Protein AF-A0A9D9E430-F1 (afdb_monomer)

Foldseek 3Di:
DVVVVVVVVVVVVVVLLVQLVVQEPPVRVVVLVVVVVVQVVCVVVPDPRDPDFDKFKKKWFFDAPDDPCVLCVLVWAFDDDDRGITITIGGSVSSSVSSSDPRTRHMYTDDDFDADQLQLCVVQPLVCQQDPPPDPDRQQLALEEEEEEEFKAQLQFQQQAEPVRQGLAQKEWEQADADDHPPPDDGTHIDHDRVSSNVVGINDLQDWLSQFLCQQQAGACPVDSRGHRRPNHRYYYYHFDPDPPCPLVSVLVSLVVRVVVCVVSVGQYEYEALDFFADDQLAQQDPSLVSQQVQFFFSRAYAYEQFQLLQALFKDKDWAPAQPDKAKWFKDFPDADVQWFKKKKKKWWDAPFKKKKKKFKAQFPVLDTPDIDDIDIQPPADKDWDFPDDDPPSQWGKIKIKGHDQDPRRRIRMIIIIIITNGGHPRMTMMMMMGGGGGMMMMGMRVPGIHIDDGPPPPPHDTGHQESVGGPRQKRRPLRQYEFAAACDDDDPQVADHQAGRSRTHFDDGPNRHAPNQAYGHFFFNKGWGRPSNCPPPVQVVQFDDPQWDQDPNDTTGIGTGGGSSSGRSNVSSLVSSLCVLPSGDGSVVVSVLLLVAADDDPRCHPDAHRRGNSHHNNSVSSSCVSVVVPDPPPPDDDPDPQWDWDDDPLKIKIQGQAKFAFKWKWKAAPVRHTPDIGTDGIDGHGDIGTDDQDDFHKMKIWIDGPPDIDIDIDGRD

InterPro domains:
  IPR000209 Peptidase S8/S53 domain [PF00082] (141-365)
  IPR000209 Peptidase S8/S53 domain [PF00082] (461-616)
  IPR015500 Peptidase S8, subtilisin-related [PR00723] (141-160)
  IPR015500 Peptidase S8, subtilisin-related [PR00723] (205-218)
  IPR015500 Peptidase S8, subtilisin-related [PR00723] (563-579)
  IPR023828 Peptidase S8, subtilisin, Ser-active site [PS00138] (564-574)
  IPR026444 Secretion system, C-terminal sorting domain [TIGR04183] (660-709)
  IPR036852 Peptidase S8/S53 domain superfamily [G3DSA:3.40.50.200] (134-393)
  IPR036852 Peptidase S8/S53 domain superfamily [G3DSA:3.40.50.200] (410-628)
  IPR036852 Peptidase S8/S53 domain superfamily [SSF52743] (84-629)
  IPR050131 Subtilisin-like serine protease [PTHR43806] (113-609)

Organism: NCBI:txid2840718

Mean predicted aligned error: 15.74 Å

pLDDT: mean 79.69, std 18.28, range [23.95, 98.88]

Structure (mmCIF, N/CA/C/O backbone):
data_AF-A0A9D9E430-F1
#
_entry.id   AF-A0A9D9E430-F1
#
loop_
_atom_site.group_PDB
_atom_site.id
_atom_site.type_symbol
_atom_site.label_atom_id
_atom_site.label_alt_id
_atom_site.label_comp_id
_atom_site.label_asym_id
_atom_site.label_entity_id
_atom_site.label_seq_id
_atom_site.pdbx_PDB_ins_code
_atom_site.Cartn_x
_atom_site.Cartn_y
_atom_site.Cartn_z
_atom_site.occupancy
_atom_site.B_iso_or_equiv
_atom_site.auth_seq_id
_atom_site.auth_comp_id
_atom_site.auth_asym_id
_atom_site.auth_atom_id
_atom_site.pdbx_PDB_model_num
ATOM 1 N N . MET A 1 1 ? 54.983 -38.021 39.405 1.00 46.47 1 MET A N 1
ATOM 2 C CA . MET A 1 1 ? 54.519 -36.748 40.011 1.00 46.47 1 MET A CA 1
ATOM 3 C C . MET A 1 1 ? 54.629 -35.499 39.122 1.00 46.47 1 MET A C 1
ATOM 5 O O . MET A 1 1 ? 54.035 -34.502 39.495 1.00 46.47 1 MET A O 1
ATOM 9 N N . LYS A 1 2 ? 55.301 -35.510 37.953 1.00 38.34 2 LYS A N 1
ATOM 10 C CA . LYS A 1 2 ? 55.339 -34.336 37.045 1.00 38.34 2 LYS A CA 1
ATOM 11 C C . LYS A 1 2 ? 54.205 -34.276 36.004 1.00 38.34 2 LYS A C 1
ATOM 13 O O . LYS A 1 2 ? 53.838 -33.186 35.595 1.00 38.34 2 LYS A O 1
ATOM 18 N N . GLY A 1 3 ? 53.593 -35.410 35.645 1.00 32.19 3 GLY A N 1
ATOM 19 C CA . GLY A 1 3 ? 52.434 -35.433 34.734 1.00 32.19 3 GLY A CA 1
ATOM 20 C C . GLY A 1 3 ? 51.130 -34.923 35.363 1.00 32.19 3 GLY A C 1
ATOM 21 O O . GLY A 1 3 ? 50.315 -34.323 34.680 1.00 32.19 3 GLY A O 1
ATOM 22 N N . PHE A 1 4 ? 50.962 -35.082 36.681 1.00 36.28 4 PHE A N 1
ATOM 23 C CA . PHE A 1 4 ? 49.719 -34.710 37.373 1.00 36.28 4 PHE A CA 1
ATOM 24 C C . PHE A 1 4 ? 49.602 -33.194 37.629 1.00 36.28 4 PHE A C 1
ATOM 26 O O . PHE A 1 4 ? 48.504 -32.659 37.651 1.00 36.28 4 PHE A O 1
ATOM 33 N N . VAL A 1 5 ? 50.727 -32.477 37.758 1.00 40.47 5 VAL A N 1
ATOM 34 C CA . VAL A 1 5 ? 50.740 -31.016 37.987 1.00 40.47 5 VAL A CA 1
ATOM 35 C C . VAL A 1 5 ? 50.525 -30.233 36.682 1.00 40.47 5 VAL A C 1
ATOM 37 O O . VAL A 1 5 ? 49.884 -29.188 36.697 1.00 40.47 5 VAL A O 1
ATOM 40 N N . ILE A 1 6 ? 50.978 -30.760 35.538 1.00 36.34 6 ILE A N 1
ATOM 41 C CA . ILE A 1 6 ? 50.780 -30.124 34.222 1.00 36.34 6 ILE A CA 1
ATOM 42 C C . ILE A 1 6 ? 49.328 -30.273 33.750 1.00 36.34 6 ILE A C 1
ATOM 44 O O . ILE A 1 6 ? 48.757 -29.305 33.257 1.00 36.34 6 ILE A O 1
ATOM 48 N N . SER A 1 7 ? 48.689 -31.426 33.976 1.00 35.44 7 SER A N 1
ATOM 49 C CA . SER A 1 7 ? 47.269 -31.607 33.640 1.00 35.44 7 SER A CA 1
ATOM 50 C C . SER A 1 7 ? 46.332 -30.759 34.501 1.00 35.44 7 SER A C 1
ATOM 52 O O . SER A 1 7 ? 45.317 -30.307 33.990 1.00 35.44 7 SER A O 1
ATOM 54 N N . VAL A 1 8 ? 46.671 -30.478 35.765 1.00 38.78 8 VAL A N 1
ATOM 55 C CA . VAL A 1 8 ? 45.852 -29.603 36.625 1.00 38.78 8 VAL A CA 1
ATOM 56 C C . VAL A 1 8 ? 45.991 -28.128 36.220 1.00 38.78 8 VAL A C 1
ATOM 58 O O . VAL A 1 8 ? 44.993 -27.419 36.216 1.00 38.78 8 VAL A O 1
ATOM 61 N N . ILE A 1 9 ? 47.173 -27.672 35.785 1.00 35.75 9 ILE A N 1
ATOM 62 C CA . ILE A 1 9 ? 47.384 -26.292 35.299 1.00 35.75 9 ILE A CA 1
ATOM 63 C C . ILE A 1 9 ? 46.773 -26.073 33.902 1.00 35.75 9 ILE A C 1
ATOM 65 O O . ILE A 1 9 ? 46.177 -25.026 33.661 1.00 35.75 9 ILE A O 1
ATOM 69 N N . LEU A 1 10 ? 46.847 -27.060 32.999 1.00 33.09 10 LEU A N 1
ATOM 70 C CA . LEU A 1 10 ? 46.164 -27.013 31.696 1.00 33.09 10 LEU A CA 1
ATOM 71 C C . LEU A 1 10 ? 44.644 -27.135 31.829 1.00 33.09 10 LEU A C 1
ATOM 73 O O . LEU A 1 10 ? 43.940 -26.468 31.080 1.00 33.09 10 LEU A O 1
ATOM 77 N N . ALA A 1 11 ? 44.147 -27.915 32.795 1.00 32.62 11 ALA A N 1
ATOM 78 C CA . ALA A 1 11 ? 42.725 -27.959 33.118 1.00 32.62 11 ALA A CA 1
ATOM 79 C C . ALA A 1 11 ? 42.246 -26.626 33.707 1.00 32.62 11 ALA A C 1
ATOM 81 O O . ALA A 1 11 ? 41.214 -26.147 33.268 1.00 32.62 11 ALA A O 1
ATOM 82 N N . LEU A 1 12 ? 43.016 -25.984 34.599 1.00 33.00 12 LEU A N 1
ATOM 83 C CA . LEU A 1 12 ? 42.703 -24.653 35.144 1.00 33.00 12 LEU A CA 1
ATOM 84 C C . LEU A 1 12 ? 42.700 -23.557 34.060 1.00 33.00 12 LEU A C 1
ATOM 86 O O . LEU A 1 12 ? 41.770 -22.756 34.017 1.00 33.00 12 LEU A O 1
ATOM 90 N N . LEU A 1 13 ? 43.677 -23.552 33.143 1.00 32.91 13 LEU A N 1
ATOM 91 C CA . LEU A 1 13 ? 43.727 -22.617 32.006 1.00 32.91 13 LEU A CA 1
ATOM 92 C C . LEU A 1 13 ? 42.639 -22.894 30.952 1.00 32.91 13 LEU A C 1
ATOM 94 O O . LEU A 1 13 ? 42.079 -21.943 30.413 1.00 32.91 13 LEU A O 1
ATOM 98 N N . HIS A 1 14 ? 42.284 -24.161 30.698 1.00 36.97 14 HIS A N 1
ATOM 99 C CA . HIS A 1 14 ? 41.134 -24.506 29.849 1.00 36.97 14 HIS A CA 1
ATOM 100 C C . HIS A 1 14 ? 39.805 -24.130 30.513 1.00 36.97 14 HIS A C 1
ATOM 102 O O . HIS A 1 14 ? 38.939 -23.594 29.838 1.00 36.97 14 HIS A O 1
ATOM 108 N N . THR A 1 15 ? 39.633 -24.329 31.824 1.00 40.03 15 THR A N 1
ATOM 109 C CA . THR A 1 15 ? 38.391 -23.941 32.514 1.00 40.03 15 THR A CA 1
ATOM 110 C C . THR A 1 15 ? 38.191 -22.425 32.563 1.00 40.03 15 THR A C 1
ATOM 112 O O . THR A 1 15 ? 37.055 -21.975 32.469 1.00 40.03 15 THR A O 1
ATOM 115 N N . ILE A 1 16 ? 39.270 -21.630 32.645 1.00 42.22 16 ILE A N 1
ATOM 116 C CA . ILE A 1 16 ? 39.187 -20.158 32.593 1.00 42.22 16 ILE A CA 1
ATOM 117 C C . ILE A 1 16 ? 38.807 -19.689 31.177 1.00 42.22 16 ILE A C 1
ATOM 119 O O . ILE A 1 16 ? 37.903 -18.866 31.046 1.00 42.22 16 ILE A O 1
ATOM 123 N N . ALA A 1 17 ? 39.412 -20.261 30.127 1.00 45.81 17 ALA A N 1
ATOM 124 C CA . ALA A 1 17 ? 39.079 -19.943 28.734 1.00 45.81 17 ALA A CA 1
ATOM 125 C C . ALA A 1 17 ? 37.638 -20.346 28.359 1.00 45.81 17 ALA A C 1
ATOM 127 O O . ALA A 1 17 ? 36.928 -19.548 27.757 1.00 45.81 17 ALA A O 1
ATOM 128 N N . ILE A 1 18 ? 37.171 -21.518 28.808 1.00 46.69 18 ILE A N 1
ATOM 129 C CA . ILE A 1 18 ? 35.790 -21.986 28.589 1.00 46.69 18 ILE A CA 1
ATOM 130 C C . ILE A 1 18 ? 34.781 -21.072 29.312 1.00 46.69 18 ILE A C 1
ATOM 132 O O . ILE A 1 18 ? 33.773 -20.692 28.726 1.00 46.69 18 ILE A O 1
ATOM 136 N N . SER A 1 19 ? 35.074 -20.634 30.546 1.00 50.53 19 SER A N 1
ATOM 137 C CA . SER A 1 19 ? 34.181 -19.734 31.305 1.00 50.53 19 SER A CA 1
ATOM 138 C C . SER A 1 19 ? 34.055 -18.326 30.702 1.00 50.53 19 SER A C 1
ATOM 140 O O . SER A 1 19 ? 33.024 -17.669 30.851 1.00 50.53 19 SER A O 1
ATOM 142 N N . ALA A 1 20 ? 35.105 -17.856 30.017 1.00 53.47 20 ALA A N 1
ATOM 143 C CA . ALA A 1 20 ? 35.121 -16.578 29.312 1.00 53.47 20 ALA A CA 1
ATOM 144 C C . ALA A 1 20 ? 34.434 -16.684 27.941 1.00 53.47 20 ALA A C 1
ATOM 146 O O . ALA A 1 20 ? 33.701 -15.775 27.551 1.00 53.47 20 ALA A O 1
ATOM 147 N N . GLU A 1 21 ? 34.619 -17.806 27.237 1.00 51.19 21 GLU A N 1
ATOM 148 C CA . GLU A 1 21 ? 33.909 -18.125 25.995 1.00 51.19 21 GLU A CA 1
ATOM 149 C C . GLU A 1 21 ? 32.396 -18.222 26.225 1.00 51.19 21 GLU A C 1
ATOM 151 O O . GLU A 1 21 ? 31.644 -17.599 25.484 1.00 51.19 21 GLU A O 1
ATOM 156 N N . GLU A 1 22 ? 31.923 -18.873 27.292 1.00 48.12 22 GLU A N 1
ATOM 157 C CA . GLU A 1 22 ? 30.484 -18.983 27.612 1.00 48.12 22 GLU A CA 1
ATOM 158 C C . GLU A 1 22 ? 29.765 -17.630 27.778 1.00 48.12 22 GLU A C 1
ATOM 160 O O . GLU A 1 22 ? 28.554 -17.533 27.568 1.00 48.12 22 GLU A O 1
ATOM 165 N N . LYS A 1 23 ? 30.501 -16.567 28.130 1.00 58.41 23 LYS A N 1
ATOM 166 C CA . LYS A 1 23 ? 29.970 -15.201 28.260 1.00 58.41 23 LYS A CA 1
ATOM 167 C C . LYS A 1 23 ? 30.003 -14.418 26.942 1.00 58.41 23 LYS A C 1
ATOM 169 O O . LYS A 1 23 ? 29.406 -13.345 26.863 1.00 58.41 23 LYS A O 1
ATOM 174 N N . LEU A 1 24 ? 30.674 -14.919 25.909 1.00 44.94 24 LEU A N 1
ATOM 175 C CA . LEU A 1 24 ? 30.660 -14.360 24.557 1.00 44.94 24 LEU A CA 1
ATOM 176 C C . LEU A 1 24 ? 29.557 -15.046 23.748 1.00 44.94 24 LEU A C 1
ATOM 178 O O . LEU A 1 24 ? 29.479 -16.273 23.715 1.00 44.94 24 LEU A O 1
ATOM 182 N N . SER A 1 25 ? 28.713 -14.286 23.046 1.00 41.41 25 SER A N 1
ATOM 183 C CA . SER A 1 25 ? 27.769 -14.910 22.106 1.00 41.41 25 SER A CA 1
ATOM 184 C C . SER A 1 25 ? 28.499 -15.683 21.005 1.00 41.41 25 SER A C 1
ATOM 186 O O . SER A 1 25 ? 29.584 -15.295 20.568 1.00 41.41 25 SER A O 1
ATOM 188 N N . ALA A 1 26 ? 27.874 -16.749 20.496 1.00 38.12 26 ALA A N 1
ATOM 189 C CA . ALA A 1 26 ? 28.441 -17.583 19.431 1.00 38.12 26 ALA A CA 1
ATOM 190 C C . ALA A 1 26 ? 28.850 -16.764 18.188 1.00 38.12 26 ALA A C 1
ATOM 192 O O . ALA A 1 26 ? 29.898 -16.998 17.588 1.00 38.12 26 ALA A O 1
ATOM 193 N N . SER A 1 27 ? 28.065 -15.741 17.842 1.00 34.97 27 SER A N 1
ATOM 194 C CA . SER A 1 27 ? 28.367 -14.791 16.767 1.00 34.97 27 SER A CA 1
ATOM 195 C C . SER A 1 27 ? 29.610 -13.932 17.055 1.00 34.97 27 SER A C 1
ATOM 197 O O . SER A 1 27 ? 30.411 -13.683 16.151 1.00 34.97 27 SER A O 1
ATOM 199 N N . THR A 1 28 ? 29.816 -13.532 18.313 1.00 38.81 28 THR A N 1
ATOM 200 C CA . THR A 1 28 ? 30.986 -12.767 18.776 1.00 38.81 28 THR A CA 1
ATOM 201 C C . THR A 1 28 ? 32.253 -13.622 18.768 1.00 38.81 28 THR A C 1
ATOM 203 O O . THR A 1 28 ? 33.282 -13.179 18.261 1.00 38.81 28 THR A O 1
ATOM 206 N N . GLN A 1 29 ? 32.179 -14.872 19.236 1.00 43.00 29 GLN A N 1
ATOM 207 C CA . GLN A 1 29 ? 33.303 -15.817 19.189 1.00 43.00 29 GLN A CA 1
ATOM 208 C C . GLN A 1 29 ? 33.765 -16.078 17.745 1.00 43.00 29 GLN A C 1
ATOM 210 O O . GLN A 1 29 ? 34.958 -16.003 17.445 1.00 43.00 29 GLN A O 1
ATOM 215 N N . HIS A 1 30 ? 32.822 -16.307 16.823 1.00 41.59 30 HIS A N 1
ATOM 216 C CA . HIS A 1 30 ? 33.126 -16.494 15.401 1.00 41.59 30 HIS A CA 1
ATOM 217 C C . HIS A 1 30 ? 33.753 -15.251 14.753 1.00 41.59 30 HIS A C 1
ATOM 219 O O . HIS A 1 30 ? 34.682 -15.379 13.955 1.00 41.59 30 HIS A O 1
ATOM 225 N N . ALA A 1 31 ? 33.281 -14.051 15.099 1.00 39.00 31 ALA A N 1
ATOM 226 C CA . ALA A 1 31 ? 33.823 -12.803 14.568 1.00 39.00 31 ALA A CA 1
ATOM 227 C C . ALA A 1 31 ? 35.256 -12.527 15.061 1.00 39.00 31 ALA A C 1
ATOM 229 O O . ALA A 1 31 ? 36.112 -12.170 14.254 1.00 39.00 31 ALA A O 1
ATOM 230 N N . LEU A 1 32 ? 35.540 -12.752 16.349 1.00 51.09 32 LEU A N 1
ATOM 231 C CA . LEU A 1 32 ? 36.886 -12.603 16.920 1.00 51.09 32 LEU A CA 1
ATOM 232 C C . LEU A 1 32 ? 37.869 -13.622 16.336 1.00 51.09 32 LEU A C 1
ATOM 234 O O . LEU A 1 32 ? 39.014 -13.280 16.043 1.00 51.09 32 LEU A O 1
ATOM 238 N N . LYS A 1 33 ? 37.409 -14.856 16.104 1.00 48.59 33 LYS A N 1
ATOM 239 C CA . LYS A 1 33 ? 38.207 -15.903 15.459 1.00 48.59 33 LYS A CA 1
ATOM 240 C C . LYS A 1 33 ? 38.580 -15.534 14.020 1.00 48.59 33 LYS A C 1
ATOM 242 O O . LYS A 1 33 ? 39.739 -15.675 13.645 1.00 48.59 33 LYS A O 1
ATOM 247 N N . ARG A 1 34 ? 37.639 -14.974 13.253 1.00 43.97 34 ARG A N 1
ATOM 248 C CA . ARG A 1 34 ? 37.891 -14.480 11.890 1.00 43.97 34 ARG A CA 1
ATOM 249 C C . ARG A 1 34 ? 38.900 -13.323 11.861 1.00 43.97 34 ARG A C 1
ATOM 251 O O . ARG A 1 34 ? 39.801 -13.337 11.033 1.00 43.97 34 ARG A O 1
ATOM 258 N N . ILE A 1 35 ? 38.796 -12.364 12.788 1.00 50.97 35 ILE A N 1
ATOM 259 C CA . ILE A 1 35 ? 39.743 -11.235 12.908 1.00 50.97 35 ILE A CA 1
ATOM 260 C C . ILE A 1 35 ? 41.157 -11.736 13.260 1.00 50.97 35 ILE A C 1
ATOM 262 O O . ILE A 1 35 ? 42.148 -11.281 12.688 1.00 50.97 35 ILE A O 1
ATOM 266 N N . ALA A 1 36 ? 41.264 -12.718 14.160 1.00 48.06 36 ALA A N 1
ATOM 267 C CA . ALA A 1 36 ? 42.540 -13.345 14.506 1.00 48.06 36 ALA A CA 1
ATOM 268 C C . ALA A 1 36 ? 43.160 -14.111 13.319 1.00 48.06 36 ALA A C 1
ATOM 270 O O . ALA A 1 36 ? 44.368 -14.035 13.097 1.00 48.06 36 ALA A O 1
ATOM 271 N N . GLU A 1 37 ? 42.345 -14.817 12.532 1.00 44.69 37 GLU A N 1
ATOM 272 C CA . GLU A 1 37 ? 42.774 -15.517 11.314 1.00 44.69 37 GLU A CA 1
ATOM 273 C C . GLU A 1 37 ? 43.242 -14.536 10.218 1.00 44.69 37 GLU A C 1
ATOM 275 O O . GLU A 1 37 ? 44.287 -14.760 9.602 1.00 44.69 37 GLU A O 1
ATOM 280 N N . GLU A 1 38 ? 42.548 -13.410 10.029 1.00 43.59 38 GLU A N 1
ATOM 281 C CA . GLU A 1 38 ? 42.923 -12.342 9.087 1.00 43.59 38 GLU A CA 1
ATOM 282 C C . GLU A 1 38 ? 44.261 -11.671 9.458 1.00 43.59 38 GLU A C 1
ATOM 284 O O . GLU A 1 38 ? 45.103 -11.456 8.581 1.00 43.59 38 GLU A O 1
ATOM 289 N N . ASN A 1 39 ? 44.519 -11.435 10.752 1.00 47.09 39 ASN A N 1
ATOM 290 C CA . ASN A 1 39 ? 45.794 -10.893 11.247 1.00 47.09 39 ASN A CA 1
ATOM 291 C C . ASN A 1 39 ? 46.979 -11.876 11.064 1.00 47.09 39 ASN A C 1
ATOM 293 O O . ASN A 1 39 ? 48.122 -11.469 10.834 1.00 47.09 39 ASN A O 1
ATOM 297 N N . ILE A 1 40 ? 46.732 -13.191 11.108 1.00 44.94 40 ILE A N 1
ATOM 298 C CA . ILE A 1 40 ? 47.754 -14.220 10.827 1.00 44.94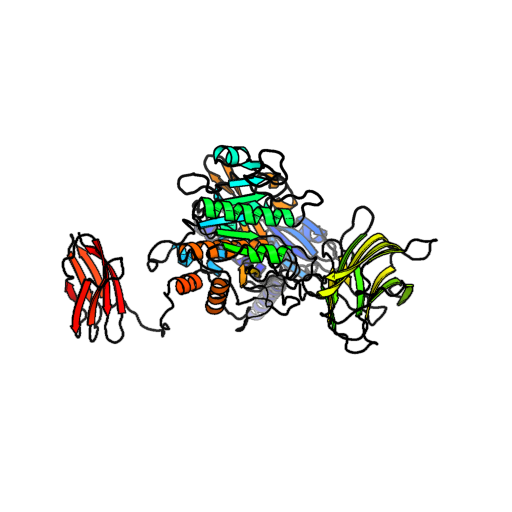 40 ILE A CA 1
ATOM 299 C C . ILE A 1 40 ? 48.107 -14.256 9.327 1.00 44.94 40 ILE A C 1
ATOM 301 O O . ILE A 1 40 ? 49.269 -14.474 8.964 1.00 44.94 40 ILE A O 1
ATOM 305 N N . ILE A 1 41 ? 47.127 -14.016 8.449 1.00 39.81 41 ILE A N 1
ATOM 306 C CA . ILE A 1 41 ? 47.307 -13.993 6.989 1.00 39.81 41 ILE A CA 1
ATOM 307 C C . ILE A 1 41 ? 48.117 -12.761 6.546 1.00 39.81 41 ILE A C 1
ATOM 309 O O . ILE A 1 41 ? 49.045 -12.905 5.747 1.00 39.81 41 ILE A O 1
ATOM 313 N N . THR A 1 42 ? 47.853 -11.573 7.100 1.00 42.09 42 THR A N 1
ATOM 314 C CA . THR A 1 42 ? 48.617 -10.342 6.798 1.00 42.09 42 THR A CA 1
ATOM 315 C C . THR A 1 42 ? 50.077 -10.421 7.250 1.00 42.09 42 THR A C 1
ATOM 317 O O . THR A 1 42 ? 50.967 -9.992 6.512 1.00 42.09 42 THR A O 1
ATOM 320 N N . THR A 1 43 ? 50.349 -11.067 8.389 1.00 44.94 43 THR A N 1
ATOM 321 C CA . THR A 1 43 ? 51.714 -11.258 8.915 1.00 44.94 43 THR A CA 1
ATOM 322 C C . THR A 1 43 ? 52.540 -12.253 8.076 1.00 44.94 43 THR A C 1
ATOM 324 O O . THR A 1 43 ? 53.749 -12.084 7.921 1.00 44.94 43 THR A O 1
ATOM 327 N N . ARG A 1 44 ? 51.909 -13.271 7.462 1.00 42.00 44 ARG A N 1
ATOM 328 C CA . ARG A 1 44 ? 52.577 -14.207 6.526 1.00 42.00 44 ARG A CA 1
ATOM 329 C C . ARG A 1 44 ? 52.842 -13.610 5.140 1.00 42.00 44 ARG A C 1
ATOM 331 O O . ARG A 1 44 ? 53.726 -14.093 4.439 1.00 42.00 44 ARG A O 1
ATOM 338 N N . ALA A 1 45 ? 52.112 -12.562 4.761 1.00 38.12 45 ALA A N 1
ATOM 339 C CA . ALA A 1 45 ? 52.242 -11.870 3.478 1.00 38.12 45 ALA A CA 1
ATOM 340 C C . ALA A 1 45 ? 53.300 -10.743 3.472 1.00 38.12 45 ALA A C 1
ATOM 342 O O . ALA A 1 45 ? 53.389 -9.992 2.502 1.00 38.12 45 ALA A O 1
ATOM 343 N N . GLY A 1 46 ? 54.106 -10.605 4.533 1.00 43.47 46 GLY A N 1
ATOM 344 C CA . GLY A 1 46 ? 55.249 -9.683 4.571 1.00 43.47 46 GLY A CA 1
ATOM 345 C C . GLY A 1 46 ? 54.897 -8.193 4.661 1.00 43.47 46 GLY A C 1
ATOM 346 O O . GLY A 1 46 ? 55.785 -7.357 4.500 1.00 43.47 46 GLY A O 1
ATOM 347 N N . LYS A 1 47 ? 53.636 -7.835 4.932 1.00 42.72 47 LYS A N 1
ATOM 348 C CA . LYS A 1 47 ? 53.268 -6.462 5.300 1.00 42.72 47 LYS A CA 1
ATOM 349 C C . LYS A 1 47 ? 53.484 -6.283 6.802 1.00 42.72 47 LYS A C 1
ATOM 351 O O . LYS A 1 47 ? 53.118 -7.155 7.586 1.00 42.72 47 LYS A O 1
ATOM 356 N N . THR A 1 48 ? 54.104 -5.174 7.198 1.00 42.12 48 THR A N 1
ATOM 357 C CA . THR A 1 48 ? 54.218 -4.777 8.607 1.00 42.12 48 THR A CA 1
ATOM 358 C C . THR A 1 48 ? 52.827 -4.760 9.228 1.00 42.12 48 THR A C 1
ATOM 360 O O . THR A 1 48 ? 51.943 -4.097 8.689 1.00 42.12 48 THR A O 1
ATOM 363 N N . ALA A 1 49 ? 52.631 -5.512 10.315 1.00 44.22 49 ALA A N 1
ATOM 364 C CA . ALA A 1 49 ? 51.407 -5.437 11.102 1.00 44.22 49 ALA A CA 1
ATOM 365 C C . ALA A 1 49 ? 51.174 -3.974 11.496 1.00 44.22 49 ALA A C 1
ATOM 367 O O . ALA A 1 49 ? 52.114 -3.319 11.958 1.00 44.22 49 ALA A O 1
ATOM 368 N N . ASP A 1 50 ? 49.959 -3.466 11.284 1.00 41.78 50 ASP A N 1
ATOM 369 C CA . ASP A 1 50 ? 49.557 -2.177 11.838 1.00 41.78 50 ASP A CA 1
ATOM 370 C C . ASP A 1 50 ? 49.837 -2.213 13.343 1.00 41.78 50 ASP A C 1
ATOM 372 O O . ASP A 1 50 ? 49.298 -3.041 14.075 1.00 41.78 50 ASP A O 1
ATOM 376 N N . THR A 1 51 ? 50.737 -1.348 13.806 1.00 44.94 51 THR A N 1
ATOM 377 C CA . THR A 1 51 ? 51.089 -1.216 15.227 1.00 44.94 51 THR A CA 1
ATOM 378 C C . THR A 1 51 ? 50.038 -0.437 16.020 1.00 44.94 51 THR A C 1
ATOM 380 O O . THR A 1 51 ? 50.231 -0.177 17.205 1.00 44.94 51 THR A O 1
ATOM 383 N N . GLU A 1 52 ? 48.939 -0.048 15.374 1.00 46.16 52 GLU A N 1
ATOM 384 C CA . GLU A 1 52 ? 47.807 0.625 15.999 1.00 46.16 52 GLU A CA 1
ATOM 385 C C . GLU A 1 52 ? 46.835 -0.423 16.575 1.00 46.16 52 GLU A C 1
ATOM 387 O O . GLU A 1 52 ? 46.395 -1.319 15.846 1.00 46.16 52 GLU A O 1
ATOM 392 N N . PRO A 1 53 ? 46.488 -0.353 17.874 1.00 51.19 53 PRO A N 1
ATOM 393 C CA . PRO A 1 53 ? 45.581 -1.314 18.490 1.00 51.19 53 PRO A CA 1
ATOM 394 C C . PRO A 1 53 ? 44.218 -1.303 17.786 1.00 51.19 53 PRO A C 1
ATOM 396 O O . PRO A 1 53 ? 43.598 -0.255 17.616 1.00 51.19 53 PRO A O 1
ATOM 399 N N . GLN A 1 54 ? 43.725 -2.475 17.375 1.00 56.28 54 GLN A N 1
ATOM 400 C CA . GLN A 1 54 ? 42.387 -2.598 16.794 1.00 56.28 54 GLN A CA 1
ATOM 401 C C . GLN A 1 54 ? 41.332 -2.509 17.902 1.00 56.28 54 GLN A C 1
ATOM 403 O O . GLN A 1 54 ? 41.438 -3.176 18.933 1.00 56.28 54 GLN A O 1
ATOM 408 N N . TYR A 1 55 ? 40.293 -1.703 17.681 1.00 62.34 55 TYR A N 1
ATOM 409 C CA . TYR A 1 55 ? 39.212 -1.481 18.644 1.00 62.34 55 TYR A CA 1
ATOM 410 C C . TYR A 1 55 ? 37.879 -2.021 18.124 1.00 62.34 55 TYR A C 1
ATOM 412 O O . TYR A 1 55 ? 37.554 -1.856 16.950 1.00 62.34 55 TYR A O 1
ATOM 420 N N . ALA A 1 56 ? 37.060 -2.563 19.023 1.00 53.53 56 ALA A N 1
ATOM 421 C CA . ALA A 1 56 ? 35.702 -3.023 18.751 1.00 53.53 56 ALA A CA 1
ATOM 422 C C . ALA A 1 56 ? 34.669 -2.253 19.582 1.00 53.53 56 ALA A C 1
ATOM 424 O O . ALA A 1 56 ? 34.920 -1.923 20.741 1.00 53.53 56 ALA A O 1
ATOM 425 N N . GLY A 1 57 ? 33.499 -1.990 18.993 1.00 57.16 57 GLY A N 1
ATOM 426 C CA . GLY A 1 57 ? 32.303 -1.577 19.730 1.00 57.16 57 G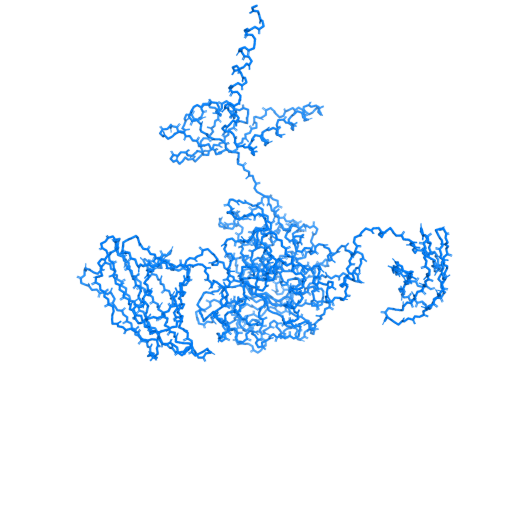LY A CA 1
ATOM 427 C C . GLY A 1 57 ? 31.563 -2.807 20.257 1.00 57.16 57 GLY A C 1
ATOM 428 O O . GLY A 1 57 ? 31.327 -3.740 19.494 1.00 57.16 57 GLY A O 1
ATOM 429 N N . LEU A 1 58 ? 31.214 -2.826 21.542 1.00 60.28 58 LEU A N 1
ATOM 430 C CA . LEU A 1 58 ? 30.617 -3.970 22.236 1.00 60.28 58 LEU A CA 1
ATOM 431 C C . LEU A 1 58 ? 29.409 -3.537 23.067 1.00 60.28 58 LEU A C 1
ATOM 433 O O . LEU A 1 58 ? 29.385 -2.426 23.596 1.00 60.28 58 LEU A O 1
ATOM 437 N N . TYR A 1 59 ? 28.467 -4.453 23.269 1.00 56.25 59 TYR A N 1
ATOM 438 C CA . TYR A 1 59 ? 27.474 -4.397 24.338 1.00 56.25 59 TYR A CA 1
ATOM 439 C C . TYR A 1 59 ? 27.841 -5.411 25.421 1.00 56.25 59 TYR A C 1
ATOM 441 O O . TYR A 1 59 ? 28.057 -6.587 25.138 1.00 56.25 59 TYR A O 1
ATOM 449 N N . ILE A 1 60 ? 27.904 -4.961 26.670 1.00 71.94 60 ILE A N 1
ATOM 450 C CA . ILE A 1 60 ? 28.281 -5.761 27.832 1.00 71.94 60 ILE A CA 1
ATOM 451 C C . ILE A 1 60 ? 27.111 -5.777 28.803 1.00 71.94 60 ILE A C 1
ATOM 453 O O . ILE A 1 60 ? 26.690 -4.732 29.291 1.00 71.94 60 ILE A O 1
ATOM 457 N N . VAL A 1 61 ? 26.611 -6.960 29.136 1.00 73.31 61 VAL A N 1
ATOM 458 C CA . VAL A 1 61 ? 25.696 -7.126 30.264 1.00 73.31 61 VAL A CA 1
ATOM 459 C C . VAL A 1 61 ? 26.536 -7.237 31.530 1.00 73.31 61 VAL A C 1
ATOM 461 O O . VAL A 1 61 ? 27.313 -8.185 31.669 1.00 73.31 61 VAL A O 1
ATOM 464 N N . ILE A 1 62 ? 26.375 -6.296 32.457 1.00 78.38 62 ILE A N 1
ATOM 465 C CA . ILE A 1 62 ? 27.061 -6.296 33.750 1.00 78.38 62 ILE A CA 1
ATOM 466 C C . ILE A 1 62 ? 26.140 -6.768 34.879 1.00 78.38 62 ILE A C 1
ATOM 468 O O . ILE A 1 62 ? 24.910 -6.758 34.781 1.00 78.38 62 ILE A O 1
ATOM 472 N N . ARG A 1 63 ? 26.729 -7.228 35.982 1.00 84.56 63 ARG A N 1
ATOM 473 C CA . ARG A 1 63 ? 25.995 -7.624 37.185 1.00 84.56 63 ARG A CA 1
ATOM 474 C C . ARG A 1 63 ? 25.248 -6.417 37.766 1.00 84.56 63 ARG A C 1
ATOM 476 O O . ARG A 1 63 ? 25.801 -5.333 37.885 1.00 84.56 63 ARG A O 1
ATOM 483 N N . GLN A 1 64 ? 23.996 -6.627 38.167 1.00 75.69 64 GLN A N 1
ATOM 484 C CA . GLN A 1 64 ? 23.155 -5.586 38.759 1.00 75.69 64 GLN A CA 1
ATOM 485 C C . GLN A 1 64 ? 23.841 -4.950 39.982 1.00 75.69 64 GLN A C 1
ATOM 487 O O . GLN A 1 64 ? 24.284 -5.668 40.881 1.00 75.69 64 GLN A O 1
ATOM 492 N N . GLY A 1 65 ? 23.930 -3.616 39.994 1.00 73.12 65 GLY A N 1
ATOM 493 C CA . GLY A 1 65 ? 24.613 -2.837 41.034 1.00 73.12 65 GLY A CA 1
ATOM 494 C C . GLY A 1 65 ? 26.138 -2.731 40.884 1.00 73.12 65 GLY A C 1
ATOM 495 O O . GLY A 1 65 ? 26.771 -2.117 41.738 1.00 73.12 65 GLY A O 1
ATOM 496 N N . ALA A 1 66 ? 26.736 -3.317 39.839 1.00 80.69 66 ALA A N 1
ATOM 497 C CA . ALA A 1 66 ? 28.144 -3.100 39.510 1.00 80.69 66 ALA A CA 1
ATOM 498 C C . ALA A 1 66 ? 28.349 -1.714 38.884 1.00 80.69 66 ALA A C 1
ATOM 500 O O . ALA A 1 66 ? 27.494 -1.239 38.140 1.00 80.69 66 ALA A O 1
ATOM 501 N N . ASP A 1 67 ? 29.495 -1.094 39.167 1.00 85.38 67 ASP A N 1
ATOM 502 C CA . ASP A 1 67 ? 29.882 0.181 38.566 1.00 85.38 67 ASP A CA 1
ATOM 503 C C . ASP A 1 67 ? 30.349 -0.036 37.109 1.00 85.38 67 ASP A C 1
ATOM 505 O O . ASP A 1 67 ? 31.367 -0.703 36.897 1.00 85.38 67 ASP A O 1
ATOM 509 N N . PRO A 1 68 ? 29.649 0.513 36.098 1.00 76.62 68 PRO A N 1
ATOM 510 C CA . PRO A 1 68 ? 30.050 0.434 34.692 1.00 76.62 68 PRO A CA 1
ATOM 511 C C . PRO A 1 68 ? 31.458 0.973 34.424 1.00 76.62 68 PRO A C 1
ATOM 513 O O . PRO A 1 68 ? 32.134 0.482 33.522 1.00 76.62 68 PRO A O 1
ATOM 516 N N . GLN A 1 69 ? 31.921 1.951 35.210 1.00 84.50 69 GLN A N 1
ATOM 517 C CA . GLN A 1 69 ? 33.257 2.541 35.072 1.00 84.50 69 GLN A CA 1
ATOM 518 C C . GLN A 1 69 ? 34.374 1.545 35.424 1.00 84.50 69 GLN A C 1
ATOM 520 O O . GLN A 1 69 ? 35.502 1.682 34.957 1.00 84.50 69 GLN A O 1
ATOM 525 N N . ALA A 1 70 ? 34.071 0.464 36.154 1.00 84.62 70 ALA A N 1
ATOM 526 C CA . ALA A 1 70 ? 35.040 -0.594 36.441 1.00 84.62 70 ALA A CA 1
ATOM 527 C C . ALA A 1 70 ? 35.550 -1.317 35.176 1.00 84.62 70 ALA A C 1
ATOM 529 O O . ALA A 1 70 ? 36.579 -1.993 35.236 1.00 84.62 70 ALA A O 1
ATOM 530 N N . LEU A 1 71 ? 34.858 -1.174 34.038 1.00 81.69 71 LEU A N 1
ATOM 531 C CA . LEU A 1 71 ? 35.254 -1.735 32.744 1.00 81.69 71 LEU A CA 1
ATOM 532 C C . LEU A 1 71 ? 36.443 -0.977 32.117 1.00 81.69 71 LEU A C 1
ATOM 534 O O . LEU A 1 71 ? 37.186 -1.560 31.325 1.00 81.69 71 LEU A O 1
ATOM 538 N N . GLU A 1 72 ? 36.688 0.281 32.509 1.00 84.00 72 GLU A N 1
ATOM 539 C CA . GLU A 1 72 ? 37.765 1.123 31.961 1.00 84.00 72 GLU A CA 1
ATOM 540 C C . GLU A 1 72 ? 39.165 0.549 32.226 1.00 84.00 72 GLU A C 1
ATOM 542 O O . GLU A 1 72 ? 40.076 0.736 31.417 1.00 84.00 72 GLU A O 1
ATOM 547 N N . LYS A 1 73 ? 39.332 -0.252 33.291 1.00 86.06 73 LYS A N 1
ATOM 548 C CA . LYS A 1 73 ? 40.597 -0.947 33.607 1.00 86.06 73 LYS A CA 1
ATOM 549 C C . LYS A 1 73 ? 41.046 -1.930 32.514 1.00 86.06 73 LYS A C 1
ATOM 551 O O . LYS A 1 73 ? 42.212 -2.312 32.486 1.00 86.06 73 LYS A O 1
ATOM 556 N N . TYR A 1 74 ? 40.138 -2.325 31.617 1.00 83.50 74 TYR A N 1
ATOM 557 C CA . TYR A 1 74 ? 40.416 -3.164 30.446 1.00 83.50 74 TYR A CA 1
ATOM 558 C C . TYR A 1 74 ? 40.671 -2.355 29.164 1.00 83.50 74 TYR A C 1
ATOM 560 O O . TYR A 1 74 ? 40.778 -2.927 28.078 1.00 83.50 74 TYR A O 1
ATOM 568 N N . GLY A 1 75 ? 40.755 -1.026 29.271 1.00 76.81 75 GLY A N 1
ATOM 569 C CA . GLY A 1 75 ? 40.854 -0.112 28.133 1.00 76.81 75 GLY A CA 1
ATOM 570 C C . GLY A 1 75 ? 39.515 0.135 27.435 1.00 76.81 75 GLY A C 1
ATOM 571 O O . GLY A 1 75 ? 39.501 0.583 26.290 1.00 76.81 75 GLY A O 1
ATOM 572 N N . ALA A 1 76 ? 38.393 -0.186 28.086 1.00 78.88 76 ALA A N 1
ATOM 573 C CA . ALA A 1 76 ? 37.061 0.022 27.540 1.00 78.88 76 ALA A CA 1
ATOM 574 C C . ALA A 1 76 ? 36.573 1.454 27.785 1.00 78.88 76 ALA A C 1
ATOM 576 O O . ALA A 1 76 ? 36.380 1.854 28.925 1.00 78.88 76 ALA A O 1
ATOM 577 N N . ALA A 1 77 ? 36.327 2.212 26.719 1.00 74.88 77 ALA A N 1
ATOM 578 C CA . ALA A 1 77 ? 35.642 3.495 26.791 1.00 74.88 77 ALA A CA 1
ATOM 579 C C . ALA A 1 77 ? 34.134 3.253 26.928 1.00 74.88 77 ALA A C 1
ATOM 581 O O . ALA A 1 77 ? 33.494 2.769 25.989 1.00 74.88 77 ALA A O 1
ATOM 582 N N . VAL A 1 78 ? 33.579 3.546 28.104 1.00 69.44 78 VAL A N 1
ATOM 583 C CA . VAL A 1 78 ? 32.154 3.374 28.413 1.00 69.44 78 VAL A CA 1
ATOM 584 C C . VAL A 1 78 ? 31.343 4.500 27.771 1.00 69.44 78 VAL A C 1
ATOM 586 O O . VAL A 1 78 ? 31.525 5.664 28.108 1.00 69.44 78 VAL A O 1
ATOM 589 N N . ASN A 1 79 ? 30.442 4.158 26.845 1.00 58.47 79 ASN A N 1
ATOM 590 C CA . ASN A 1 79 ? 29.709 5.141 26.035 1.00 58.47 79 ASN A CA 1
ATOM 591 C C . ASN A 1 79 ? 28.242 5.302 26.458 1.00 58.47 79 ASN A C 1
ATOM 593 O O . ASN A 1 79 ? 27.731 6.414 26.532 1.00 58.47 79 ASN A O 1
ATOM 597 N N . MET A 1 80 ? 27.549 4.195 26.724 1.00 51.47 80 MET A N 1
ATOM 598 C CA . MET A 1 80 ? 26.142 4.182 27.131 1.00 51.47 80 MET A CA 1
ATOM 599 C C . MET A 1 80 ? 25.990 3.208 28.288 1.00 51.47 80 MET A C 1
ATOM 601 O O . MET A 1 80 ? 26.573 2.127 28.258 1.00 51.47 80 MET A O 1
ATOM 605 N N . VAL A 1 81 ? 25.218 3.602 29.297 1.00 59.84 81 VAL A N 1
ATOM 606 C CA . VAL A 1 81 ? 24.942 2.816 30.498 1.00 59.84 81 VAL A CA 1
ATOM 607 C C . VAL A 1 81 ? 23.432 2.759 30.707 1.00 59.84 81 VAL A C 1
ATOM 609 O O . VAL A 1 81 ? 22.765 3.790 30.738 1.00 59.84 81 VAL A O 1
ATOM 612 N N . THR A 1 82 ? 22.914 1.553 30.903 1.00 60.12 82 THR A N 1
ATOM 613 C CA . THR A 1 82 ? 21.585 1.273 31.470 1.00 60.12 82 THR A CA 1
ATOM 614 C C . THR A 1 82 ? 21.743 0.492 32.780 1.00 60.12 82 THR A C 1
ATOM 616 O O . THR A 1 82 ? 22.865 0.176 33.174 1.00 60.12 82 THR A O 1
ATOM 619 N N . ASP A 1 83 ? 20.638 0.108 33.425 1.00 55.44 83 ASP A N 1
ATOM 620 C CA . ASP A 1 83 ? 20.635 -0.614 34.709 1.00 55.44 83 ASP A CA 1
ATOM 621 C C . ASP A 1 83 ? 21.476 -1.910 34.731 1.00 55.44 83 ASP A C 1
ATOM 623 O O . ASP A 1 83 ? 21.938 -2.331 35.794 1.00 55.44 83 ASP A O 1
ATOM 627 N N . SER A 1 84 ? 21.684 -2.564 33.582 1.00 54.75 84 SER A N 1
ATOM 628 C CA . SER A 1 84 ? 22.512 -3.778 33.494 1.00 54.75 84 SER A CA 1
ATOM 629 C C . SER A 1 84 ? 23.262 -3.963 32.174 1.00 54.75 84 SER A C 1
ATOM 631 O O . SER A 1 84 ? 23.903 -4.996 32.000 1.00 54.75 84 SER A O 1
ATOM 633 N N . ILE A 1 85 ? 23.176 -3.025 31.225 1.00 55.91 85 ILE A N 1
ATOM 634 C CA . ILE A 1 85 ? 23.832 -3.123 29.910 1.00 55.91 85 ILE A CA 1
ATOM 635 C C . ILE A 1 85 ? 24.654 -1.867 29.654 1.00 55.91 85 ILE A C 1
ATOM 637 O O . ILE A 1 85 ? 24.152 -0.753 29.800 1.00 55.91 85 ILE A O 1
ATOM 641 N N . VAL A 1 86 ? 25.898 -2.064 29.234 1.00 63.97 86 VAL A N 1
ATOM 642 C CA . VAL A 1 86 ? 26.867 -1.016 28.943 1.00 63.97 86 VAL A CA 1
ATOM 643 C C . VAL A 1 86 ? 27.349 -1.172 27.509 1.00 63.97 86 VAL A C 1
ATOM 645 O O . VAL A 1 86 ? 27.805 -2.249 27.138 1.00 63.97 86 VAL A O 1
ATOM 648 N N . SER A 1 87 ? 27.285 -0.124 26.690 1.00 60.84 87 SER A N 1
ATOM 649 C CA . SER A 1 87 ? 28.011 -0.129 25.417 1.00 60.84 87 SER A CA 1
ATOM 650 C C . SER A 1 87 ? 29.415 0.420 25.627 1.00 60.84 87 SER A C 1
ATOM 652 O O . SER A 1 87 ? 29.557 1.512 26.190 1.00 60.84 87 SER A O 1
ATOM 654 N N . VAL A 1 88 ? 30.433 -0.269 25.126 1.00 64.88 88 VAL A N 1
ATOM 655 C CA . VAL A 1 88 ? 31.826 0.172 25.224 1.00 64.88 88 VAL A CA 1
ATOM 656 C C . VAL A 1 88 ? 32.527 0.144 23.874 1.00 64.88 88 VAL A C 1
ATOM 658 O O . VAL A 1 88 ? 32.118 -0.580 22.970 1.00 64.88 88 VAL A O 1
ATOM 661 N N . ARG A 1 89 ? 33.618 0.897 23.744 1.00 67.00 89 ARG A N 1
ATOM 662 C CA . ARG A 1 89 ? 34.610 0.703 22.680 1.00 67.00 89 ARG A CA 1
ATOM 663 C C . ARG A 1 89 ? 35.943 0.321 23.313 1.00 67.00 89 ARG A C 1
ATOM 665 O O . ARG A 1 89 ? 36.411 1.055 24.174 1.00 67.00 89 ARG A O 1
ATOM 672 N N . MET A 1 90 ? 36.551 -0.799 22.928 1.00 75.56 90 MET A N 1
ATOM 673 C CA . MET A 1 90 ? 37.760 -1.301 23.601 1.00 75.56 90 MET A CA 1
ATOM 674 C C . MET A 1 90 ? 38.723 -2.039 22.662 1.00 75.56 90 MET A C 1
ATOM 676 O O . MET A 1 90 ? 38.280 -2.481 21.600 1.00 75.56 90 MET A O 1
ATOM 680 N N . PRO A 1 91 ? 40.009 -2.197 23.035 1.00 75.44 91 PRO A N 1
ATOM 681 C CA . PRO A 1 91 ? 40.959 -3.010 22.283 1.00 75.44 91 PRO A CA 1
ATOM 682 C C . PRO A 1 91 ? 40.486 -4.461 22.165 1.00 75.44 91 PRO A C 1
ATOM 684 O O . PRO A 1 91 ? 40.069 -5.060 23.159 1.00 75.44 91 PRO A O 1
ATOM 687 N N . ILE A 1 92 ? 40.578 -5.031 20.963 1.00 66.00 92 ILE A N 1
ATOM 688 C CA . ILE A 1 92 ? 40.096 -6.389 20.663 1.00 66.00 92 ILE A CA 1
ATOM 689 C C . ILE A 1 92 ? 40.801 -7.446 21.531 1.00 66.00 92 ILE A C 1
ATOM 691 O O . ILE A 1 92 ? 40.145 -8.344 22.059 1.00 66.00 92 ILE A O 1
ATOM 695 N N . ASP A 1 93 ? 42.104 -7.290 21.774 1.00 75.06 93 ASP A N 1
ATOM 696 C CA . ASP A 1 93 ? 42.908 -8.237 22.566 1.00 75.06 93 ASP A CA 1
ATOM 697 C C . ASP A 1 93 ? 42.522 -8.277 24.055 1.00 75.06 93 ASP A C 1
ATOM 699 O O . ASP A 1 93 ? 42.804 -9.245 24.764 1.00 75.06 93 ASP A O 1
ATOM 703 N N . SER A 1 94 ? 41.826 -7.247 24.542 1.00 80.56 94 SER A N 1
ATOM 704 C CA . SER A 1 94 ? 41.374 -7.157 25.932 1.00 80.56 94 SER A CA 1
ATOM 705 C C . SER A 1 94 ? 40.004 -7.813 26.168 1.00 80.56 94 SER A C 1
ATOM 707 O O . SER A 1 94 ? 39.575 -7.915 27.318 1.00 80.56 94 SER A O 1
ATOM 709 N N . ILE A 1 95 ? 39.304 -8.271 25.119 1.00 71.00 95 ILE A N 1
ATOM 710 C CA . ILE A 1 95 ? 37.905 -8.738 25.202 1.00 71.00 95 ILE A CA 1
ATOM 711 C C . ILE A 1 95 ? 37.761 -10.022 26.027 1.00 71.00 95 ILE A C 1
ATOM 713 O O . ILE A 1 95 ? 36.857 -10.114 26.856 1.00 71.00 95 ILE A O 1
ATOM 717 N N . TYR A 1 96 ? 38.660 -10.997 25.869 1.00 74.69 96 TYR A N 1
ATOM 718 C CA . TYR A 1 96 ? 38.621 -12.238 26.662 1.00 74.69 96 TYR A CA 1
ATOM 719 C C . TYR A 1 96 ? 38.990 -12.002 28.135 1.00 74.69 96 TYR A C 1
ATOM 721 O O . TYR A 1 96 ? 38.404 -12.607 29.037 1.00 74.69 96 TYR A O 1
ATOM 729 N N . SER A 1 97 ? 39.917 -11.075 28.393 1.00 80.12 97 SER A N 1
ATOM 730 C CA . SER A 1 97 ? 40.280 -10.648 29.751 1.00 80.12 97 SER A CA 1
ATOM 731 C C . SER A 1 97 ? 39.110 -9.965 30.459 1.00 80.12 97 SER A C 1
ATOM 733 O O . SER A 1 97 ? 38.883 -10.205 31.642 1.00 80.12 97 SER A O 1
ATOM 735 N N . LEU A 1 98 ? 38.340 -9.161 29.724 1.00 81.88 98 LEU A N 1
ATOM 736 C CA . LEU A 1 98 ? 37.101 -8.563 30.205 1.00 81.88 98 LEU A CA 1
ATOM 737 C C . LEU A 1 98 ? 36.005 -9.621 30.432 1.00 81.88 98 LEU A C 1
ATOM 739 O O . LEU A 1 98 ? 35.339 -9.592 31.462 1.00 81.88 98 LEU A O 1
ATOM 743 N N . ALA A 1 99 ? 35.824 -10.570 29.506 1.00 74.69 99 ALA A N 1
ATOM 744 C CA . ALA A 1 99 ? 34.841 -11.652 29.635 1.00 74.69 99 ALA A CA 1
ATOM 745 C C . ALA A 1 99 ? 35.085 -12.516 30.885 1.00 74.69 99 ALA A C 1
ATOM 747 O O . ALA A 1 99 ? 34.146 -13.012 31.505 1.00 74.69 99 ALA A O 1
ATOM 748 N N . SER A 1 100 ? 36.345 -12.647 31.296 1.00 79.94 100 SER A N 1
ATOM 749 C CA . SER A 1 100 ? 36.738 -13.391 32.494 1.00 79.94 100 SER A CA 1
ATOM 750 C C . SER A 1 100 ? 36.381 -12.680 33.810 1.00 79.94 100 SER A C 1
ATOM 752 O O . SER A 1 100 ? 36.465 -13.304 34.863 1.00 79.94 100 SER A O 1
ATOM 754 N N . ASP A 1 101 ? 35.978 -11.403 33.786 1.00 85.56 101 ASP A N 1
ATOM 755 C CA . ASP A 1 101 ? 35.599 -10.663 34.996 1.00 85.56 101 ASP A CA 1
ATOM 756 C C . ASP A 1 101 ? 34.190 -11.067 35.485 1.00 85.56 101 ASP A C 1
ATOM 758 O O . ASP A 1 101 ? 33.243 -11.221 34.708 1.00 85.56 101 ASP A O 1
ATOM 762 N N . ASP A 1 102 ? 34.035 -11.230 36.799 1.00 82.50 102 ASP A N 1
ATOM 763 C CA . ASP A 1 102 ? 32.780 -11.598 37.463 1.00 82.50 102 ASP A CA 1
ATOM 764 C C . ASP A 1 102 ? 31.695 -10.517 37.363 1.00 82.50 102 ASP A C 1
ATOM 766 O O . ASP A 1 102 ? 30.504 -10.810 37.529 1.00 82.50 102 ASP A O 1
ATOM 770 N N . ILE A 1 103 ? 32.077 -9.263 37.087 1.00 86.19 103 ILE A N 1
ATOM 771 C CA . ILE A 1 103 ? 31.110 -8.197 36.805 1.00 86.19 103 ILE A CA 1
ATOM 772 C C . ILE A 1 103 ? 30.435 -8.400 35.451 1.00 86.19 103 ILE A C 1
ATOM 774 O O . ILE A 1 103 ? 29.332 -7.894 35.262 1.00 86.19 103 ILE A O 1
ATOM 778 N N . VAL A 1 104 ? 31.053 -9.143 34.527 1.00 78.69 104 VAL A N 1
ATOM 779 C CA . VAL A 1 104 ? 30.550 -9.370 33.171 1.00 78.69 104 VAL A CA 1
ATOM 780 C C . VAL A 1 104 ? 29.726 -10.651 33.121 1.00 78.69 104 VAL A C 1
ATOM 782 O O . VAL A 1 104 ? 30.205 -11.746 33.420 1.00 78.69 104 VAL A O 1
ATOM 785 N N . LYS A 1 105 ? 28.463 -10.507 32.712 1.00 71.56 105 LYS A N 1
ATOM 786 C CA . LYS A 1 105 ? 27.536 -11.617 32.466 1.00 71.56 105 LYS A CA 1
ATOM 787 C C . LYS A 1 105 ? 27.474 -12.023 30.999 1.00 71.56 105 LYS A C 1
ATOM 789 O O . LYS A 1 105 ? 27.226 -13.192 30.727 1.00 71.56 105 LYS A O 1
ATOM 794 N N . ARG A 1 106 ? 27.645 -11.074 30.072 1.00 59.16 106 ARG A N 1
ATOM 795 C CA . ARG A 1 106 ? 27.636 -11.334 28.626 1.00 59.16 106 ARG A CA 1
ATOM 796 C C . ARG A 1 106 ? 28.335 -10.224 27.843 1.00 59.16 106 ARG A C 1
ATOM 798 O O . ARG A 1 106 ? 28.239 -9.069 28.247 1.00 59.16 106 ARG A O 1
ATOM 805 N N . ILE A 1 107 ? 28.974 -10.561 26.723 1.00 52.62 107 ILE A N 1
ATOM 806 C CA . ILE A 1 107 ? 29.562 -9.618 25.761 1.00 52.62 107 ILE A CA 1
ATOM 807 C C . ILE A 1 107 ? 29.083 -9.960 24.342 1.00 52.62 107 ILE A C 1
ATOM 809 O O . ILE A 1 107 ? 29.255 -11.092 23.885 1.00 52.62 107 ILE A O 1
ATOM 813 N N . ASP A 1 108 ? 28.544 -8.960 23.641 1.00 46.53 108 ASP A N 1
ATOM 814 C CA . ASP A 1 108 ? 28.132 -9.035 22.235 1.00 46.53 108 ASP A CA 1
ATOM 815 C C . ASP A 1 108 ? 28.847 -7.956 21.392 1.00 46.53 108 ASP A C 1
ATOM 817 O O . ASP A 1 108 ? 28.904 -6.789 21.781 1.00 46.53 108 ASP A O 1
ATOM 821 N N . LEU A 1 109 ? 29.390 -8.331 20.226 1.00 45.22 109 LEU A N 1
ATOM 822 C CA . LEU A 1 109 ? 30.033 -7.415 19.270 1.00 45.22 109 LEU A CA 1
ATOM 823 C C . LEU A 1 109 ? 29.001 -6.573 18.498 1.00 45.22 109 LEU A C 1
ATOM 825 O O . LEU A 1 109 ? 27.980 -7.090 18.047 1.00 45.22 109 LEU A O 1
ATOM 829 N N . GLY A 1 110 ? 29.276 -5.283 18.296 1.00 38.69 110 GLY A N 1
ATOM 830 C CA . GLY A 1 110 ? 28.485 -4.416 17.420 1.00 38.69 110 GLY A CA 1
ATOM 831 C C . GLY A 1 110 ? 28.777 -4.682 15.939 1.00 38.69 110 GLY A C 1
ATOM 832 O O . GLY A 1 110 ? 29.936 -4.664 15.526 1.00 38.69 110 GLY A O 1
ATOM 833 N N . TYR A 1 111 ? 27.738 -4.901 15.126 1.00 33.41 111 TYR A N 1
ATOM 834 C CA . TYR A 1 111 ? 27.857 -5.117 13.677 1.00 33.41 111 TYR A CA 1
ATOM 835 C C . TYR A 1 111 ? 27.398 -3.891 12.877 1.00 33.41 111 TYR A C 1
ATOM 837 O O . TYR A 1 111 ? 26.363 -3.298 13.179 1.00 33.41 111 TYR A O 1
ATOM 845 N N . SER A 1 112 ? 28.116 -3.567 11.798 1.00 29.77 112 SER A N 1
ATOM 846 C CA . SER A 1 112 ? 27.649 -2.628 10.768 1.00 29.77 112 SER A CA 1
ATOM 847 C C . SER A 1 112 ? 26.676 -3.337 9.816 1.00 29.77 112 SER A C 1
ATOM 849 O O . SER A 1 112 ? 27.077 -4.322 9.189 1.00 29.77 112 SER A O 1
ATOM 851 N N . PRO A 1 113 ? 25.425 -2.875 9.628 1.00 25.09 113 PRO A N 1
ATOM 852 C CA . PRO A 1 113 ? 24.553 -3.481 8.623 1.00 25.09 113 PRO A CA 1
ATOM 853 C C . PRO A 1 113 ? 24.902 -2.925 7.221 1.00 25.09 113 PRO A C 1
ATOM 855 O O . PRO A 1 113 ? 25.426 -1.817 7.135 1.00 25.09 113 PRO A O 1
ATOM 858 N N . LYS A 1 114 ? 24.594 -3.640 6.131 1.00 23.95 114 LYS A N 1
ATOM 859 C CA . LYS A 1 114 ? 24.930 -3.261 4.733 1.00 23.95 114 LYS A CA 1
ATOM 860 C C . LYS A 1 114 ? 23.688 -2.855 3.907 1.00 23.95 114 LYS A C 1
ATOM 862 O O . LYS A 1 114 ? 22.612 -3.360 4.227 1.00 23.95 114 LYS A O 1
ATOM 867 N N . PRO A 1 115 ? 23.828 -2.021 2.858 1.00 25.50 115 PRO A N 1
ATOM 868 C CA . PRO A 1 115 ? 22.780 -1.756 1.854 1.00 25.50 115 PRO A CA 1
ATOM 869 C C . PRO A 1 115 ? 22.498 -2.991 0.974 1.00 25.50 115 PRO A C 1
ATOM 871 O O . PRO A 1 115 ? 23.440 -3.699 0.620 1.00 25.50 115 PRO A O 1
ATOM 874 N N . ARG A 1 116 ? 21.222 -3.302 0.677 1.00 36.69 116 ARG A N 1
ATOM 875 C CA . ARG A 1 116 ? 20.781 -4.496 -0.078 1.00 36.69 116 ARG A CA 1
ATOM 876 C C . ARG A 1 116 ? 19.435 -4.304 -0.821 1.00 36.69 116 ARG A C 1
ATOM 878 O O . ARG A 1 116 ? 18.380 -4.436 -0.209 1.00 36.69 116 ARG A O 1
ATOM 885 N N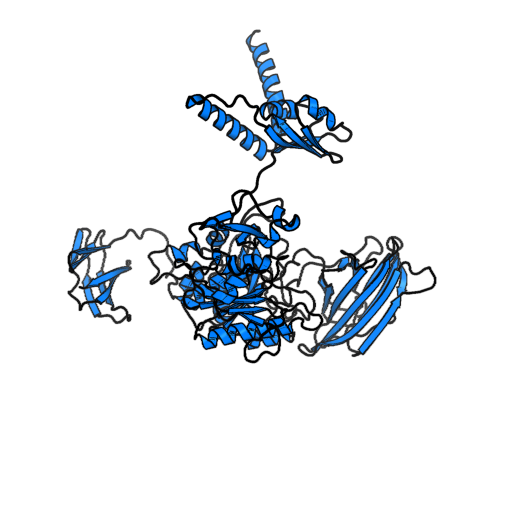 . MET A 1 117 ? 19.467 -4.028 -2.132 1.00 35.97 117 MET A N 1
ATOM 886 C CA . MET A 1 117 ? 18.324 -4.223 -3.063 1.00 35.97 117 MET A CA 1
ATOM 887 C C . MET A 1 117 ? 18.478 -5.534 -3.867 1.00 35.97 117 MET A C 1
ATOM 889 O O . MET A 1 117 ? 17.487 -6.198 -4.165 1.00 35.97 117 MET A O 1
ATOM 893 N N . ASP A 1 118 ? 19.725 -5.939 -4.124 1.00 40.81 118 ASP A N 1
ATOM 894 C CA . ASP A 1 118 ? 20.199 -7.155 -4.809 1.00 40.81 118 ASP A CA 1
ATOM 895 C C . ASP A 1 118 ? 19.350 -8.431 -4.610 1.00 40.81 118 ASP A C 1
ATOM 897 O O . ASP A 1 118 ? 19.003 -9.109 -5.573 1.00 40.81 118 ASP A O 1
ATOM 901 N N . PHE A 1 119 ? 18.957 -8.760 -3.377 1.00 50.75 119 PHE A N 1
ATOM 902 C CA . PHE A 1 119 ? 18.236 -10.020 -3.102 1.00 50.75 119 PHE A CA 1
ATOM 903 C C . PHE A 1 119 ? 16.725 -9.897 -3.153 1.00 50.75 119 PHE A C 1
ATOM 905 O O . PHE A 1 119 ? 16.039 -10.908 -3.216 1.00 50.75 119 PHE A O 1
ATOM 912 N N . ALA A 1 120 ? 16.173 -8.685 -3.104 1.00 60.53 120 ALA A N 1
ATOM 913 C CA . ALA A 1 120 ? 14.730 -8.548 -3.199 1.00 60.53 120 ALA A CA 1
ATOM 914 C C . ALA A 1 120 ? 14.247 -9.023 -4.579 1.00 60.53 120 ALA A C 1
ATOM 916 O O . ALA A 1 120 ? 13.347 -9.858 -4.650 1.00 60.53 120 ALA A O 1
ATOM 917 N N . ARG A 1 121 ? 14.955 -8.614 -5.642 1.00 71.25 121 ARG A N 1
ATOM 918 C CA . ARG A 1 121 ? 14.769 -9.113 -7.013 1.00 71.25 121 ARG A CA 1
ATOM 919 C C . ARG A 1 121 ? 14.989 -10.621 -7.129 1.00 71.25 121 ARG A C 1
ATOM 921 O O . ARG A 1 121 ? 14.200 -11.312 -7.765 1.00 71.25 121 ARG A O 1
ATOM 928 N N . GLU A 1 122 ? 16.050 -11.136 -6.508 1.00 63.59 122 GLU A N 1
ATOM 929 C CA . GLU A 1 122 ? 16.361 -12.571 -6.501 1.00 63.59 122 GLU A CA 1
ATOM 930 C C . GLU A 1 122 ? 15.249 -13.385 -5.830 1.00 63.59 122 GLU A C 1
ATOM 932 O O . GLU A 1 122 ? 14.814 -14.397 -6.370 1.00 63.59 122 GLU A O 1
ATOM 937 N N . SER A 1 123 ? 14.731 -12.909 -4.695 1.00 64.94 123 SER A N 1
ATOM 938 C CA . SER A 1 123 ? 13.712 -13.607 -3.907 1.00 64.94 123 SER A CA 1
ATOM 939 C C . SER A 1 123 ? 12.351 -13.717 -4.597 1.00 64.94 123 SER A C 1
ATOM 941 O O . SER A 1 123 ? 11.552 -14.557 -4.199 1.00 64.94 123 SER A O 1
ATOM 943 N N . VAL A 1 124 ? 12.110 -12.903 -5.632 1.00 70.25 124 VAL A N 1
ATOM 944 C CA . VAL A 1 124 ? 10.926 -12.978 -6.508 1.00 70.25 124 VAL A CA 1
ATOM 945 C C . VAL A 1 124 ? 11.266 -13.510 -7.906 1.00 70.25 124 VAL A C 1
ATOM 947 O O . VAL A 1 124 ? 10.472 -13.387 -8.836 1.00 70.25 124 VAL A O 1
ATOM 950 N N . LEU A 1 125 ? 12.469 -14.072 -8.074 1.00 68.88 125 LEU A N 1
ATOM 951 C CA . LEU A 1 125 ? 13.009 -14.629 -9.319 1.00 68.88 125 LEU A CA 1
ATOM 952 C C . LEU A 1 125 ? 13.098 -13.643 -10.500 1.00 68.88 125 LEU A C 1
ATOM 954 O O . LEU A 1 125 ? 13.268 -14.063 -11.643 1.00 68.88 125 LEU A O 1
ATOM 958 N N . ALA A 1 126 ? 13.073 -12.332 -10.249 1.00 65.50 126 ALA A N 1
ATOM 959 C CA . ALA A 1 126 ? 13.127 -11.313 -11.300 1.00 65.50 126 ALA A CA 1
ATOM 960 C C . ALA A 1 126 ? 14.446 -11.311 -12.083 1.00 65.50 126 ALA A C 1
ATOM 962 O O . ALA A 1 126 ? 14.462 -10.984 -13.266 1.00 65.50 126 ALA A O 1
ATOM 963 N N . ASN A 1 127 ? 15.553 -11.714 -11.452 1.00 66.06 127 ASN A N 1
ATOM 964 C CA . ASN A 1 127 ? 16.858 -11.782 -12.119 1.00 66.06 127 ASN A CA 1
ATOM 965 C C . ASN A 1 127 ? 16.879 -12.802 -13.271 1.00 66.06 127 ASN A C 1
ATOM 967 O O . ASN A 1 127 ? 17.655 -12.631 -14.207 1.00 66.06 127 ASN A O 1
ATOM 971 N N . LYS A 1 128 ? 16.000 -13.817 -13.250 1.00 61.69 128 LYS A N 1
ATOM 972 C CA . LYS A 1 128 ? 15.868 -14.775 -14.359 1.00 61.69 128 LYS A CA 1
ATOM 973 C C . LYS A 1 128 ? 15.303 -14.124 -15.625 1.00 61.69 128 LYS A C 1
ATOM 975 O O . LYS A 1 128 ? 15.649 -14.516 -16.724 1.00 61.69 128 LYS A O 1
ATOM 980 N N . ILE A 1 129 ? 14.496 -13.073 -15.492 1.00 62.41 129 ILE A N 1
ATOM 981 C CA . ILE A 1 129 ? 13.837 -12.427 -16.636 1.00 62.41 129 ILE A CA 1
ATOM 982 C C . ILE A 1 129 ? 14.838 -11.658 -17.518 1.00 62.41 129 ILE A C 1
ATOM 984 O O . ILE A 1 129 ? 14.679 -11.610 -18.733 1.00 62.41 129 ILE A O 1
ATOM 988 N N . ILE A 1 130 ? 15.879 -11.066 -16.922 1.00 57.44 130 ILE A N 1
ATOM 989 C CA . ILE A 1 130 ? 16.848 -10.208 -17.631 1.00 57.44 130 ILE A CA 1
ATOM 990 C C . ILE A 1 130 ? 18.036 -11.017 -18.198 1.00 57.44 130 ILE A C 1
ATOM 992 O O . ILE A 1 130 ? 18.743 -10.525 -19.073 1.00 57.44 130 ILE A O 1
ATOM 996 N N . GLY A 1 131 ? 18.251 -12.257 -17.735 1.00 46.62 131 GLY A N 1
ATOM 997 C CA . GLY A 1 131 ? 19.464 -13.038 -18.022 1.00 46.62 131 GLY A CA 1
ATOM 998 C C . GLY A 1 131 ? 19.284 -14.415 -18.676 1.00 46.62 131 GLY A C 1
ATOM 999 O O . GLY A 1 131 ? 20.289 -15.089 -18.877 1.00 46.62 131 GLY A O 1
ATOM 1000 N N . GLU A 1 132 ? 18.064 -14.864 -18.981 1.00 49.66 132 GLU A N 1
ATOM 1001 C CA . GLU A 1 132 ? 17.815 -16.195 -19.570 1.00 49.66 132 GLU A CA 1
ATOM 1002 C C . GLU A 1 132 ? 17.794 -16.150 -21.111 1.00 49.66 132 GLU A C 1
ATOM 1004 O O . GLU A 1 132 ? 17.044 -15.380 -21.714 1.00 49.66 132 GLU A O 1
ATOM 1009 N N . GLU A 1 133 ? 18.579 -17.025 -21.751 1.00 42.88 133 GLU A N 1
ATOM 1010 C CA . GLU A 1 133 ? 18.638 -17.193 -23.216 1.00 42.88 133 GLU A CA 1
ATOM 1011 C C . GLU A 1 133 ? 17.362 -17.833 -23.810 1.00 42.88 133 GLU A C 1
ATOM 1013 O O . GLU A 1 133 ? 17.150 -17.778 -25.023 1.00 42.88 133 GLU A O 1
ATOM 1018 N N . ASP A 1 134 ? 16.491 -18.390 -22.958 1.00 44.66 134 ASP A N 1
ATOM 1019 C CA . ASP A 1 134 ? 15.254 -19.091 -23.335 1.00 44.66 134 ASP A CA 1
ATOM 1020 C C . ASP A 1 134 ? 14.054 -18.157 -23.600 1.00 44.66 134 ASP A C 1
ATOM 1022 O O . ASP A 1 134 ? 13.003 -18.606 -24.071 1.00 44.66 134 ASP A O 1
ATOM 1026 N N . LEU A 1 135 ? 14.175 -16.853 -23.316 1.00 50.09 135 LEU A N 1
ATOM 1027 C CA . LEU A 1 135 ? 13.134 -15.878 -23.646 1.00 50.09 135 LEU A CA 1
ATOM 1028 C C . LEU A 1 135 ? 13.270 -15.381 -25.096 1.00 50.09 135 LEU A C 1
ATOM 1030 O O . LEU A 1 135 ? 14.373 -15.106 -25.569 1.00 50.09 135 LEU A O 1
ATOM 1034 N N . PRO A 1 136 ? 12.152 -15.187 -25.822 1.00 47.38 136 PRO A N 1
ATOM 1035 C CA . PRO A 1 136 ? 12.200 -14.761 -27.222 1.00 47.38 136 PRO A CA 1
ATOM 1036 C C . PRO A 1 136 ? 12.750 -13.330 -27.402 1.00 47.38 136 PRO A C 1
ATOM 1038 O O . PRO A 1 136 ? 13.261 -13.002 -28.478 1.00 47.38 136 PRO A O 1
ATOM 1041 N N . TYR A 1 137 ? 12.643 -12.498 -26.361 1.00 59.69 137 TYR A N 1
ATOM 1042 C CA . TYR A 1 137 ? 13.111 -11.112 -26.256 1.00 59.69 137 TYR A CA 1
ATOM 1043 C C . TYR A 1 137 ? 13.250 -10.732 -24.764 1.00 59.69 137 TYR A C 1
ATOM 1045 O O . TYR A 1 137 ? 12.590 -11.357 -23.929 1.00 59.69 137 TYR A O 1
ATOM 1053 N N . PRO A 1 138 ? 14.083 -9.734 -24.406 1.00 71.38 138 PRO A N 1
ATOM 1054 C CA . PRO A 1 138 ? 14.197 -9.273 -23.022 1.00 71.38 138 PRO A CA 1
ATOM 1055 C C . PRO A 1 138 ? 12.895 -8.607 -22.558 1.00 71.38 138 PRO A C 1
ATOM 1057 O O . PRO A 1 138 ? 12.339 -7.774 -23.275 1.00 71.38 138 PRO A O 1
ATOM 1060 N N . PHE A 1 139 ? 12.437 -8.934 -21.346 1.00 81.38 139 PHE A N 1
ATOM 1061 C CA . PHE A 1 139 ? 11.291 -8.272 -20.718 1.00 81.38 139 PHE A CA 1
ATOM 1062 C C . PHE A 1 139 ? 11.750 -7.396 -19.549 1.00 81.38 139 PHE A C 1
ATOM 1064 O O . PHE A 1 139 ? 12.188 -7.879 -18.509 1.00 81.38 139 PHE A O 1
ATOM 1071 N N . ASN A 1 140 ? 11.660 -6.088 -19.732 1.00 87.06 140 ASN A N 1
ATOM 1072 C CA . ASN A 1 140 ? 12.162 -5.052 -18.826 1.00 87.06 140 ASN A CA 1
ATOM 1073 C C . ASN A 1 140 ? 11.155 -3.898 -18.653 1.00 87.06 140 ASN A C 1
ATOM 1075 O O . ASN A 1 140 ? 11.497 -2.853 -18.099 1.00 87.06 140 ASN A O 1
ATOM 1079 N N . GLY A 1 141 ? 9.914 -4.099 -19.111 1.00 91.81 141 GLY A N 1
ATOM 1080 C CA . GLY A 1 141 ? 8.826 -3.127 -19.041 1.00 91.81 141 GLY A CA 1
ATOM 1081 C C . GLY A 1 141 ? 8.835 -2.080 -20.155 1.00 91.81 141 GLY A C 1
ATOM 1082 O O . GLY A 1 141 ? 8.079 -1.111 -20.057 1.00 91.81 141 GLY A O 1
ATOM 1083 N N . ASP A 1 142 ? 9.657 -2.249 -21.196 1.00 91.38 142 ASP A N 1
ATOM 1084 C CA . ASP A 1 142 ? 9.597 -1.401 -22.389 1.00 91.38 142 ASP A CA 1
ATOM 1085 C C . ASP A 1 142 ? 8.181 -1.400 -22.998 1.00 91.38 142 ASP A C 1
ATOM 1087 O O . ASP A 1 142 ? 7.461 -2.401 -22.977 1.00 91.38 142 ASP A O 1
ATOM 1091 N N . GLY A 1 143 ? 7.761 -0.245 -23.512 1.00 94.44 143 GLY A N 1
ATOM 1092 C CA . GLY A 1 143 ? 6.419 -0.043 -24.060 1.00 94.44 143 GLY A CA 1
ATOM 1093 C C . GLY A 1 143 ? 5.296 0.072 -23.021 1.00 94.44 143 GLY A C 1
ATOM 1094 O O . GLY A 1 143 ? 4.138 0.173 -23.419 1.00 94.44 143 GLY A O 1
ATOM 1095 N N . VAL A 1 144 ? 5.601 0.109 -21.720 1.00 98.50 144 VAL A N 1
ATOM 1096 C CA . VAL A 1 144 ? 4.609 0.170 -20.629 1.00 98.50 144 VAL A CA 1
ATOM 1097 C C . VAL A 1 144 ? 4.784 1.450 -19.808 1.00 98.50 144 VAL A C 1
ATOM 1099 O O . VAL A 1 144 ? 5.906 1.907 -19.586 1.00 98.50 144 VAL A O 1
ATOM 1102 N N . VAL A 1 145 ? 3.673 2.031 -19.345 1.00 98.88 145 VAL A N 1
ATOM 1103 C CA . VAL A 1 145 ? 3.664 3.179 -18.425 1.00 98.88 145 VAL A CA 1
ATOM 1104 C C . VAL A 1 145 ? 3.521 2.704 -16.980 1.00 98.88 145 VAL A C 1
ATOM 1106 O O . VAL A 1 145 ? 2.550 2.031 -16.630 1.00 98.88 145 VAL A O 1
ATOM 1109 N N . ILE A 1 146 ? 4.439 3.123 -16.114 1.00 98.88 146 ILE A N 1
ATOM 1110 C CA . ILE A 1 146 ? 4.308 3.014 -14.661 1.00 98.88 146 ILE A CA 1
ATOM 1111 C C . ILE A 1 146 ? 3.858 4.360 -14.093 1.00 98.88 146 ILE A C 1
ATOM 1113 O O . ILE A 1 146 ? 4.543 5.376 -14.211 1.00 98.88 146 ILE A O 1
ATOM 1117 N N . GLY A 1 147 ? 2.701 4.349 -13.441 1.00 98.75 147 GLY A N 1
ATOM 1118 C CA . GLY A 1 147 ? 2.167 5.471 -12.685 1.00 98.75 147 GLY A CA 1
ATOM 1119 C C . GLY A 1 147 ? 2.588 5.442 -11.225 1.00 98.75 147 GLY A C 1
ATOM 1120 O O . GLY A 1 147 ? 2.364 4.436 -10.558 1.00 98.75 147 GLY A O 1
ATOM 1121 N N . ILE A 1 148 ? 3.118 6.540 -10.693 1.00 98.44 148 ILE A N 1
ATOM 1122 C CA . ILE A 1 148 ? 3.415 6.688 -9.262 1.00 98.44 148 ILE A CA 1
ATOM 1123 C C . ILE A 1 148 ? 2.567 7.831 -8.697 1.00 98.44 148 ILE A C 1
ATOM 1125 O O . ILE A 1 148 ? 2.758 8.983 -9.086 1.00 98.44 148 ILE A O 1
ATOM 1129 N N . VAL A 1 149 ? 1.650 7.526 -7.773 1.00 94.56 149 VAL A N 1
ATOM 1130 C CA . VAL A 1 149 ? 0.890 8.536 -7.016 1.00 94.56 149 VAL A CA 1
ATOM 1131 C C . VAL A 1 149 ? 1.422 8.559 -5.589 1.00 94.56 149 VAL A C 1
ATOM 1133 O O . VAL A 1 149 ? 1.136 7.665 -4.796 1.00 94.56 149 VAL A O 1
ATOM 1136 N N . ASP A 1 150 ? 2.262 9.544 -5.283 1.00 91.44 150 ASP A N 1
ATOM 1137 C CA . ASP A 1 150 ? 3.029 9.600 -4.032 1.00 91.44 150 ASP A CA 1
ATOM 1138 C C . ASP A 1 150 ? 3.530 11.041 -3.784 1.00 91.44 150 ASP A C 1
ATOM 1140 O O . ASP A 1 150 ? 3.013 11.964 -4.405 1.00 91.44 150 ASP A O 1
ATOM 1144 N N . ARG A 1 151 ? 4.478 11.279 -2.866 1.00 86.50 151 ARG A N 1
ATOM 1145 C CA . ARG A 1 151 ? 5.119 12.587 -2.614 1.00 86.50 151 ARG A CA 1
ATOM 1146 C C . ARG A 1 151 ? 6.612 12.436 -2.295 1.00 86.50 151 ARG A C 1
ATOM 1148 O O . ARG A 1 151 ? 7.038 11.453 -1.686 1.00 86.50 151 ARG A O 1
ATOM 1155 N N . GLY A 1 152 ? 7.424 13.439 -2.639 1.00 89.56 152 GLY A N 1
ATOM 1156 C CA . GLY A 1 152 ? 8.861 13.442 -2.324 1.00 89.56 152 GLY A CA 1
ATOM 1157 C C . GLY A 1 152 ? 9.709 12.705 -3.361 1.00 89.56 152 GLY A C 1
ATOM 1158 O O . GLY A 1 152 ? 10.534 11.852 -3.016 1.00 89.56 152 GLY A O 1
ATOM 1159 N N . MET A 1 153 ? 9.477 12.991 -4.640 1.00 95.69 153 MET A N 1
ATOM 1160 C CA . MET A 1 153 ? 10.260 12.489 -5.760 1.00 95.69 153 MET A CA 1
ATOM 1161 C C . MET A 1 153 ? 11.357 13.491 -6.125 1.00 95.69 153 MET A C 1
ATOM 1163 O O . MET A 1 153 ? 11.082 14.653 -6.419 1.00 95.69 153 MET A O 1
ATOM 1167 N N . GLN A 1 154 ? 12.607 13.032 -6.142 1.00 96.56 154 GLN A N 1
ATOM 1168 C CA . GLN A 1 154 ? 13.695 13.705 -6.840 1.00 96.56 154 GLN A CA 1
ATOM 1169 C C . GLN A 1 154 ? 13.612 13.330 -8.326 1.00 96.56 154 GLN A C 1
ATOM 1171 O O . GLN A 1 154 ? 14.023 12.244 -8.730 1.00 96.56 154 GLN A O 1
ATOM 1176 N N . LEU A 1 155 ? 13.042 14.229 -9.124 1.00 97.31 155 LEU A N 1
ATOM 1177 C CA . LEU A 1 155 ? 12.714 14.037 -10.538 1.00 97.31 155 LEU A CA 1
ATOM 1178 C C . LEU A 1 155 ? 13.957 13.920 -11.424 1.00 97.31 155 LEU A C 1
ATOM 1180 O O . LEU A 1 155 ? 13.911 13.296 -12.478 1.00 97.31 155 LEU A O 1
ATOM 1184 N N . ASP A 1 156 ? 15.077 14.482 -10.978 1.00 95.00 156 ASP A N 1
ATOM 1185 C CA . ASP A 1 156 ? 16.361 14.457 -11.676 1.00 95.00 156 ASP A CA 1
ATOM 1186 C C . ASP A 1 156 ? 17.334 13.401 -11.117 1.00 95.00 156 ASP A C 1
ATOM 1188 O O . ASP A 1 156 ? 18.538 13.455 -11.375 1.00 95.00 156 ASP A O 1
ATOM 1192 N N . HIS A 1 157 ? 16.839 12.430 -10.341 1.00 94.75 157 HIS A N 1
ATOM 1193 C CA . HIS A 1 157 ? 17.672 11.348 -9.829 1.00 94.75 157 HIS A CA 1
ATOM 1194 C C . HIS A 1 157 ? 18.094 10.401 -10.964 1.00 94.75 157 HIS A C 1
ATOM 1196 O O . HIS A 1 157 ? 17.274 9.941 -11.757 1.00 94.75 157 HIS A O 1
ATOM 1202 N N . ILE A 1 158 ? 19.375 10.025 -11.003 1.00 92.62 158 ILE A N 1
ATOM 1203 C CA . ILE A 1 158 ? 19.979 9.238 -12.094 1.00 92.62 158 ILE A CA 1
ATOM 1204 C C . ILE A 1 158 ? 19.304 7.890 -12.374 1.00 92.62 158 ILE A C 1
ATOM 1206 O O . ILE A 1 158 ? 19.310 7.404 -13.503 1.00 92.62 158 ILE A O 1
ATOM 1210 N N . GLY A 1 159 ? 18.685 7.299 -11.351 1.00 92.50 159 GLY A N 1
ATOM 1211 C CA . GLY A 1 159 ? 17.881 6.081 -11.470 1.00 92.50 159 GLY A CA 1
ATOM 1212 C C . GLY A 1 159 ? 16.660 6.224 -12.389 1.00 92.50 159 GLY A C 1
ATOM 1213 O O . GLY A 1 159 ? 16.052 5.217 -12.718 1.00 92.50 159 GLY A O 1
ATOM 1214 N N . PHE A 1 160 ? 16.302 7.432 -12.829 1.00 96.75 160 PHE A N 1
ATOM 1215 C CA . PHE A 1 160 ? 15.178 7.677 -13.738 1.00 96.75 160 PHE A CA 1
ATOM 1216 C C . PHE A 1 160 ? 15.599 8.031 -15.168 1.00 96.75 160 PHE A C 1
ATOM 1218 O O . PHE A 1 160 ? 14.746 8.344 -15.992 1.00 96.75 160 PHE A O 1
ATOM 1225 N N . PHE A 1 161 ? 16.891 7.949 -15.490 1.00 95.00 161 PHE A N 1
ATOM 1226 C CA . PHE A 1 161 ? 17.406 8.159 -16.845 1.00 95.00 161 PHE A CA 1
ATOM 1227 C C . PHE A 1 161 ? 17.708 6.819 -17.513 1.00 95.00 161 PHE A C 1
ATOM 1229 O O . PHE A 1 161 ? 18.302 5.948 -16.872 1.00 95.00 161 PHE A O 1
ATOM 1236 N N . ASN A 1 162 ? 17.355 6.634 -18.783 1.00 91.81 162 ASN A N 1
ATOM 1237 C CA . ASN A 1 162 ? 17.704 5.423 -19.541 1.00 91.81 162 ASN A CA 1
ATOM 1238 C C . ASN A 1 162 ? 19.224 5.338 -19.812 1.00 91.81 162 ASN A C 1
ATOM 1240 O O . ASN A 1 162 ? 20.006 6.186 -19.364 1.00 91.81 162 ASN A O 1
ATOM 1244 N N . SER A 1 163 ? 19.674 4.292 -20.504 1.00 86.88 163 SER A N 1
ATOM 1245 C CA . SER A 1 163 ? 21.088 4.099 -20.870 1.00 86.88 163 SER A CA 1
ATOM 1246 C C . SER A 1 163 ? 21.636 5.184 -21.812 1.00 86.88 163 SER A C 1
ATOM 1248 O O . SER A 1 163 ? 22.841 5.429 -21.816 1.00 86.88 163 SER A O 1
ATOM 1250 N N . GLU A 1 164 ? 20.757 5.878 -22.538 1.00 87.94 164 GLU A N 1
ATOM 1251 C CA . GLU A 1 164 ? 21.063 6.989 -23.450 1.00 87.94 164 GLU A CA 1
ATOM 1252 C C . GLU A 1 164 ? 21.049 8.365 -22.750 1.00 87.94 164 GLU A C 1
ATOM 1254 O O . GLU A 1 164 ? 21.278 9.389 -23.388 1.00 87.94 164 GLU A O 1
ATOM 1259 N N . ASN A 1 165 ? 20.863 8.387 -21.422 1.00 87.81 165 ASN A N 1
ATOM 1260 C CA . ASN A 1 165 ? 20.740 9.584 -20.580 1.00 87.81 165 ASN A CA 1
ATOM 1261 C C . ASN A 1 165 ? 19.524 10.472 -20.888 1.00 87.81 165 ASN A C 1
ATOM 1263 O O . ASN A 1 165 ? 19.536 11.659 -20.573 1.00 87.81 165 ASN A O 1
ATOM 1267 N N . GLU A 1 166 ? 18.456 9.892 -21.421 1.00 93.25 166 GLU A N 1
ATOM 1268 C CA . GLU A 1 166 ? 17.154 10.546 -21.541 1.00 93.25 166 GLU A CA 1
ATOM 1269 C C . GLU A 1 166 ? 16.298 10.249 -20.307 1.00 93.25 166 GLU A C 1
ATOM 1271 O O . GLU A 1 166 ? 16.290 9.127 -19.777 1.00 93.25 166 GLU A O 1
ATOM 1276 N N . LEU A 1 167 ? 15.543 11.243 -19.845 1.00 97.06 167 LEU A N 1
ATOM 1277 C CA . LEU A 1 167 ? 14.645 11.069 -18.711 1.00 97.06 167 LEU A CA 1
ATOM 1278 C C . LEU A 1 167 ? 13.466 10.141 -19.064 1.00 97.06 167 LEU A C 1
ATOM 1280 O O . LEU A 1 167 ? 12.748 10.340 -20.049 1.00 97.06 167 LEU A O 1
ATOM 1284 N N . ARG A 1 168 ? 13.210 9.135 -18.219 1.00 97.88 168 ARG A N 1
ATOM 1285 C CA . ARG A 1 168 ? 12.047 8.234 -18.338 1.00 97.88 168 ARG A CA 1
ATOM 1286 C C . ARG A 1 168 ? 10.796 8.757 -17.640 1.00 97.88 168 ARG A C 1
ATOM 1288 O O . ARG A 1 168 ? 9.710 8.274 -17.936 1.00 97.88 168 ARG A O 1
ATOM 1295 N N . ILE A 1 169 ? 10.906 9.766 -16.774 1.00 98.56 169 ILE A N 1
ATOM 1296 C CA . ILE A 1 169 ? 9.742 10.517 -16.281 1.00 98.56 169 ILE A CA 1
ATOM 1297 C C . ILE A 1 169 ? 9.211 11.386 -17.420 1.00 98.56 169 ILE A C 1
ATOM 1299 O O . ILE A 1 169 ? 9.811 12.399 -17.772 1.00 98.56 169 ILE A O 1
ATOM 1303 N N . LYS A 1 170 ? 8.089 10.978 -18.015 1.00 98.38 170 LYS A N 1
ATOM 1304 C CA . LYS A 1 170 ? 7.520 11.645 -19.193 1.00 98.38 170 LYS A CA 1
ATOM 1305 C C . LYS A 1 170 ? 6.521 12.739 -18.840 1.00 98.38 170 LYS A C 1
ATOM 1307 O O . LYS A 1 170 ? 6.284 13.631 -19.654 1.00 98.38 170 LYS A O 1
ATOM 1312 N N . ARG A 1 171 ? 5.919 12.668 -17.653 1.00 98.25 171 ARG A N 1
ATOM 1313 C CA . ARG A 1 171 ? 4.921 13.621 -17.160 1.00 98.25 171 ARG A CA 1
ATOM 1314 C C . ARG A 1 171 ? 4.941 13.706 -15.642 1.00 98.25 171 ARG A C 1
ATOM 1316 O O . ARG A 1 171 ? 5.071 12.681 -14.971 1.00 98.25 171 ARG A O 1
ATOM 1323 N N . VAL A 1 172 ? 4.745 14.917 -15.119 1.00 98.75 172 VAL A N 1
ATOM 1324 C CA . VAL A 1 172 ? 4.574 15.164 -13.682 1.00 98.75 172 VAL A CA 1
ATOM 1325 C C . VAL A 1 172 ? 3.369 16.063 -13.435 1.00 98.75 172 VAL A C 1
ATOM 1327 O O . VAL A 1 172 ? 3.284 17.131 -14.031 1.00 98.75 172 VAL A O 1
ATOM 1330 N N . TRP A 1 173 ? 2.473 15.685 -12.522 1.00 98.31 173 TRP A N 1
ATOM 1331 C CA . TRP A 1 173 ? 1.428 16.584 -12.019 1.00 98.31 173 TRP A CA 1
ATOM 1332 C C . TRP A 1 173 ? 1.635 16.888 -10.533 1.00 98.31 173 TRP A C 1
ATOM 1334 O O . TRP A 1 173 ? 1.604 16.004 -9.681 1.00 98.31 173 TRP A O 1
ATOM 1344 N N . LEU A 1 174 ? 1.857 18.161 -10.214 1.00 96.81 174 LEU A N 1
ATOM 1345 C CA . LEU A 1 174 ? 2.061 18.668 -8.860 1.00 96.81 174 LEU A CA 1
ATOM 1346 C C . LEU A 1 174 ? 0.757 19.281 -8.348 1.00 96.81 174 LEU A C 1
ATOM 1348 O O . LEU A 1 174 ? 0.512 20.477 -8.508 1.00 96.81 174 LEU A O 1
ATOM 1352 N N . GLN A 1 175 ? -0.095 18.470 -7.726 1.00 88.81 175 GLN A N 1
ATOM 1353 C CA . GLN A 1 175 ? -1.455 18.873 -7.356 1.00 88.81 175 GLN A CA 1
ATOM 1354 C C . GLN A 1 175 ? -1.511 19.990 -6.306 1.00 88.81 175 GLN A C 1
ATOM 1356 O O . GLN A 1 175 ? -2.413 20.821 -6.336 1.00 88.81 175 GLN A O 1
ATOM 1361 N N . SER A 1 176 ? -0.529 20.038 -5.398 1.00 84.00 176 SER A N 1
ATOM 1362 C CA . SER A 1 176 ? -0.439 21.087 -4.367 1.00 84.00 176 SER A CA 1
ATOM 1363 C C . SER A 1 176 ? 0.152 22.410 -4.877 1.00 84.00 176 SER A C 1
ATOM 1365 O O . SER A 1 176 ? 0.185 23.384 -4.126 1.00 84.00 176 SER A O 1
ATOM 1367 N N . GLN A 1 177 ? 0.696 22.456 -6.100 1.00 89.12 177 GLN A N 1
ATOM 1368 C CA . GLN A 1 177 ? 1.387 23.639 -6.619 1.00 89.12 177 GLN A CA 1
ATOM 1369 C C . GLN A 1 177 ? 0.488 24.406 -7.585 1.00 89.12 177 GLN A C 1
ATOM 1371 O O . GLN A 1 177 ? -0.031 23.842 -8.540 1.00 89.12 177 GLN A O 1
ATOM 1376 N N . SER A 1 178 ? 0.326 25.709 -7.365 1.00 87.94 178 SER A N 1
ATOM 1377 C CA . SER A 1 178 ? -0.376 26.572 -8.316 1.00 87.94 178 SER A CA 1
ATOM 1378 C C . SER A 1 178 ? 0.400 26.668 -9.630 1.00 87.94 178 SER A C 1
ATOM 1380 O O . SER A 1 178 ? 1.596 26.959 -9.619 1.00 87.94 178 SER A O 1
ATOM 1382 N N . GLY A 1 179 ? -0.282 26.499 -10.760 1.00 91.56 179 GLY A N 1
ATOM 1383 C CA . GLY A 1 179 ? 0.313 26.654 -12.082 1.00 91.56 179 GLY A CA 1
ATOM 1384 C C . GLY A 1 179 ? -0.677 26.323 -13.190 1.00 91.56 179 GLY A C 1
ATOM 1385 O O . GLY A 1 179 ? -1.856 26.657 -13.070 1.00 91.56 179 GLY A O 1
ATOM 1386 N N . THR A 1 180 ? -0.194 25.714 -14.272 1.00 94.94 180 THR A N 1
ATOM 1387 C CA . THR A 1 180 ? -1.068 25.268 -15.368 1.00 94.94 180 THR A CA 1
ATOM 1388 C C . THR A 1 180 ? -1.494 23.830 -15.090 1.00 94.94 180 THR A C 1
ATOM 1390 O O . THR A 1 180 ? -0.627 22.957 -15.110 1.00 94.94 180 THR A O 1
ATOM 1393 N N . PRO A 1 181 ? -2.774 23.557 -14.792 1.00 89.44 181 PRO A N 1
ATOM 1394 C CA . PRO A 1 181 ? -3.229 22.194 -14.550 1.00 89.44 181 PRO A CA 1
ATOM 1395 C C . PRO A 1 181 ? -3.216 21.370 -15.849 1.00 89.44 181 PRO A C 1
ATOM 1397 O O . PRO A 1 181 ? -3.302 21.962 -16.930 1.00 89.44 181 PRO A O 1
ATOM 1400 N N . PRO A 1 182 ? -3.163 20.027 -15.760 1.00 91.25 182 PRO A N 1
ATOM 1401 C CA . PRO A 1 182 ? -3.334 19.178 -16.929 1.00 91.25 182 PRO A CA 1
ATOM 1402 C C . PRO A 1 182 ? -4.695 19.386 -17.598 1.00 91.25 182 PRO A C 1
ATOM 1404 O O . PRO A 1 182 ? -5.668 19.811 -16.965 1.00 91.25 182 PRO A O 1
ATOM 1407 N N . GLU A 1 183 ? -4.781 19.049 -18.884 1.00 86.44 183 GLU A N 1
ATOM 1408 C CA . GLU A 1 183 ? -6.029 19.136 -19.642 1.00 86.44 183 GLU A CA 1
ATOM 1409 C C . GLU A 1 183 ? -7.155 18.355 -18.936 1.00 86.44 183 GLU A C 1
ATOM 1411 O O . GLU A 1 183 ? -6.966 17.217 -18.514 1.00 86.44 183 GLU A O 1
ATOM 1416 N N . ASN A 1 184 ? -8.337 18.970 -18.816 1.00 83.69 184 ASN A N 1
ATOM 1417 C CA . ASN A 1 184 ? -9.522 18.472 -18.092 1.00 83.69 184 ASN A CA 1
ATOM 1418 C C . ASN A 1 184 ? -9.479 18.542 -16.553 1.00 83.69 184 ASN A C 1
ATOM 1420 O O . ASN A 1 184 ? -10.483 18.211 -15.921 1.00 83.69 184 ASN A O 1
ATOM 1424 N N . PHE A 1 185 ? -8.404 19.053 -15.949 1.00 83.69 185 PHE A N 1
ATOM 1425 C CA . PHE A 1 185 ? -8.325 19.305 -14.507 1.00 83.69 185 PHE A CA 1
ATOM 1426 C C . PHE A 1 185 ? -8.274 20.809 -14.209 1.00 83.69 185 PHE A C 1
ATOM 1428 O O . PHE A 1 185 ? -7.841 21.620 -15.025 1.00 83.69 185 PHE A O 1
ATOM 1435 N N . SER A 1 186 ? -8.748 21.213 -13.028 1.00 84.81 186 SER A N 1
ATOM 1436 C CA . SER A 1 186 ? -8.885 22.633 -12.662 1.00 84.81 186 SER A CA 1
ATOM 1437 C C . SER A 1 186 ? -7.828 23.141 -11.679 1.00 84.81 186 SER A C 1
ATOM 1439 O O . SER A 1 186 ? -7.912 24.291 -11.248 1.00 84.81 186 SER A O 1
ATOM 1441 N N . TYR A 1 187 ? -6.881 22.297 -11.261 1.00 82.25 187 TYR A N 1
ATOM 1442 C CA . TYR A 1 187 ? -5.933 22.615 -10.193 1.00 82.25 187 TYR A CA 1
ATOM 1443 C C . TYR A 1 187 ? -4.584 21.900 -10.354 1.00 82.25 187 TYR A C 1
ATOM 1445 O O . TYR A 1 187 ? -4.439 20.926 -11.096 1.00 82.25 187 TYR A O 1
ATOM 1453 N N . GLY A 1 188 ? -3.588 22.392 -9.620 1.00 90.38 188 GLY A N 1
ATOM 1454 C CA . GLY A 1 188 ? -2.218 21.901 -9.682 1.00 90.38 188 GLY A CA 1
ATOM 1455 C C . GLY A 1 188 ? -1.409 22.503 -10.833 1.00 90.38 188 GLY A C 1
ATOM 1456 O O . GLY A 1 188 ? -1.843 23.432 -11.517 1.00 90.38 188 GLY A O 1
ATOM 1457 N N . ASN A 1 189 ? -0.212 21.955 -11.026 1.00 95.38 189 ASN A N 1
ATOM 1458 C CA . ASN A 1 189 ? 0.717 22.351 -12.077 1.00 95.38 189 ASN A CA 1
ATOM 1459 C C . ASN A 1 189 ? 1.287 21.117 -12.786 1.00 95.38 189 ASN A C 1
ATOM 1461 O O . ASN A 1 189 ? 1.835 20.233 -12.127 1.00 95.38 189 ASN A O 1
ATOM 1465 N N . GLU A 1 190 ? 1.176 21.058 -14.107 1.00 97.88 190 GLU A N 1
ATOM 1466 C CA . GLU A 1 190 ? 1.753 20.006 -14.943 1.00 97.88 190 GLU A CA 1
ATOM 1467 C C . GLU A 1 190 ? 3.153 20.401 -15.435 1.00 97.88 190 GLU A C 1
ATOM 1469 O O . GLU A 1 190 ? 3.383 21.527 -15.879 1.00 97.88 190 GLU A O 1
ATOM 1474 N N . LEU A 1 191 ? 4.090 19.455 -15.383 1.00 98.00 191 LEU A N 1
ATOM 1475 C CA . LEU A 1 191 ? 5.375 19.517 -16.073 1.00 98.00 191 LEU A CA 1
ATOM 1476 C C . LEU A 1 191 ? 5.324 18.513 -17.232 1.00 98.00 191 LEU A C 1
ATOM 1478 O O . LEU A 1 191 ? 5.319 17.294 -17.025 1.00 98.00 191 LEU A O 1
ATOM 1482 N N . GLY A 1 192 ? 5.209 19.049 -18.448 1.00 95.00 192 GLY A N 1
ATOM 1483 C CA . GLY A 1 192 ? 4.928 18.284 -19.665 1.00 95.00 192 GLY A CA 1
ATOM 1484 C C . GLY A 1 192 ? 6.159 17.910 -20.495 1.00 95.00 192 GLY A C 1
ATOM 1485 O O . GLY A 1 192 ? 6.045 17.122 -21.435 1.00 95.00 192 GLY A O 1
ATOM 1486 N N . ASP A 1 193 ? 7.325 18.471 -20.180 1.00 94.69 193 ASP A N 1
ATOM 1487 C CA . ASP A 1 193 ? 8.563 18.266 -20.932 1.00 94.69 193 ASP A CA 1
ATOM 1488 C C . ASP A 1 193 ? 9.762 18.000 -20.016 1.00 94.69 193 ASP A C 1
ATOM 1490 O O . ASP A 1 193 ? 9.813 18.457 -18.874 1.00 94.69 193 ASP A O 1
ATOM 1494 N N . GLU A 1 194 ? 10.743 17.272 -20.545 1.00 96.06 194 GLU A N 1
ATOM 1495 C CA . GLU A 1 194 ? 11.933 16.832 -19.814 1.00 96.06 194 GLU A CA 1
ATOM 1496 C C . GLU A 1 194 ? 12.720 17.991 -19.193 1.00 96.06 194 GLU A C 1
ATOM 1498 O O . GLU A 1 194 ? 13.137 17.898 -18.039 1.00 96.06 194 GLU A O 1
ATOM 1503 N N . ALA A 1 195 ? 12.877 19.111 -19.905 1.00 96.88 195 ALA A N 1
ATOM 1504 C CA . ALA A 1 195 ? 13.631 20.249 -19.392 1.00 96.88 195 ALA A CA 1
ATOM 1505 C C . ALA A 1 195 ? 12.946 20.864 -18.163 1.00 96.88 195 ALA A C 1
ATOM 1507 O O . ALA A 1 195 ? 13.618 21.160 -17.174 1.00 96.88 195 ALA A O 1
ATOM 1508 N N . SER A 1 196 ? 11.618 21.012 -18.195 1.00 97.00 196 SER A N 1
ATOM 1509 C CA . SER A 1 196 ? 10.832 21.502 -17.057 1.00 97.00 196 SER A CA 1
ATOM 1510 C C . SER A 1 196 ? 10.882 20.555 -15.852 1.00 97.00 196 SER A C 1
ATOM 1512 O O . SER A 1 196 ? 10.991 21.018 -14.716 1.00 97.00 196 SER A O 1
ATOM 1514 N N . ILE A 1 197 ? 10.867 19.239 -16.094 1.00 98.19 197 ILE A N 1
ATOM 1515 C CA . ILE A 1 197 ? 10.915 18.207 -15.051 1.00 98.19 197 ILE A CA 1
ATOM 1516 C C . ILE A 1 197 ? 12.287 18.203 -14.367 1.00 98.19 197 ILE A C 1
ATOM 1518 O O . ILE A 1 197 ? 12.361 18.273 -13.140 1.00 98.19 197 ILE A O 1
ATOM 1522 N N . ILE A 1 198 ? 13.373 18.197 -15.146 1.00 96.25 198 ILE A N 1
ATOM 1523 C CA . ILE A 1 198 ? 14.743 18.249 -14.616 1.00 96.25 198 ILE A CA 1
ATOM 1524 C C . ILE A 1 198 ? 14.975 19.556 -13.853 1.00 96.25 198 ILE A C 1
ATOM 1526 O O . ILE A 1 198 ? 15.534 19.541 -12.758 1.00 96.25 198 ILE A O 1
ATOM 1530 N N . ALA A 1 199 ? 14.527 20.690 -14.402 1.00 96.56 199 ALA A N 1
ATOM 1531 C CA . ALA A 1 199 ? 14.702 21.995 -13.767 1.00 96.56 199 ALA A CA 1
ATOM 1532 C C . ALA A 1 199 ? 13.947 22.127 -12.434 1.00 96.56 199 ALA A C 1
ATOM 1534 O O . ALA A 1 199 ? 14.349 22.931 -11.592 1.00 96.56 199 ALA A O 1
ATOM 1535 N N . HIS A 1 200 ? 12.867 21.362 -12.235 1.00 96.44 200 HIS A N 1
ATOM 1536 C CA . HIS A 1 200 ? 12.109 21.358 -10.982 1.00 96.44 200 HIS A CA 1
ATOM 1537 C C . HIS A 1 200 ? 12.883 20.688 -9.836 1.00 96.44 200 HIS A C 1
ATOM 1539 O O . HIS A 1 200 ? 12.851 21.170 -8.703 1.00 96.44 200 HIS A O 1
ATOM 1545 N N . GLY A 1 201 ? 13.642 19.628 -10.131 1.00 94.88 201 GLY A N 1
ATOM 1546 C CA . GLY A 1 201 ? 14.458 18.919 -9.146 1.00 94.88 201 GLY A CA 1
ATOM 1547 C C . GLY A 1 201 ? 13.619 18.033 -8.224 1.00 94.88 201 GLY A C 1
ATOM 1548 O O . GLY A 1 201 ? 13.245 16.929 -8.605 1.00 94.88 201 GLY A O 1
ATOM 1549 N N . THR A 1 202 ? 13.333 18.480 -6.999 1.00 94.69 202 THR A N 1
ATOM 1550 C CA . THR A 1 202 ? 12.572 17.703 -6.000 1.00 94.69 202 THR A CA 1
ATOM 1551 C C . THR A 1 202 ? 11.254 18.392 -5.667 1.00 94.69 202 THR A C 1
ATOM 1553 O O . THR A 1 202 ? 11.246 19.563 -5.289 1.00 94.69 202 THR A O 1
ATOM 1556 N N . ASP A 1 203 ? 10.144 17.653 -5.709 1.00 93.06 203 ASP A N 1
ATOM 1557 C CA . ASP A 1 203 ? 8.812 18.216 -5.460 1.00 93.06 203 ASP A CA 1
ATOM 1558 C C . ASP A 1 203 ? 8.561 18.617 -3.993 1.00 93.06 203 ASP A C 1
ATOM 1560 O O . ASP A 1 203 ? 8.067 19.713 -3.719 1.00 93.06 203 ASP A O 1
ATOM 1564 N N . VAL A 1 204 ? 8.920 17.745 -3.047 1.00 88.00 204 VAL A N 1
ATOM 1565 C CA . VAL A 1 204 ? 8.782 17.926 -1.599 1.00 88.00 204 VAL A CA 1
ATOM 1566 C C . VAL A 1 204 ? 10.126 17.617 -0.951 1.00 88.00 204 VAL A C 1
ATOM 1568 O O . VAL A 1 204 ? 10.471 16.469 -0.694 1.00 88.00 204 VAL A O 1
ATOM 1571 N N . THR A 1 205 ? 10.900 18.658 -0.657 1.00 89.38 205 THR A N 1
ATOM 1572 C CA . THR A 1 205 ? 12.294 18.539 -0.186 1.00 89.38 205 THR A CA 1
ATOM 1573 C C . THR A 1 205 ? 12.448 17.915 1.203 1.00 89.38 205 THR A C 1
ATOM 1575 O O . THR A 1 205 ? 13.546 17.508 1.574 1.00 89.38 205 THR A O 1
ATOM 1578 N N . SER A 1 206 ? 11.365 17.819 1.978 1.00 81.50 206 SER A N 1
ATOM 1579 C CA . SER A 1 206 ? 11.345 17.124 3.268 1.00 81.50 206 SER A CA 1
ATOM 1580 C C . SER A 1 206 ? 11.053 15.626 3.158 1.00 81.50 206 SER A C 1
ATOM 1582 O O . SER A 1 206 ? 11.079 14.951 4.185 1.00 81.50 206 SER A O 1
ATOM 1584 N N . GLU A 1 207 ? 10.764 15.115 1.957 1.00 83.75 207 GLU A N 1
ATOM 1585 C CA . GLU A 1 207 ? 10.352 13.732 1.725 1.00 83.75 207 GLU A CA 1
ATOM 1586 C C . GLU A 1 207 ? 11.169 13.040 0.629 1.00 83.75 207 GLU A C 1
ATOM 1588 O O . GLU A 1 207 ? 11.772 13.667 -0.240 1.00 83.75 207 GLU A O 1
ATOM 1593 N N . THR A 1 208 ? 11.194 11.708 0.693 1.00 89.94 208 THR A N 1
ATOM 1594 C CA . THR A 1 208 ? 11.895 10.846 -0.277 1.00 89.94 208 THR A CA 1
ATOM 1595 C C . THR A 1 208 ? 11.075 9.632 -0.714 1.00 89.94 208 THR A C 1
ATOM 1597 O O . THR A 1 208 ? 11.565 8.803 -1.485 1.00 89.94 208 THR A O 1
ATOM 1600 N N . HIS A 1 209 ? 9.865 9.475 -0.178 1.00 88.56 209 HIS A N 1
ATOM 1601 C CA . HIS A 1 209 ? 9.092 8.244 -0.290 1.00 88.56 209 HIS A CA 1
ATOM 1602 C C . HIS A 1 209 ? 8.828 7.876 -1.758 1.00 88.56 209 HIS A C 1
ATOM 1604 O O . HIS A 1 209 ? 9.223 6.791 -2.185 1.00 88.56 209 HIS A O 1
ATOM 1610 N N . ALA A 1 210 ? 8.330 8.820 -2.562 1.00 93.69 210 ALA A N 1
ATOM 1611 C CA . ALA A 1 210 ? 8.123 8.624 -3.996 1.00 93.69 210 ALA A CA 1
ATOM 1612 C C . ALA A 1 210 ? 9.410 8.287 -4.768 1.00 93.69 210 ALA A C 1
ATOM 1614 O O . ALA A 1 210 ? 9.377 7.463 -5.681 1.00 93.69 210 ALA A O 1
ATOM 1615 N N . THR A 1 211 ? 10.553 8.880 -4.393 1.00 95.56 211 THR A N 1
ATOM 1616 C CA . THR A 1 211 ? 11.857 8.564 -5.011 1.00 95.56 211 THR A CA 1
ATOM 1617 C C . THR A 1 211 ? 12.193 7.081 -4.830 1.00 95.56 211 THR A C 1
ATOM 1619 O O . THR A 1 211 ? 12.547 6.398 -5.792 1.00 95.56 211 THR A O 1
ATOM 1622 N N . ALA A 1 212 ? 12.010 6.560 -3.612 1.00 92.38 212 ALA A N 1
ATOM 1623 C CA . ALA A 1 212 ? 12.264 5.158 -3.301 1.00 92.38 212 ALA A CA 1
ATOM 1624 C C . ALA A 1 212 ? 11.253 4.230 -3.993 1.00 92.38 212 ALA A C 1
ATOM 1626 O O . ALA A 1 212 ? 11.649 3.248 -4.617 1.00 92.38 212 ALA A O 1
ATOM 1627 N N . VAL A 1 213 ? 9.959 4.561 -3.932 1.00 93.88 213 VAL A N 1
ATOM 1628 C CA . VAL A 1 213 ? 8.870 3.784 -4.550 1.00 93.88 213 VAL A CA 1
ATOM 1629 C C . VAL A 1 213 ? 9.051 3.680 -6.067 1.00 93.88 213 VAL A C 1
ATOM 1631 O O . VAL A 1 213 ? 9.077 2.573 -6.608 1.00 93.88 213 VAL A O 1
ATOM 1634 N N . GLY A 1 214 ? 9.248 4.811 -6.752 1.00 96.75 214 GLY A N 1
ATOM 1635 C CA . GLY A 1 214 ? 9.497 4.837 -8.195 1.00 96.75 214 GLY A CA 1
ATOM 1636 C C . GLY A 1 214 ? 10.780 4.098 -8.572 1.00 96.75 214 GLY A C 1
ATOM 1637 O O . GLY A 1 214 ? 10.821 3.386 -9.573 1.00 96.75 214 GLY A O 1
ATOM 1638 N N . GLY A 1 215 ? 11.815 4.197 -7.735 1.00 94.94 215 GLY A N 1
ATOM 1639 C CA . GLY A 1 215 ? 13.068 3.480 -7.929 1.00 94.94 215 GLY A CA 1
ATOM 1640 C C . GLY A 1 215 ? 12.947 1.959 -7.793 1.00 94.94 215 GLY A C 1
ATOM 1641 O O . GLY A 1 215 ? 13.571 1.245 -8.569 1.00 94.94 215 GLY A O 1
ATOM 1642 N N . ILE A 1 216 ? 12.120 1.448 -6.876 1.00 95.31 216 ILE A N 1
ATOM 1643 C CA . ILE A 1 216 ? 11.852 0.003 -6.747 1.00 95.31 216 ILE A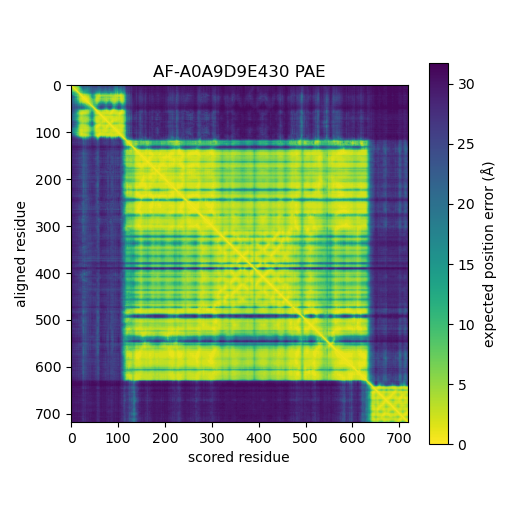 CA 1
ATOM 1644 C C . ILE A 1 216 ? 11.055 -0.514 -7.949 1.00 95.31 216 ILE A C 1
ATOM 1646 O O . ILE A 1 216 ? 11.365 -1.580 -8.485 1.00 95.31 216 ILE A O 1
ATOM 1650 N N . ALA A 1 217 ? 10.040 0.236 -8.385 1.00 97.12 217 ALA A N 1
ATOM 1651 C CA . ALA A 1 217 ? 9.202 -0.173 -9.507 1.00 97.12 217 ALA A CA 1
ATOM 1652 C C . ALA A 1 217 ? 9.973 -0.154 -10.830 1.00 97.12 217 ALA A C 1
ATOM 1654 O O . ALA A 1 217 ? 9.900 -1.114 -11.596 1.00 97.12 217 ALA A O 1
ATOM 1655 N N . ALA A 1 218 ? 10.727 0.920 -11.075 1.00 96.50 218 ALA A N 1
ATOM 1656 C CA . ALA A 1 218 ? 11.209 1.238 -12.410 1.00 96.50 218 ALA A CA 1
ATOM 1657 C C . ALA A 1 218 ? 12.653 1.744 -12.475 1.00 96.50 218 ALA A C 1
ATOM 1659 O O . ALA A 1 218 ? 13.062 2.132 -13.555 1.00 96.50 218 ALA A O 1
ATOM 1660 N N . GLY A 1 219 ? 13.432 1.806 -11.389 1.00 94.44 219 GLY A N 1
ATOM 1661 C CA . GLY A 1 219 ? 14.786 2.384 -11.407 1.00 94.44 219 GLY A CA 1
ATOM 1662 C C . GLY A 1 219 ? 15.722 1.726 -12.433 1.00 94.44 219 GLY A C 1
ATOM 1663 O O . GLY A 1 219 ? 15.776 0.505 -12.514 1.00 94.44 219 GLY A O 1
ATOM 1664 N N . SER A 1 220 ? 16.455 2.523 -13.208 1.00 91.62 220 SER A N 1
ATOM 1665 C CA . SER A 1 220 ? 17.369 2.052 -14.255 1.00 91.62 220 SER A CA 1
ATOM 1666 C C . SER A 1 220 ? 18.541 1.273 -13.672 1.00 91.62 220 SER A C 1
ATOM 1668 O O . SER A 1 220 ? 19.067 1.636 -12.617 1.00 91.62 220 SER A O 1
ATOM 1670 N N . ASP A 1 221 ? 19.033 0.292 -14.425 1.00 87.50 221 ASP A N 1
ATOM 1671 C CA . ASP A 1 221 ? 20.362 -0.257 -14.183 1.00 87.50 221 ASP A CA 1
ATOM 1672 C C . ASP A 1 221 ? 21.428 0.761 -14.621 1.00 87.50 221 ASP A C 1
ATOM 1674 O O . ASP A 1 221 ? 21.548 1.123 -15.792 1.00 87.50 221 ASP A O 1
ATOM 1678 N N . LYS A 1 222 ? 22.179 1.275 -13.644 1.00 84.19 222 LYS A N 1
ATOM 1679 C CA . LYS A 1 222 ? 23.292 2.217 -13.841 1.00 84.19 222 LYS A CA 1
ATOM 1680 C C . LYS A 1 222 ? 24.642 1.576 -13.510 1.00 84.19 222 LYS A C 1
ATOM 1682 O O . LYS A 1 222 ? 25.573 2.273 -13.111 1.00 84.19 222 LYS A O 1
ATOM 1687 N N . GLY A 1 223 ? 24.744 0.253 -13.649 1.00 73.75 223 GLY A N 1
ATOM 1688 C CA . GLY A 1 223 ? 25.936 -0.511 -13.283 1.00 73.75 223 GLY A CA 1
ATOM 1689 C C . GLY A 1 223 ? 26.101 -0.660 -11.770 1.00 73.75 223 GLY A C 1
ATOM 1690 O O . GLY A 1 223 ? 27.222 -0.798 -11.281 1.00 73.75 223 GLY A O 1
ATOM 1691 N N . ILE A 1 224 ? 24.990 -0.596 -11.032 1.00 70.19 224 ILE A N 1
ATOM 1692 C CA . ILE A 1 224 ? 24.921 -0.881 -9.598 1.00 70.19 224 ILE A CA 1
ATOM 1693 C C . ILE A 1 224 ? 23.793 -1.865 -9.333 1.00 70.19 224 ILE A C 1
ATOM 1695 O O . ILE A 1 224 ? 22.760 -1.807 -9.989 1.00 70.19 224 ILE A O 1
ATOM 1699 N N . ASP A 1 225 ? 23.929 -2.689 -8.298 1.00 73.56 225 ASP A N 1
ATOM 1700 C CA . ASP A 1 225 ? 22.953 -3.737 -7.957 1.00 73.56 225 ASP A CA 1
ATOM 1701 C C . ASP A 1 225 ? 21.606 -3.202 -7.406 1.00 73.56 225 ASP A C 1
ATOM 1703 O O . ASP A 1 225 ? 20.805 -3.960 -6.855 1.00 73.56 225 ASP A O 1
ATOM 1707 N N . TYR A 1 226 ? 21.355 -1.888 -7.497 1.00 78.94 226 TYR A N 1
ATOM 1708 C CA . TYR A 1 226 ? 20.206 -1.188 -6.908 1.00 78.94 226 TYR A CA 1
ATOM 1709 C C . TYR A 1 226 ? 19.271 -0.600 -7.972 1.00 78.94 226 TYR A C 1
ATOM 1711 O O . TYR A 1 226 ? 19.005 0.602 -7.986 1.00 78.94 226 TYR A O 1
ATOM 1719 N N . TYR A 1 227 ? 18.764 -1.462 -8.850 1.00 86.00 227 TYR A N 1
ATOM 1720 C CA . TYR A 1 227 ? 17.842 -1.103 -9.926 1.00 86.00 227 TYR A CA 1
ATOM 1721 C C . TYR A 1 227 ? 16.471 -1.775 -9.776 1.00 86.00 227 TYR A C 1
ATOM 1723 O O . TYR A 1 227 ? 16.342 -2.902 -9.285 1.00 86.00 227 TYR A O 1
ATOM 1731 N N . GLY A 1 228 ? 15.434 -1.063 -10.206 1.00 91.50 228 GLY A N 1
ATOM 1732 C CA . GLY A 1 228 ? 14.038 -1.458 -10.071 1.00 91.50 228 GLY A CA 1
ATOM 1733 C C . GLY A 1 228 ? 13.608 -2.509 -11.080 1.00 91.50 228 GLY A C 1
ATOM 1734 O O . GLY A 1 228 ? 14.322 -2.825 -12.029 1.00 91.50 228 GLY A O 1
ATOM 1735 N N . MET A 1 229 ? 12.428 -3.076 -10.862 1.00 94.00 229 MET A N 1
ATOM 1736 C CA . MET A 1 229 ? 11.946 -4.245 -11.600 1.00 94.00 229 MET A CA 1
ATOM 1737 C C . MET A 1 229 ? 11.849 -3.994 -13.114 1.00 94.00 229 MET A C 1
ATOM 1739 O O . MET A 1 229 ? 12.449 -4.743 -13.881 1.00 94.00 229 MET A O 1
ATOM 1743 N N . ALA A 1 230 ? 11.159 -2.927 -13.527 1.00 95.31 230 ALA A N 1
ATOM 1744 C CA . ALA A 1 230 ? 10.905 -2.571 -14.922 1.00 95.31 230 ALA A CA 1
ATOM 1745 C C . ALA A 1 230 ? 11.793 -1.400 -15.381 1.00 95.31 230 ALA A C 1
ATOM 1747 O O . ALA A 1 230 ? 11.387 -0.234 -15.378 1.00 95.31 230 ALA A O 1
ATOM 1748 N N . THR A 1 231 ? 13.043 -1.709 -15.724 1.00 94.00 231 THR A N 1
ATOM 1749 C CA . THR A 1 231 ? 14.100 -0.714 -15.964 1.00 94.00 231 THR A CA 1
ATOM 1750 C C . THR A 1 231 ? 13.884 0.169 -17.191 1.00 94.00 231 THR A C 1
ATOM 1752 O O . THR A 1 231 ? 14.502 1.226 -17.256 1.00 94.00 231 THR A O 1
ATOM 1755 N N . GLU A 1 232 ? 13.013 -0.223 -18.126 1.00 94.50 232 GLU A N 1
ATOM 1756 C CA . GLU A 1 232 ? 12.763 0.510 -19.380 1.00 94.50 232 GLU A CA 1
ATOM 1757 C C . GLU A 1 232 ? 11.338 1.074 -19.496 1.00 94.50 232 GLU A C 1
ATOM 1759 O O . GLU A 1 232 ? 10.984 1.652 -20.520 1.00 94.50 232 GLU A O 1
ATOM 1764 N N . SER A 1 233 ? 10.506 0.964 -18.454 1.00 97.69 233 SER A N 1
ATOM 1765 C CA . SER A 1 233 ? 9.177 1.590 -18.475 1.00 97.69 233 SER A CA 1
ATOM 1766 C C . SER A 1 233 ? 9.254 3.117 -18.465 1.00 97.69 233 SER A C 1
ATOM 1768 O O . SER A 1 233 ? 10.118 3.708 -17.803 1.00 97.69 233 SER A O 1
ATOM 1770 N N . ASP A 1 234 ? 8.287 3.744 -19.137 1.00 98.50 234 ASP A N 1
ATOM 1771 C CA . ASP A 1 234 ? 8.002 5.169 -18.976 1.00 98.50 234 ASP A CA 1
ATOM 1772 C C . ASP A 1 234 ? 7.384 5.409 -17.597 1.00 98.50 234 ASP A C 1
ATOM 1774 O O . ASP A 1 234 ? 6.586 4.607 -17.112 1.00 98.50 234 ASP A O 1
ATOM 1778 N N . ILE A 1 235 ? 7.716 6.536 -16.975 1.00 98.81 235 ILE A N 1
ATOM 1779 C CA . ILE A 1 235 ? 7.221 6.909 -15.651 1.00 98.81 235 ILE A CA 1
ATOM 1780 C C . ILE A 1 235 ? 6.314 8.135 -15.784 1.00 98.81 235 ILE A C 1
ATOM 1782 O O . ILE A 1 235 ? 6.700 9.154 -16.361 1.00 98.81 235 ILE A O 1
ATOM 1786 N N . VAL A 1 236 ? 5.118 8.058 -15.205 1.00 98.81 236 VAL A N 1
ATOM 1787 C CA . VAL A 1 236 ? 4.246 9.214 -14.969 1.00 98.81 236 VAL A CA 1
ATOM 1788 C C . VAL A 1 236 ? 4.092 9.384 -13.470 1.00 98.81 236 VAL A C 1
ATOM 1790 O O . VAL A 1 236 ? 3.693 8.455 -12.770 1.00 98.81 236 VAL A O 1
ATOM 1793 N N . TYR A 1 237 ? 4.413 10.571 -12.971 1.00 98.75 237 TYR A N 1
ATOM 1794 C CA . TYR A 1 237 ? 4.387 10.858 -11.543 1.00 98.75 237 TYR A CA 1
ATOM 1795 C C . TYR A 1 237 ? 3.311 11.887 -11.200 1.00 98.75 237 TYR A C 1
ATOM 1797 O O . TYR A 1 237 ? 3.155 12.899 -11.883 1.00 98.75 237 TYR A O 1
ATOM 1805 N N . VAL A 1 238 ? 2.582 11.658 -10.112 1.00 98.12 238 VAL A N 1
ATOM 1806 C CA . VAL A 1 238 ? 1.656 12.637 -9.545 1.00 98.12 238 VAL A CA 1
ATOM 1807 C C . VAL A 1 238 ? 1.985 12.845 -8.073 1.00 98.12 238 VAL A C 1
ATOM 1809 O O . VAL A 1 238 ? 1.876 11.920 -7.269 1.00 98.12 238 VAL A O 1
ATOM 1812 N N . SER A 1 239 ? 2.348 14.083 -7.732 1.00 94.75 239 SER A N 1
ATOM 1813 C CA . SER A 1 239 ? 2.495 14.541 -6.352 1.00 94.75 239 SER A CA 1
ATOM 1814 C C . SER A 1 239 ? 1.132 14.965 -5.823 1.00 94.75 239 SER A C 1
ATOM 1816 O O . SER A 1 239 ? 0.640 16.040 -6.187 1.00 94.75 239 SER A O 1
ATOM 1818 N N . TYR A 1 240 ? 0.494 14.112 -5.019 1.00 81.75 240 TYR A N 1
ATOM 1819 C CA . TYR A 1 240 ? -0.901 14.320 -4.620 1.00 81.75 240 TYR A CA 1
ATOM 1820 C C . TYR A 1 240 ? -1.089 15.513 -3.664 1.00 81.75 240 TYR A C 1
ATOM 1822 O O . TYR A 1 240 ? -0.168 15.940 -2.952 1.00 81.75 240 TYR A O 1
ATOM 1830 N N . SER A 1 241 ? -2.298 16.084 -3.653 1.00 75.12 241 SER A N 1
ATOM 1831 C CA . SER A 1 241 ? -2.622 17.227 -2.791 1.00 75.12 241 SER A CA 1
ATOM 1832 C C . SER A 1 241 ? -2.786 16.831 -1.326 1.00 75.12 241 SER A C 1
ATOM 1834 O O . SER A 1 241 ? -3.464 15.860 -1.007 1.00 75.12 241 SER A O 1
ATOM 1836 N N . THR A 1 242 ? -2.227 17.632 -0.416 1.00 64.31 242 THR A N 1
ATOM 1837 C CA . THR A 1 242 ? -2.495 17.528 1.033 1.00 64.31 242 THR A CA 1
ATOM 1838 C C . THR A 1 242 ? -3.341 18.675 1.567 1.00 64.31 242 THR A C 1
ATOM 1840 O O . THR A 1 242 ? -3.369 18.913 2.777 1.00 64.31 242 THR A O 1
ATOM 1843 N N . SER A 1 243 ? -3.990 19.432 0.684 1.00 51.81 243 SER A N 1
ATOM 1844 C CA . SER A 1 243 ? -4.889 20.498 1.112 1.00 51.81 243 SER A CA 1
ATOM 1845 C C . SER A 1 243 ? -6.096 19.902 1.838 1.00 51.81 243 SER A C 1
ATOM 1847 O O . SER A 1 243 ? -6.639 18.864 1.458 1.00 51.81 243 SER A O 1
ATOM 1849 N N . LEU A 1 244 ? -6.512 20.565 2.918 1.00 34.56 244 LEU A N 1
ATOM 1850 C CA . LEU A 1 244 ? -7.711 20.197 3.668 1.00 34.56 244 LEU A CA 1
ATOM 1851 C C . LEU A 1 244 ? -8.929 20.200 2.732 1.00 34.56 244 LEU A C 1
ATOM 1853 O O . LEU A 1 244 ? -9.272 21.245 2.188 1.00 34.56 244 LEU A O 1
ATOM 1857 N N . GLY A 1 245 ? -9.587 19.047 2.593 1.00 31.00 245 GLY A N 1
ATOM 1858 C CA . GLY A 1 245 ? -10.775 18.872 1.750 1.00 31.00 245 GLY A CA 1
ATOM 1859 C C . GLY A 1 245 ? -10.542 18.081 0.460 1.00 31.00 245 GLY A C 1
ATOM 1860 O O . GLY A 1 245 ? -11.506 17.527 -0.055 1.00 31.00 245 GLY A O 1
ATOM 1861 N N . ASP A 1 246 ? -9.296 17.952 -0.009 1.00 41.41 246 ASP A N 1
ATOM 1862 C CA . ASP A 1 246 ? -8.993 17.231 -1.258 1.00 41.41 246 ASP A CA 1
ATOM 1863 C C . ASP A 1 246 ? -9.035 15.704 -1.066 1.00 41.41 246 ASP A C 1
ATOM 1865 O O . ASP A 1 246 ? -9.539 14.977 -1.923 1.00 41.41 246 ASP A O 1
ATOM 1869 N N . GLY A 1 247 ? -8.564 15.218 0.091 1.00 56.06 247 GLY A N 1
ATOM 1870 C CA . GLY A 1 247 ? -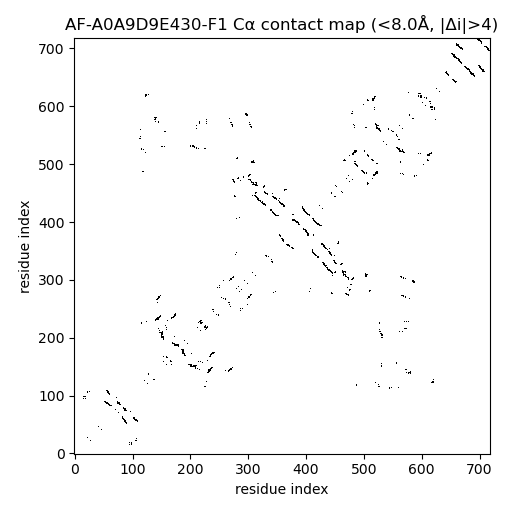8.714 13.825 0.534 1.00 56.06 247 GLY A CA 1
ATOM 1871 C C . GLY A 1 247 ? -8.358 12.788 -0.539 1.00 56.06 247 GLY A C 1
ATOM 1872 O O . GLY A 1 247 ? -7.365 12.924 -1.244 1.00 56.06 247 GLY A O 1
ATOM 1873 N N . TYR A 1 248 ? -9.176 11.741 -0.675 1.00 64.38 248 TYR A N 1
ATOM 1874 C CA . TYR A 1 248 ? -8.955 10.680 -1.669 1.00 64.38 248 TYR A CA 1
ATOM 1875 C C . TYR A 1 248 ? -9.412 11.055 -3.091 1.00 64.38 248 TYR A C 1
ATOM 1877 O O . TYR A 1 248 ? -9.113 10.336 -4.049 1.00 64.38 248 TYR A O 1
ATOM 1885 N N . ALA A 1 249 ? -10.120 12.179 -3.259 1.00 66.44 249 ALA A N 1
ATOM 1886 C CA . ALA A 1 249 ? -10.571 12.626 -4.575 1.00 66.44 249 ALA A CA 1
ATOM 1887 C C . ALA A 1 249 ? -9.376 13.001 -5.461 1.00 66.44 249 ALA A C 1
ATOM 1889 O O . ALA A 1 249 ? -9.294 12.550 -6.599 1.00 66.44 249 ALA A O 1
ATOM 1890 N N . CYS A 1 250 ? -8.383 13.701 -4.904 1.00 72.88 250 CYS A N 1
ATOM 1891 C CA . CYS A 1 250 ? -7.186 14.078 -5.652 1.00 72.88 250 CYS A CA 1
ATOM 1892 C C . CYS A 1 250 ? -6.348 12.858 -6.090 1.00 72.88 250 CYS A C 1
ATOM 1894 O O . CYS A 1 250 ? -5.728 12.874 -7.153 1.00 72.88 250 CYS A O 1
ATOM 1896 N N . ILE A 1 251 ? -6.381 11.763 -5.322 1.00 80.19 251 ILE A N 1
ATOM 1897 C CA . ILE A 1 251 ? -5.752 10.485 -5.689 1.00 80.19 251 ILE A CA 1
ATOM 1898 C C . ILE A 1 251 ? -6.517 9.835 -6.850 1.00 80.19 251 ILE A C 1
ATOM 1900 O O . ILE A 1 251 ? -5.898 9.334 -7.784 1.00 80.19 251 ILE A O 1
ATOM 1904 N N . SER A 1 252 ? -7.851 9.883 -6.836 1.00 80.62 252 SER A N 1
ATOM 1905 C CA . SER A 1 252 ? -8.675 9.369 -7.943 1.00 80.62 252 SER A CA 1
ATOM 1906 C C . SER A 1 252 ? -8.394 10.129 -9.243 1.00 80.62 252 SER A C 1
ATOM 1908 O O . SER A 1 252 ? -8.188 9.515 -10.291 1.00 80.62 252 SER A O 1
ATOM 1910 N N . ASP A 1 253 ? -8.287 11.457 -9.154 1.00 84.94 253 ASP A N 1
ATOM 1911 C CA . ASP A 1 253 ? -7.908 12.321 -10.272 1.00 84.94 253 ASP A CA 1
ATOM 1912 C C . ASP A 1 253 ? -6.504 11.984 -10.798 1.00 84.94 253 ASP A C 1
ATOM 1914 O O . ASP A 1 253 ? -6.282 11.943 -12.008 1.00 84.94 253 ASP A O 1
ATOM 1918 N N . ALA A 1 254 ? -5.556 11.682 -9.903 1.00 91.12 254 ALA A N 1
ATOM 1919 C CA . ALA A 1 254 ? -4.201 11.274 -10.269 1.00 91.12 254 ALA A CA 1
ATOM 1920 C C . ALA A 1 254 ? -4.179 9.966 -11.076 1.00 91.12 254 ALA A C 1
ATOM 1922 O O . ALA A 1 254 ? -3.485 9.881 -12.089 1.00 91.12 254 ALA A O 1
ATOM 1923 N N . ILE A 1 255 ? -4.956 8.960 -10.655 1.00 94.12 255 ILE A N 1
ATOM 1924 C CA . ILE A 1 255 ? -5.077 7.676 -11.367 1.00 94.12 255 ILE A CA 1
ATOM 1925 C C . ILE A 1 255 ? -5.655 7.911 -12.765 1.00 94.12 255 ILE A C 1
ATOM 1927 O O . ILE A 1 255 ? -5.099 7.425 -13.751 1.00 94.12 255 ILE A O 1
ATOM 1931 N N . LYS A 1 256 ? -6.728 8.708 -12.856 1.00 94.69 256 LYS A N 1
ATOM 1932 C CA . LYS A 1 256 ? -7.357 9.069 -14.128 1.00 94.69 256 LYS A CA 1
ATOM 1933 C C . LYS A 1 256 ? -6.375 9.766 -15.068 1.00 94.69 256 LYS A C 1
ATOM 1935 O O . LYS A 1 256 ? -6.254 9.353 -16.215 1.00 94.69 256 LYS A O 1
ATOM 1940 N N . TYR A 1 257 ? -5.638 10.759 -14.572 1.00 97.75 257 TYR A N 1
ATOM 1941 C CA . TYR A 1 257 ? -4.613 11.472 -15.337 1.00 97.75 257 TYR A CA 1
ATOM 1942 C C . TYR A 1 257 ? -3.540 10.527 -15.903 1.00 97.75 257 TYR A C 1
ATOM 1944 O O . TYR A 1 257 ? -3.173 10.633 -17.073 1.00 97.75 257 TYR A O 1
ATOM 1952 N N . ILE A 1 258 ? -3.061 9.568 -15.104 1.00 98.69 258 ILE A N 1
ATOM 1953 C CA . ILE A 1 258 ? -2.054 8.603 -15.561 1.00 98.69 258 ILE A CA 1
ATOM 1954 C C . ILE A 1 258 ? -2.620 7.676 -16.647 1.00 98.69 258 ILE A C 1
ATOM 1956 O O . ILE A 1 258 ? -1.951 7.436 -17.654 1.00 98.69 258 ILE A O 1
ATOM 1960 N N . TYR A 1 259 ? -3.836 7.155 -16.467 1.00 98.38 259 TYR A N 1
ATOM 1961 C CA . TYR A 1 259 ? -4.470 6.304 -17.476 1.00 98.38 259 TYR A CA 1
ATOM 1962 C C . TYR A 1 259 ? -4.782 7.062 -18.767 1.00 98.38 259 TYR A C 1
ATOM 1964 O O . TYR A 1 259 ? -4.519 6.527 -19.841 1.00 98.38 259 TYR A O 1
ATOM 1972 N N . ASP A 1 260 ? -5.225 8.316 -18.678 1.00 97.00 260 ASP A N 1
ATOM 1973 C CA . ASP A 1 260 ? -5.439 9.175 -19.848 1.00 97.00 260 ASP A CA 1
ATOM 1974 C C . ASP A 1 260 ? -4.136 9.427 -20.609 1.00 97.00 260 ASP A C 1
ATOM 1976 O O . ASP A 1 260 ? -4.107 9.374 -21.840 1.00 97.00 260 ASP A O 1
ATOM 1980 N N . TYR A 1 261 ? -3.029 9.648 -19.892 1.00 98.31 261 TYR A N 1
ATOM 1981 C CA . TYR A 1 261 ? -1.717 9.739 -20.522 1.00 98.31 261 TYR A CA 1
ATOM 1982 C C . TYR A 1 261 ? -1.347 8.432 -21.233 1.00 98.31 261 TYR A C 1
ATOM 1984 O O . TYR A 1 261 ? -0.899 8.463 -22.379 1.00 98.31 261 TYR A O 1
ATOM 1992 N N . ALA A 1 262 ? -1.547 7.285 -20.581 1.00 98.44 262 ALA A N 1
ATOM 1993 C CA . ALA A 1 262 ? -1.257 5.980 -21.167 1.00 98.44 262 ALA A CA 1
ATOM 1994 C C . ALA A 1 262 ? -2.112 5.694 -22.415 1.00 98.44 262 ALA A C 1
ATOM 1996 O O . ALA A 1 262 ? -1.597 5.142 -23.388 1.00 98.44 262 ALA A O 1
ATOM 1997 N N . ASP A 1 263 ? -3.384 6.104 -22.418 1.00 97.06 263 ASP A N 1
ATOM 1998 C CA . ASP A 1 263 ? -4.264 6.062 -23.591 1.00 97.06 263 ASP A CA 1
ATOM 1999 C C . ASP A 1 263 ? -3.722 6.958 -24.713 1.00 97.06 263 ASP A C 1
ATOM 2001 O O . ASP A 1 263 ? -3.596 6.517 -25.856 1.00 97.06 263 ASP A O 1
ATOM 2005 N N . MET A 1 264 ? -3.328 8.192 -24.384 1.00 96.88 264 MET A N 1
ATOM 2006 C CA . MET A 1 264 ? -2.776 9.160 -25.338 1.00 96.88 264 MET A CA 1
ATOM 2007 C C . MET A 1 264 ? -1.514 8.636 -26.038 1.00 96.88 264 MET A C 1
ATOM 2009 O O . MET A 1 264 ? -1.340 8.868 -27.235 1.00 96.88 264 MET A O 1
ATOM 2013 N N . VAL A 1 265 ? -0.638 7.927 -25.318 1.00 97.25 265 VAL A N 1
ATOM 2014 C CA . VAL A 1 265 ? 0.584 7.332 -25.893 1.00 97.25 265 VAL A CA 1
ATOM 2015 C C . VAL A 1 265 ? 0.401 5.884 -26.361 1.00 97.25 265 VAL A C 1
ATOM 2017 O O . VAL A 1 265 ? 1.369 5.267 -26.804 1.00 97.25 265 VAL A O 1
ATOM 2020 N N . ASN A 1 266 ? -0.825 5.353 -26.303 1.00 96.75 266 ASN A N 1
ATOM 2021 C CA . ASN A 1 266 ? -1.193 3.996 -26.706 1.00 96.75 266 ASN A CA 1
ATOM 2022 C C . ASN A 1 266 ? -0.329 2.903 -26.043 1.00 96.75 266 ASN A C 1
ATOM 2024 O O . ASN A 1 266 ? 0.185 2.004 -26.713 1.00 96.75 266 ASN A O 1
ATOM 2028 N N . LYS A 1 267 ? -0.156 2.994 -24.719 1.00 98.31 267 LYS A N 1
ATOM 2029 C CA . LYS A 1 267 ? 0.607 2.027 -23.916 1.00 98.31 267 LYS A CA 1
ATOM 2030 C C . LYS A 1 267 ? -0.262 1.378 -22.830 1.00 98.31 267 LYS A C 1
ATOM 2032 O O . LYS A 1 267 ? -1.165 2.030 -22.293 1.00 98.31 267 LYS A O 1
ATOM 2037 N N . PRO A 1 268 ? -0.020 0.105 -22.467 1.00 98.69 268 PRO A N 1
ATOM 2038 C CA . PRO A 1 268 ? -0.528 -0.464 -21.221 1.00 98.69 268 PRO A CA 1
ATOM 2039 C C . PRO A 1 268 ? 0.020 0.296 -20.004 1.00 98.69 268 PRO A C 1
ATOM 2041 O O . PRO A 1 268 ? 1.064 0.948 -20.083 1.00 98.69 268 PRO A O 1
ATOM 2044 N N . CYS A 1 269 ? -0.683 0.215 -18.876 1.00 98.69 269 CYS A N 1
ATOM 2045 C CA . CYS A 1 269 ? -0.330 0.962 -17.680 1.00 98.69 269 CYS A CA 1
ATOM 2046 C C . CYS A 1 269 ? -0.605 0.196 -16.388 1.00 98.69 269 CYS A C 1
ATOM 2048 O O . CYS A 1 269 ? -1.658 -0.426 -16.221 1.00 98.69 269 CYS A O 1
ATOM 2050 N N . VAL A 1 270 ? 0.329 0.324 -15.448 1.00 98.81 270 VAL A N 1
ATOM 2051 C CA . VAL A 1 270 ? 0.147 -0.058 -14.050 1.00 98.81 270 VAL A CA 1
ATOM 2052 C C . VAL A 1 270 ? 0.409 1.148 -13.150 1.00 98.81 270 VAL A C 1
ATOM 2054 O O . VAL A 1 270 ? 1.449 1.796 -13.246 1.00 98.81 270 VAL A O 1
ATOM 2057 N N . VAL A 1 271 ? -0.542 1.464 -12.274 1.00 98.69 271 VAL A N 1
ATOM 2058 C CA . VAL A 1 271 ? -0.427 2.554 -11.296 1.00 98.69 271 VAL A CA 1
ATOM 2059 C C . VAL A 1 271 ? -0.140 1.968 -9.918 1.00 98.69 271 VAL A C 1
ATOM 2061 O O . VAL A 1 271 ? -0.752 0.983 -9.515 1.00 98.69 271 VAL A O 1
ATOM 2064 N N . ASN A 1 272 ? 0.783 2.584 -9.186 1.00 98.06 272 ASN A N 1
ATOM 2065 C CA . ASN A 1 272 ? 1.170 2.201 -7.837 1.00 98.06 272 ASN A CA 1
ATOM 2066 C C . ASN A 1 272 ? 0.628 3.191 -6.800 1.00 98.06 272 ASN A C 1
ATOM 2068 O O . ASN A 1 272 ? 0.987 4.372 -6.820 1.00 98.06 272 ASN A O 1
ATOM 2072 N N . LEU A 1 273 ? -0.135 2.673 -5.837 1.00 89.12 273 LEU A N 1
ATOM 2073 C CA . LEU A 1 273 ? -0.578 3.362 -4.629 1.00 89.12 273 LEU A CA 1
ATOM 2074 C C . LEU A 1 273 ? 0.160 2.788 -3.414 1.00 89.12 273 LEU A C 1
ATOM 2076 O O . LEU A 1 273 ? -0.310 1.872 -2.738 1.00 89.12 273 LEU A O 1
ATOM 2080 N N . SER A 1 274 ? 1.322 3.358 -3.104 1.00 88.06 274 SER A N 1
ATOM 2081 C CA . SER A 1 274 ? 2.061 3.065 -1.867 1.00 88.06 274 SER A CA 1
ATOM 2082 C C . SER A 1 274 ? 1.519 3.887 -0.690 1.00 88.06 274 SER A C 1
ATOM 2084 O O . SER A 1 274 ? 2.273 4.436 0.110 1.00 88.06 274 SER A O 1
ATOM 2086 N N . LEU A 1 275 ? 0.195 3.972 -0.605 1.00 73.25 275 LEU A N 1
ATOM 2087 C CA . LEU A 1 275 ? -0.573 4.771 0.341 1.00 73.25 275 LEU A CA 1
ATOM 2088 C C . LEU A 1 275 ? -1.474 3.834 1.149 1.00 73.25 275 LEU A C 1
ATOM 2090 O O . LEU A 1 275 ? -1.694 2.693 0.755 1.00 73.25 275 LEU A O 1
ATOM 2094 N N . GLY A 1 276 ? -1.962 4.299 2.289 1.00 66.75 276 GLY A N 1
ATOM 2095 C CA . GLY A 1 276 ? -2.809 3.512 3.173 1.00 66.75 276 GLY A CA 1
ATOM 2096 C C . GLY A 1 276 ? -3.450 4.422 4.202 1.00 66.75 276 GLY A C 1
ATOM 2097 O O . GLY A 1 276 ? -2.822 5.378 4.660 1.00 66.75 276 GLY A O 1
ATOM 2098 N N . ASP A 1 277 ? -4.701 4.135 4.526 1.00 63.62 277 ASP A N 1
ATOM 2099 C CA . ASP A 1 277 ? -5.408 4.766 5.627 1.00 63.62 277 ASP A CA 1
ATOM 2100 C C . ASP A 1 277 ? -6.441 3.785 6.192 1.00 63.62 277 ASP A C 1
ATOM 2102 O O . ASP A 1 277 ? -6.834 2.817 5.530 1.00 63.62 277 ASP A O 1
ATOM 2106 N N . THR A 1 278 ? -6.831 4.017 7.438 1.00 63.00 278 THR A N 1
ATOM 2107 C CA . THR A 1 278 ? -7.704 3.123 8.209 1.00 63.00 278 THR A CA 1
ATOM 2108 C C . THR A 1 278 ? -9.192 3.472 8.173 1.00 63.00 278 THR A C 1
ATOM 2110 O O . THR A 1 278 ? -9.971 2.548 8.326 1.00 63.00 278 THR A O 1
ATOM 2113 N N . PRO A 1 279 ? -9.654 4.722 7.991 1.00 59.31 279 PRO A N 1
ATOM 2114 C CA . PRO A 1 279 ? -11.089 4.997 7.982 1.00 59.31 279 PRO A CA 1
ATOM 2115 C C . PRO A 1 279 ? -11.790 4.469 6.725 1.00 59.31 279 PRO A C 1
ATOM 2117 O O . PRO A 1 279 ? -11.408 4.808 5.605 1.00 59.31 279 PRO A O 1
ATOM 2120 N N . GLY A 1 280 ? -12.874 3.720 6.920 1.00 68.25 280 GLY A N 1
ATOM 2121 C CA . GLY A 1 280 ? -13.782 3.270 5.863 1.00 68.25 280 GLY A CA 1
ATOM 2122 C C . GLY A 1 280 ? -14.463 1.939 6.195 1.00 68.25 280 GLY A C 1
ATOM 2123 O O . GLY A 1 280 ? -14.279 1.413 7.292 1.00 68.25 280 GLY A O 1
ATOM 2124 N N . PRO A 1 281 ? -15.315 1.412 5.300 1.00 75.50 281 PRO A N 1
ATOM 2125 C CA . PRO A 1 281 ? -16.103 0.201 5.550 1.00 75.50 281 PRO A CA 1
ATOM 2126 C C . PRO A 1 281 ? -15.305 -1.119 5.508 1.00 75.50 281 PRO A C 1
ATOM 2128 O O . PRO A 1 281 ? -15.817 -2.154 5.937 1.00 75.50 281 PRO A O 1
ATOM 2131 N N . HIS A 1 282 ? -14.078 -1.108 4.987 1.00 84.69 282 HIS A N 1
ATOM 2132 C CA . HIS A 1 282 ? -13.172 -2.245 4.784 1.00 84.69 282 HIS A CA 1
ATOM 2133 C C . HIS A 1 282 ? -13.773 -3.413 3.989 1.00 84.69 282 HIS A C 1
ATOM 2135 O O . HIS A 1 282 ? -13.367 -4.570 4.142 1.00 84.69 282 HIS A O 1
ATOM 2141 N N . ASP A 1 283 ? -14.747 -3.134 3.126 1.00 86.81 283 ASP A N 1
ATOM 2142 C CA . ASP A 1 283 ? -15.463 -4.129 2.324 1.00 86.81 283 ASP A CA 1
ATOM 2143 C C . ASP A 1 283 ? -15.416 -3.844 0.813 1.00 86.81 283 ASP A C 1
ATOM 2145 O O . ASP A 1 283 ? -15.997 -4.588 0.019 1.00 86.81 283 ASP A O 1
ATOM 2149 N N . GLY A 1 284 ? -14.684 -2.807 0.388 1.00 84.12 284 GLY A N 1
ATOM 2150 C CA . GLY A 1 284 ? -14.582 -2.401 -1.014 1.00 84.12 284 GLY A CA 1
ATOM 2151 C C . GLY A 1 284 ? -15.790 -1.617 -1.533 1.00 84.12 284 GLY A C 1
ATOM 2152 O O . GLY A 1 284 ? -15.955 -1.503 -2.749 1.00 84.12 284 GLY A O 1
ATOM 2153 N N . ASN A 1 285 ? -16.691 -1.144 -0.659 1.00 79.31 285 ASN A N 1
ATOM 2154 C CA . ASN A 1 285 ? -17.855 -0.351 -1.062 1.00 79.31 285 ASN A CA 1
ATOM 2155 C C . ASN A 1 285 ? -17.692 1.161 -0.888 1.00 79.31 285 ASN A C 1
ATOM 2157 O O . ASN A 1 285 ? -18.621 1.888 -1.275 1.00 79.31 285 ASN A O 1
ATOM 2161 N N . SER A 1 286 ? -16.544 1.631 -0.387 1.00 75.12 286 SER A N 1
ATOM 2162 C CA . SER A 1 286 ? -16.238 3.059 -0.332 1.00 75.12 286 SER A CA 1
ATOM 2163 C C . SER A 1 286 ? -16.276 3.670 -1.737 1.00 75.12 286 SER A C 1
ATOM 2165 O O . SER A 1 286 ? -16.077 2.998 -2.755 1.00 75.12 286 SER A O 1
ATOM 2167 N N . LEU A 1 287 ? -16.584 4.967 -1.828 1.00 72.44 287 LEU A N 1
ATOM 2168 C CA . LEU A 1 287 ? -16.630 5.644 -3.129 1.00 72.44 287 LEU A CA 1
ATOM 2169 C C . LEU A 1 287 ? -15.260 5.649 -3.813 1.00 72.44 287 LEU A C 1
ATOM 2171 O O . LEU A 1 287 ? -15.199 5.541 -5.035 1.00 72.44 287 LEU A O 1
ATOM 2175 N N . PHE A 1 288 ? -14.183 5.734 -3.031 1.00 76.75 288 PHE A N 1
ATOM 2176 C CA . PHE A 1 288 ? -12.825 5.656 -3.550 1.00 76.75 288 PHE A CA 1
ATOM 2177 C C . PHE A 1 288 ? -12.550 4.293 -4.193 1.00 76.75 288 PHE A C 1
ATOM 2179 O O . PHE A 1 288 ? -12.138 4.250 -5.354 1.00 76.75 288 PHE A O 1
ATOM 2186 N N . ASP A 1 289 ? -12.858 3.195 -3.495 1.00 82.06 289 ASP A N 1
ATOM 2187 C CA . ASP A 1 289 ? -12.682 1.843 -4.033 1.00 82.06 289 ASP A CA 1
ATOM 2188 C C . ASP A 1 289 ? -13.499 1.630 -5.301 1.00 82.06 289 ASP A C 1
ATOM 2190 O O . ASP A 1 289 ? -12.972 1.170 -6.310 1.00 82.06 289 ASP A O 1
ATOM 2194 N N . LYS A 1 290 ? -14.777 2.026 -5.291 1.00 80.19 290 LYS A N 1
ATOM 2195 C CA . LYS A 1 290 ? -15.661 1.879 -6.456 1.00 80.19 290 LYS A CA 1
ATOM 2196 C C . LYS A 1 290 ? -15.144 2.641 -7.673 1.00 80.19 290 LYS A C 1
ATOM 2198 O O . LYS A 1 290 ? -15.219 2.126 -8.789 1.00 80.19 290 LYS A O 1
ATOM 2203 N N . VAL A 1 291 ? -14.631 3.856 -7.474 1.00 78.56 291 VAL A N 1
ATOM 2204 C CA . VAL A 1 291 ? -14.047 4.658 -8.556 1.00 78.56 291 VAL A CA 1
ATOM 2205 C C . VAL A 1 291 ? -12.771 3.992 -9.073 1.00 78.56 291 VAL A C 1
ATOM 2207 O O . VAL A 1 291 ? -12.667 3.771 -10.279 1.00 78.56 291 VAL A O 1
ATOM 2210 N N . CYS A 1 292 ? -11.858 3.580 -8.190 1.00 84.25 292 CYS A N 1
ATOM 2211 C CA . CYS A 1 292 ? -10.632 2.867 -8.563 1.00 84.25 292 CYS A CA 1
ATOM 2212 C C . CYS A 1 292 ? -10.909 1.552 -9.306 1.00 84.25 292 CYS A C 1
ATOM 2214 O O . CYS A 1 292 ? -10.255 1.250 -10.305 1.00 84.25 292 CYS A O 1
ATOM 2216 N N . ASP A 1 293 ? -11.895 0.781 -8.853 1.00 90.94 293 ASP A N 1
ATOM 2217 C CA . ASP A 1 293 ? -12.300 -0.472 -9.483 1.00 90.94 293 ASP A CA 1
ATOM 2218 C C . ASP A 1 293 ? -12.886 -0.237 -10.880 1.00 90.94 293 ASP A C 1
ATOM 2220 O O . ASP A 1 293 ? -12.603 -0.998 -11.802 1.00 90.94 293 ASP A O 1
ATOM 2224 N N . SER A 1 294 ? -13.657 0.841 -11.060 1.00 89.88 294 SER A N 1
ATOM 2225 C CA . SER A 1 294 ? -14.274 1.182 -12.348 1.00 89.88 294 SER A CA 1
ATOM 2226 C C . SER A 1 294 ? -13.287 1.655 -13.421 1.00 89.88 294 SER A C 1
ATOM 2228 O O . SER A 1 294 ? -13.600 1.572 -14.606 1.00 89.88 294 SER A O 1
ATOM 2230 N N . MET A 1 295 ? -12.113 2.155 -13.019 1.00 92.88 295 MET A N 1
ATOM 2231 C CA . MET A 1 295 ? -11.078 2.646 -13.939 1.00 92.88 295 MET A CA 1
ATOM 2232 C C . MET A 1 295 ? -10.133 1.540 -14.427 1.00 92.88 295 MET A C 1
ATOM 2234 O O . MET A 1 295 ? -9.374 1.759 -15.368 1.00 92.88 295 MET A O 1
ATOM 2238 N N . GLN A 1 296 ? -10.160 0.366 -13.795 1.00 96.56 296 GLN A N 1
ATOM 2239 C CA . GLN A 1 296 ? -9.312 -0.763 -14.164 1.00 96.56 296 GLN A CA 1
ATOM 2240 C C . GLN A 1 296 ? -9.963 -1.651 -15.227 1.00 96.56 296 GLN A C 1
ATOM 2242 O O . GLN A 1 296 ? -11.184 -1.725 -15.362 1.00 96.56 296 GLN A O 1
ATOM 2247 N N . GLY A 1 297 ? -9.131 -2.370 -15.974 1.00 93.69 297 GLY A N 1
ATOM 2248 C CA . GLY A 1 297 ? -9.567 -3.236 -17.063 1.00 93.69 297 GLY A CA 1
ATOM 2249 C C . GLY A 1 297 ? -8.385 -3.783 -17.853 1.00 93.69 297 GLY A C 1
ATOM 2250 O O . GLY A 1 297 ? -7.264 -3.832 -17.351 1.00 93.69 297 GLY A O 1
ATOM 2251 N N . ALA A 1 298 ? -8.636 -4.191 -19.096 1.00 95.88 298 ALA A N 1
ATOM 2252 C CA . ALA A 1 298 ? -7.591 -4.673 -19.994 1.00 95.88 298 ALA A CA 1
ATOM 2253 C C . ALA A 1 298 ? -6.481 -3.620 -20.151 1.00 95.88 298 ALA A C 1
ATOM 2255 O O . ALA A 1 298 ? -6.739 -2.492 -20.573 1.00 95.88 298 ALA A O 1
ATOM 2256 N N . GLY A 1 299 ? -5.255 -3.976 -19.769 1.00 97.31 299 GLY A N 1
ATOM 2257 C CA . GLY A 1 299 ? -4.088 -3.099 -19.863 1.00 97.31 299 GLY A CA 1
ATOM 2258 C C . GLY A 1 299 ? -4.071 -1.923 -18.882 1.00 97.31 299 GLY A C 1
ATOM 2259 O O . GLY A 1 299 ? -3.226 -1.034 -19.022 1.00 97.31 299 GLY A O 1
ATOM 2260 N N . ARG A 1 300 ? -4.994 -1.871 -17.914 1.00 98.50 300 ARG A N 1
ATOM 2261 C CA . ARG A 1 300 ? -5.116 -0.801 -16.909 1.00 98.50 300 ARG A CA 1
ATOM 2262 C C . ARG A 1 300 ? -5.188 -1.439 -15.525 1.00 98.50 300 ARG A C 1
ATOM 2264 O O . ARG A 1 300 ? -6.246 -1.902 -15.100 1.00 98.50 300 ARG A O 1
ATOM 2271 N N . LEU A 1 301 ? -4.043 -1.492 -14.850 1.00 98.69 301 LEU A N 1
ATOM 2272 C CA . LEU A 1 301 ? -3.878 -2.165 -13.559 1.00 98.69 301 LEU A CA 1
ATOM 2273 C C . LEU A 1 301 ? -3.580 -1.153 -12.446 1.00 98.69 301 LEU A C 1
ATOM 2275 O O . LEU A 1 301 ? -2.924 -0.133 -12.681 1.00 98.69 301 LEU A O 1
ATOM 2279 N N . LEU A 1 302 ? -4.042 -1.438 -11.230 1.00 98.06 302 LEU A N 1
ATOM 2280 C CA . LEU A 1 302 ? -3.769 -0.655 -10.026 1.00 98.06 302 LEU A CA 1
ATOM 2281 C C . LEU A 1 302 ? -3.243 -1.584 -8.930 1.00 98.06 302 LEU A C 1
ATOM 2283 O O . LEU A 1 302 ? -3.875 -2.584 -8.585 1.00 98.06 302 LEU A O 1
ATOM 2287 N N . VAL A 1 303 ? -2.085 -1.243 -8.376 1.00 98.38 303 VAL A N 1
ATOM 2288 C CA . VAL A 1 303 ? -1.436 -1.978 -7.289 1.00 98.38 303 VAL A CA 1
ATOM 2289 C C . VAL A 1 303 ? -1.457 -1.116 -6.042 1.00 98.38 303 VAL A C 1
ATOM 2291 O O . VAL A 1 303 ? -1.051 0.045 -6.085 1.00 98.38 303 VAL A O 1
ATOM 2294 N N . GLY A 1 304 ? -1.907 -1.684 -4.929 1.00 92.31 304 GLY A N 1
ATOM 2295 C CA . GLY A 1 304 ? -1.991 -0.984 -3.657 1.00 92.31 304 GLY A CA 1
ATOM 2296 C C . GLY A 1 304 ? -1.285 -1.720 -2.527 1.00 92.31 304 GLY A C 1
ATOM 2297 O O . GLY A 1 304 ? -1.264 -2.951 -2.456 1.00 92.31 304 GLY A O 1
ATOM 2298 N N . ALA A 1 305 ? -0.678 -0.956 -1.627 1.00 89.75 305 ALA A N 1
ATOM 2299 C CA . ALA A 1 305 ? -0.075 -1.493 -0.419 1.00 89.75 305 ALA A CA 1
ATOM 2300 C C . ALA A 1 305 ? -1.165 -1.963 0.564 1.00 89.75 305 ALA A C 1
ATOM 2302 O O . ALA A 1 305 ? -2.140 -1.258 0.793 1.00 89.75 305 ALA A O 1
ATOM 2303 N N . ALA A 1 306 ? -1.002 -3.135 1.190 1.00 90.81 306 ALA A N 1
ATOM 2304 C CA . ALA A 1 306 ? -2.015 -3.654 2.121 1.00 90.81 306 ALA A CA 1
ATOM 2305 C C . ALA A 1 306 ? -2.160 -2.821 3.410 1.00 90.81 306 ALA A C 1
ATOM 2307 O O . ALA A 1 306 ? -3.215 -2.849 4.038 1.00 90.81 306 ALA A O 1
ATOM 2308 N N . GLY A 1 307 ? -1.108 -2.100 3.810 1.00 83.62 307 GLY A N 1
ATOM 2309 C CA . GLY A 1 307 ? -1.056 -1.287 5.029 1.00 83.62 307 GLY A CA 1
ATOM 2310 C C . GLY A 1 307 ? -0.040 -1.818 6.041 1.00 83.62 307 GLY A C 1
ATOM 2311 O O . GLY A 1 307 ? 0.350 -2.989 5.995 1.00 83.62 307 GLY A O 1
ATOM 2312 N N . ASN A 1 308 ? 0.345 -0.989 7.014 1.00 85.50 308 ASN A N 1
ATOM 2313 C CA . ASN A 1 308 ? 1.377 -1.320 8.011 1.00 85.50 308 ASN A CA 1
ATOM 2314 C C . ASN A 1 308 ? 0.821 -1.548 9.438 1.00 85.50 308 ASN A C 1
ATOM 2316 O O . ASN A 1 308 ? 1.542 -1.360 10.423 1.00 85.50 308 ASN A O 1
ATOM 2320 N N . ASP A 1 309 ? -0.439 -1.972 9.543 1.00 82.19 309 ASP A N 1
ATOM 2321 C CA . ASP A 1 309 ? -1.200 -2.087 10.791 1.00 82.19 309 ASP A CA 1
ATOM 2322 C C . ASP A 1 309 ? -1.254 -3.522 11.354 1.00 82.19 309 ASP A C 1
ATOM 2324 O O . ASP A 1 309 ? -1.900 -3.790 12.364 1.00 82.19 309 ASP A O 1
ATOM 2328 N N . GLY A 1 310 ? -0.514 -4.467 10.767 1.00 85.44 310 GLY A N 1
ATOM 2329 C CA . GLY A 1 310 ? -0.528 -5.889 11.143 1.00 85.44 310 GLY A CA 1
ATOM 2330 C C . GLY A 1 310 ? -0.073 -6.212 12.574 1.00 85.44 310 GLY A C 1
ATOM 2331 O O . GLY A 1 310 ? -0.258 -7.335 13.042 1.00 85.44 310 GLY A O 1
ATOM 2332 N N . ASN A 1 311 ? 0.492 -5.248 13.307 1.00 84.31 311 ASN A N 1
ATOM 2333 C CA . ASN A 1 311 ? 0.838 -5.376 14.729 1.00 84.31 311 ASN A CA 1
ATOM 2334 C C . ASN A 1 311 ? 0.142 -4.345 15.632 1.00 84.31 311 ASN A C 1
ATOM 2336 O O . ASN A 1 311 ? 0.466 -4.262 16.823 1.00 84.31 311 ASN A O 1
ATOM 2340 N N . SER A 1 312 ? -0.782 -3.543 15.098 1.00 82.25 312 SER A N 1
ATOM 2341 C CA . SER A 1 312 ? -1.566 -2.617 15.906 1.00 82.25 312 SER A CA 1
ATOM 2342 C C . SER A 1 312 ? -2.840 -3.268 16.410 1.00 82.25 312 SER A C 1
ATOM 2344 O O . SER A 1 312 ? -3.495 -4.019 15.706 1.00 82.25 312 SER A O 1
ATOM 2346 N N . THR A 1 313 ? -3.219 -2.912 17.636 1.00 91.25 313 THR A N 1
ATOM 2347 C CA . THR A 1 313 ? -4.515 -3.254 18.235 1.00 91.25 313 THR A CA 1
ATOM 2348 C C . THR A 1 313 ? -5.587 -2.233 17.834 1.00 91.25 313 THR A C 1
ATOM 2350 O O . THR A 1 313 ? -6.291 -1.681 18.687 1.00 91.25 313 THR A O 1
ATOM 2353 N N . SER A 1 314 ? -5.600 -1.857 16.553 1.00 84.12 314 SER A N 1
ATOM 2354 C CA . SER A 1 314 ? -6.455 -0.803 15.993 1.00 84.12 314 SER A CA 1
ATOM 2355 C C . SER A 1 314 ? -7.829 -1.317 15.581 1.00 84.12 314 SER A C 1
ATOM 2357 O O . SER A 1 314 ? -8.745 -0.507 15.510 1.00 84.12 314 SER A O 1
ATOM 2359 N N . HIS A 1 315 ? -7.989 -2.624 15.376 1.00 94.19 315 HIS A N 1
ATOM 2360 C CA . HIS A 1 315 ? -9.273 -3.259 15.105 1.00 94.19 315 HIS A CA 1
ATOM 2361 C C . HIS A 1 315 ? -9.839 -3.912 16.374 1.00 94.19 315 HIS A C 1
ATOM 2363 O O . HIS A 1 315 ? -9.107 -4.255 17.305 1.00 94.19 315 HIS A O 1
ATOM 2369 N N . ILE A 1 316 ? -11.158 -4.051 16.448 1.00 96.06 316 ILE A N 1
ATOM 2370 C CA . ILE A 1 316 ? -11.851 -4.873 17.434 1.00 96.06 316 ILE A CA 1
ATOM 2371 C C . ILE A 1 316 ? -13.156 -5.380 16.832 1.00 96.06 316 ILE A C 1
ATOM 2373 O O . ILE A 1 316 ? -13.847 -4.645 16.133 1.00 96.06 316 ILE A O 1
ATOM 2377 N N . SER A 1 317 ? -13.551 -6.609 17.147 1.00 95.50 317 SER A N 1
ATOM 2378 C CA . SER A 1 317 ? -14.839 -7.136 16.697 1.00 95.50 317 SER A CA 1
ATOM 2379 C C . SER A 1 317 ? -15.570 -7.923 17.775 1.00 95.50 317 SER A C 1
ATOM 2381 O O . SER A 1 317 ? -15.001 -8.351 18.783 1.00 95.50 317 SER A O 1
ATOM 2383 N N . THR A 1 318 ? -16.872 -8.094 17.576 1.00 94.75 318 THR A N 1
ATOM 2384 C CA . THR A 1 318 ? -17.702 -9.004 18.363 1.00 94.75 318 THR A CA 1
ATOM 2385 C C . THR A 1 318 ? -18.804 -9.575 17.489 1.00 94.75 318 THR A C 1
ATOM 2387 O O . THR A 1 318 ? -19.346 -8.879 16.637 1.00 94.75 318 THR A O 1
ATOM 2390 N N . THR A 1 319 ? -19.188 -10.823 17.738 1.00 95.25 319 THR A N 1
ATOM 2391 C CA . THR A 1 319 ? -20.457 -11.364 17.235 1.00 95.25 319 THR A CA 1
ATOM 2392 C C . THR A 1 319 ? -21.443 -11.388 18.388 1.00 95.25 319 THR A C 1
ATOM 2394 O O . THR A 1 319 ? -21.171 -12.000 19.419 1.00 95.25 319 THR A O 1
ATOM 2397 N N . ILE A 1 320 ? -22.550 -10.670 18.238 1.00 93.31 320 ILE A N 1
ATOM 2398 C CA . ILE A 1 320 ? -23.637 -10.631 19.210 1.00 93.31 320 ILE A CA 1
ATOM 2399 C C . ILE A 1 320 ? -24.574 -11.788 18.897 1.00 93.31 320 ILE A C 1
ATOM 2401 O O . ILE A 1 320 ? -25.083 -11.891 17.788 1.00 93.31 320 ILE A O 1
ATOM 2405 N N . THR A 1 321 ? -24.787 -12.659 19.877 1.00 91.44 321 THR A N 1
ATOM 2406 C CA . THR A 1 321 ? -25.681 -13.826 19.780 1.00 91.44 321 THR A CA 1
ATOM 2407 C C . THR A 1 321 ? -26.868 -13.732 20.739 1.00 91.44 321 THR A C 1
ATOM 2409 O O . THR A 1 321 ? -27.803 -14.531 20.673 1.00 91.44 321 THR A O 1
ATOM 2412 N N . SER A 1 322 ? -26.827 -12.758 21.649 1.00 87.12 322 SER A N 1
ATOM 2413 C CA . SER A 1 322 ? -27.847 -12.471 22.649 1.00 87.12 322 SER A CA 1
ATOM 2414 C C . SER A 1 322 ? -27.869 -10.972 22.965 1.00 87.12 322 SER A C 1
ATOM 2416 O O . SER A 1 322 ? -26.799 -10.373 23.066 1.00 87.12 322 SER A O 1
ATOM 2418 N N . PRO A 1 323 ? -29.035 -10.372 23.281 1.00 80.50 323 PRO A N 1
ATOM 2419 C CA . PRO A 1 323 ? -29.130 -8.973 23.722 1.00 80.50 323 PRO A CA 1
ATOM 2420 C C . PRO A 1 323 ? -28.342 -8.623 24.997 1.00 80.50 323 PRO A C 1
ATOM 2422 O O . PRO A 1 323 ? -28.255 -7.459 25.386 1.00 80.50 323 PRO A O 1
ATOM 2425 N N . GLN A 1 324 ? -27.823 -9.631 25.708 1.00 82.06 324 GLN A N 1
ATOM 2426 C CA . GLN A 1 324 ? -26.945 -9.448 26.869 1.00 82.06 324 GLN A CA 1
ATOM 2427 C C . GLN A 1 324 ? -25.460 -9.355 26.494 1.00 82.06 324 GLN A C 1
ATOM 2429 O O . GLN A 1 324 ? -24.649 -8.943 27.329 1.00 82.06 324 GLN A O 1
ATOM 2434 N N . ASP A 1 325 ? -25.095 -9.730 25.267 1.00 86.75 325 ASP A N 1
ATOM 2435 C CA . ASP A 1 325 ? -23.725 -9.636 24.788 1.00 86.75 325 ASP A CA 1
ATOM 2436 C C . ASP A 1 325 ? -23.363 -8.156 24.639 1.00 86.75 325 ASP A C 1
ATOM 2438 O O . ASP A 1 325 ? -24.112 -7.329 24.115 1.00 86.75 325 ASP A O 1
ATOM 2442 N N . THR A 1 326 ? -22.213 -7.775 25.180 1.00 92.19 326 THR A N 1
ATOM 2443 C CA . THR A 1 326 ? -21.732 -6.397 25.099 1.00 92.19 326 THR A CA 1
ATOM 2444 C C . THR A 1 326 ? -20.224 -6.416 24.984 1.00 92.19 326 THR A C 1
ATOM 2446 O O . THR A 1 326 ? -19.530 -6.789 25.935 1.00 92.19 326 THR A O 1
ATOM 2449 N N . LEU A 1 327 ? -19.719 -5.940 23.853 1.00 96.06 327 LEU A N 1
ATOM 2450 C CA . LEU A 1 327 ? -18.311 -5.622 23.702 1.00 96.06 327 LEU A CA 1
ATOM 2451 C C . LEU A 1 327 ? -18.004 -4.349 24.490 1.00 96.06 327 LEU A C 1
ATOM 2453 O O . LEU A 1 327 ? -18.746 -3.370 24.442 1.00 96.06 327 LEU A O 1
ATOM 2457 N N . LYS A 1 328 ? -16.908 -4.357 25.244 1.00 96.56 328 LYS A N 1
ATOM 2458 C CA . LYS A 1 328 ? -16.465 -3.206 26.034 1.00 96.56 328 LYS A CA 1
ATOM 2459 C C . LYS A 1 328 ? -14.981 -3.001 25.796 1.00 96.56 328 LYS A C 1
ATOM 2461 O O . LYS A 1 328 ? -14.216 -3.939 25.992 1.00 96.56 328 LYS A O 1
ATOM 2466 N N . THR A 1 329 ? -14.563 -1.801 25.411 1.00 97.25 329 THR A N 1
ATOM 2467 C CA . THR A 1 329 ? -13.140 -1.482 25.210 1.00 97.25 329 THR A CA 1
ATOM 2468 C C . THR A 1 329 ? -12.818 -0.035 25.581 1.00 97.25 329 THR A C 1
ATOM 2470 O O . THR A 1 329 ? -13.718 0.777 25.782 1.00 97.25 329 THR A O 1
ATOM 2473 N N . PHE A 1 330 ? -11.538 0.295 25.718 1.00 96.00 330 PHE A N 1
ATOM 2474 C CA . PHE A 1 330 ? -11.064 1.650 25.987 1.00 96.00 330 PHE A CA 1
ATOM 2475 C C . PHE A 1 330 ? -10.244 2.186 24.827 1.00 96.00 330 PHE A C 1
ATOM 2477 O O . PHE A 1 330 ? -9.511 1.442 24.176 1.00 96.00 330 PHE A O 1
ATOM 2484 N N . PHE A 1 331 ? -10.270 3.506 24.662 1.00 92.00 331 PHE A N 1
ATOM 2485 C CA . PHE A 1 331 ? -9.323 4.186 23.791 1.00 92.00 331 PHE A CA 1
ATOM 2486 C C . PHE A 1 331 ? -7.927 4.191 24.424 1.00 92.00 331 PHE A C 1
ATOM 2488 O O . PHE A 1 331 ? -7.712 4.577 25.581 1.00 92.00 331 PHE A O 1
ATOM 2495 N N . SER A 1 332 ? -6.958 3.747 23.639 1.00 89.81 332 SER A N 1
ATOM 2496 C CA . SER A 1 332 ? -5.534 3.810 23.919 1.00 89.81 332 SER A CA 1
ATOM 2497 C C . SER A 1 332 ? -4.916 4.940 23.109 1.00 89.81 332 SER A C 1
ATOM 2499 O O . SER A 1 332 ? -4.602 4.753 21.938 1.00 89.81 332 SER A O 1
ATOM 2501 N N . PHE A 1 333 ? -4.752 6.112 23.718 1.00 84.88 333 PHE A N 1
ATOM 2502 C CA . PHE A 1 333 ? -4.121 7.246 23.046 1.00 84.88 333 PHE A CA 1
ATOM 2503 C C . PHE A 1 333 ? -2.611 7.035 22.960 1.00 84.88 333 PHE A C 1
ATOM 2505 O O . PHE A 1 333 ? -1.936 6.951 23.988 1.00 84.88 333 PHE A O 1
ATOM 2512 N N . ILE A 1 334 ? -2.097 6.927 21.739 1.00 76.81 334 ILE A N 1
ATOM 2513 C CA . ILE A 1 334 ? -0.690 6.608 21.458 1.00 76.81 334 ILE A CA 1
ATOM 2514 C C . ILE A 1 334 ? 0.128 7.844 21.074 1.00 76.81 334 ILE A C 1
ATOM 2516 O O . ILE A 1 334 ? 1.353 7.815 21.158 1.00 76.81 334 ILE A O 1
ATOM 2520 N N . SER A 1 335 ? -0.531 8.947 20.715 1.00 69.88 335 SER A N 1
ATOM 2521 C CA . SER A 1 335 ? 0.115 10.226 20.422 1.00 69.88 335 SER A CA 1
ATOM 2522 C C . SER A 1 335 ? -0.723 11.404 20.936 1.00 69.88 335 SER A C 1
ATOM 2524 O O . SER A 1 335 ? -1.925 11.286 21.192 1.00 69.88 335 SER A O 1
ATOM 2526 N N . LYS A 1 336 ? -0.067 12.550 21.163 1.00 73.44 336 LYS A N 1
ATOM 2527 C CA . LYS A 1 336 ? -0.741 13.792 21.563 1.00 73.44 336 LYS A CA 1
ATOM 2528 C C . LYS A 1 336 ? -1.134 14.610 20.340 1.00 73.44 336 LYS A C 1
ATOM 2530 O O . LYS A 1 336 ? -0.383 14.685 19.373 1.00 73.44 336 LYS A O 1
ATOM 2535 N N . TYR A 1 337 ? -2.264 15.302 20.446 1.00 66.50 337 TYR A N 1
ATOM 2536 C CA . TYR A 1 337 ? -2.686 16.327 19.498 1.00 66.50 337 TYR A CA 1
ATOM 2537 C C . TYR A 1 337 ? -2.637 17.694 20.189 1.00 66.50 337 TYR A C 1
ATOM 2539 O O . TYR A 1 337 ? -3.475 18.021 21.036 1.00 66.50 337 TYR A O 1
ATOM 2547 N N . GLY A 1 338 ? -1.591 18.470 19.894 1.00 78.56 338 GLY A N 1
ATOM 2548 C CA . GLY A 1 338 ? -1.247 19.651 20.684 1.00 78.56 338 GLY A CA 1
ATOM 2549 C C . GLY A 1 338 ? -1.011 19.274 22.152 1.00 78.56 338 GLY A C 1
ATOM 2550 O O . GLY A 1 338 ? -0.182 18.420 22.459 1.00 78.56 338 GLY A O 1
ATOM 2551 N N . ASN A 1 339 ? -1.772 19.882 23.064 1.00 77.19 339 ASN A N 1
ATOM 2552 C CA . ASN A 1 339 ? -1.707 19.566 24.497 1.00 77.19 339 ASN A CA 1
ATOM 2553 C C . ASN A 1 339 ? -2.682 18.458 24.940 1.00 77.19 339 ASN A C 1
ATOM 2555 O O . ASN A 1 339 ? -2.641 18.060 26.104 1.00 77.19 339 ASN A O 1
ATOM 2559 N N . GLY A 1 340 ? -3.542 17.975 24.039 1.00 84.06 340 GLY A N 1
ATOM 2560 C CA . GLY A 1 340 ? -4.595 17.002 24.327 1.00 84.06 340 GLY A CA 1
ATOM 2561 C C . GLY A 1 340 ? -4.410 15.665 23.609 1.00 84.06 340 GLY A C 1
ATOM 2562 O O . GLY A 1 340 ? -3.313 15.307 23.174 1.00 84.06 340 GLY A O 1
ATOM 2563 N N . TYR A 1 341 ? -5.515 14.940 23.479 1.00 84.44 341 TYR A N 1
ATOM 2564 C CA . TYR A 1 341 ? -5.632 13.666 22.781 1.00 84.44 341 TYR A CA 1
ATOM 2565 C C . TYR A 1 341 ? -6.760 13.732 21.756 1.00 84.44 341 TYR A C 1
ATOM 2567 O O . TYR A 1 341 ? -7.751 14.440 21.958 1.00 84.44 341 TYR A O 1
ATOM 2575 N N . LYS A 1 342 ? -6.609 12.972 20.675 1.00 80.12 342 LYS A N 1
ATOM 2576 C CA . LYS A 1 342 ? -7.618 12.809 19.633 1.00 80.12 342 LYS A CA 1
ATOM 2577 C C . LYS A 1 342 ? -7.833 11.320 19.370 1.00 80.12 342 LYS A C 1
ATOM 2579 O O . LYS A 1 342 ? -6.956 10.509 19.652 1.00 80.12 342 LYS A O 1
ATOM 2584 N N . SER A 1 343 ? -9.004 10.964 18.876 1.00 81.69 343 SER A N 1
ATOM 2585 C CA . SER A 1 343 ? -9.288 9.664 18.283 1.00 81.69 343 SER A CA 1
ATOM 2586 C C . SER A 1 343 ? -10.394 9.844 17.259 1.00 81.69 343 SER A C 1
ATOM 2588 O O . SER A 1 343 ? -11.359 10.559 17.527 1.00 81.69 343 SER A O 1
ATOM 2590 N N . THR A 1 344 ? -10.242 9.208 16.109 1.00 80.31 344 THR A N 1
ATOM 2591 C CA . THR A 1 344 ? -11.342 8.907 15.196 1.00 80.31 344 THR A CA 1
ATOM 2592 C C . THR A 1 344 ? -11.516 7.398 15.176 1.00 80.31 344 THR A C 1
ATOM 2594 O O . THR A 1 344 ? -10.530 6.653 15.204 1.00 80.31 344 THR A O 1
ATOM 2597 N N . SER A 1 345 ? -12.756 6.930 15.214 1.00 86.62 345 SER A N 1
ATOM 2598 C CA . SER A 1 345 ? -13.055 5.507 15.122 1.00 86.62 345 SER A CA 1
ATOM 2599 C C . SER A 1 345 ? -14.378 5.261 14.431 1.00 86.62 345 SER A C 1
ATOM 2601 O O . SER A 1 345 ? -15.345 5.980 14.680 1.00 86.62 345 SER A O 1
ATOM 2603 N N . ASP A 1 346 ? -14.414 4.207 13.633 1.00 87.88 346 ASP A N 1
ATOM 2604 C CA . ASP A 1 346 ? -15.579 3.777 12.877 1.00 87.88 346 ASP A CA 1
ATOM 2605 C C . ASP A 1 346 ? -16.056 2.432 13.413 1.00 87.88 346 ASP A C 1
ATOM 2607 O O . ASP A 1 346 ? -15.248 1.534 13.643 1.00 87.88 346 ASP A O 1
ATOM 2611 N N . PHE A 1 347 ? -17.363 2.295 13.629 1.00 93.88 347 PHE A N 1
ATOM 2612 C CA . PHE A 1 347 ? -17.999 1.037 14.009 1.00 93.88 347 PHE A CA 1
ATOM 2613 C C . PHE A 1 347 ? -19.043 0.654 12.970 1.00 93.88 347 PHE A C 1
ATOM 2615 O O . PHE A 1 347 ? -20.001 1.397 12.767 1.00 93.88 347 PHE A O 1
ATOM 2622 N N . TYR A 1 348 ? -18.891 -0.518 12.360 1.00 92.31 348 TYR A N 1
ATOM 2623 C CA . TYR A 1 348 ? -19.804 -1.050 11.353 1.00 92.31 348 TYR A CA 1
ATOM 2624 C C . TYR A 1 348 ? -20.479 -2.317 11.862 1.00 92.31 348 TYR A C 1
ATOM 2626 O O . TYR A 1 348 ? -19.813 -3.239 12.336 1.00 92.31 348 TYR A O 1
ATOM 2634 N N . GLY A 1 349 ? -21.801 -2.372 11.742 1.00 93.56 349 GLY A N 1
ATOM 2635 C CA . GLY A 1 349 ? -22.569 -3.588 11.979 1.00 93.56 349 GLY A CA 1
ATOM 2636 C C . GLY A 1 349 ? -22.719 -4.440 10.720 1.00 93.56 349 GLY A C 1
ATOM 2637 O O . GLY A 1 349 ? -22.360 -4.056 9.602 1.00 93.56 349 GLY A O 1
ATOM 2638 N N . GLU A 1 350 ? -23.283 -5.623 10.905 1.00 93.00 350 GLU A N 1
ATOM 2639 C CA . GLU A 1 350 ? -23.710 -6.493 9.820 1.00 93.00 350 GLU A CA 1
ATOM 2640 C C . GLU A 1 350 ? -24.922 -5.895 9.089 1.00 93.00 350 GLU A C 1
ATOM 2642 O O . GLU A 1 350 ? -25.771 -5.221 9.679 1.00 93.00 350 GLU A O 1
ATOM 2647 N N . GLN A 1 351 ? -25.005 -6.121 7.777 1.00 90.75 351 GLN A N 1
ATOM 2648 C CA . GLN A 1 351 ? -26.092 -5.587 6.961 1.00 90.75 351 GLN A CA 1
ATOM 2649 C C . GLN A 1 351 ? -27.454 -6.066 7.493 1.00 90.75 351 GLN A C 1
ATOM 2651 O O . GLN A 1 351 ? -27.697 -7.261 7.652 1.00 90.75 351 GLN A O 1
ATOM 2656 N N . GLY A 1 352 ? -28.356 -5.120 7.764 1.00 89.56 352 GLY A N 1
ATOM 2657 C CA . GLY A 1 352 ? -29.683 -5.408 8.318 1.00 89.56 352 GLY A CA 1
ATOM 2658 C C . GLY A 1 352 ? -29.712 -5.772 9.809 1.00 89.56 352 GLY A C 1
ATOM 2659 O O . GLY A 1 352 ? -30.787 -6.096 10.310 1.00 89.56 352 GLY A O 1
ATOM 2660 N N . GLN A 1 353 ? -28.579 -5.717 10.521 1.00 92.19 353 GLN A N 1
ATOM 2661 C CA . GLN A 1 353 ? -28.501 -5.932 11.969 1.00 92.19 353 GLN A CA 1
ATOM 2662 C C . GLN A 1 353 ? -28.049 -4.647 12.669 1.00 92.19 353 GLN A C 1
ATOM 2664 O O . GLN A 1 353 ? -26.885 -4.253 12.597 1.00 92.19 353 GLN A O 1
ATOM 2669 N N . ASN A 1 354 ? -28.971 -3.977 13.358 1.00 90.62 354 ASN A N 1
ATOM 2670 C CA . ASN A 1 354 ? -28.657 -2.743 14.071 1.00 90.62 354 ASN A CA 1
ATOM 2671 C C . ASN A 1 354 ? -27.798 -2.996 15.317 1.00 90.62 354 ASN A C 1
ATOM 2673 O O . ASN A 1 354 ? -27.918 -4.022 15.991 1.00 90.62 354 ASN A O 1
ATOM 2677 N N . PHE A 1 355 ? -27.007 -1.995 15.691 1.00 95.06 355 PHE A N 1
ATOM 2678 C CA . PHE A 1 355 ? -26.277 -1.984 16.947 1.00 95.06 355 PHE A CA 1
ATOM 2679 C C . PHE A 1 355 ? -26.329 -0.614 17.619 1.00 95.06 355 PHE A C 1
ATOM 2681 O O . PHE A 1 355 ? -26.761 0.400 17.069 1.00 95.06 355 PHE A O 1
ATOM 2688 N N . ASN A 1 356 ? -25.902 -0.602 18.872 1.00 95.44 356 ASN A N 1
ATOM 2689 C CA . ASN A 1 356 ? -25.937 0.545 19.746 1.00 95.44 356 ASN A CA 1
ATOM 2690 C C . ASN A 1 356 ? -24.593 0.713 20.439 1.00 95.44 356 ASN A C 1
ATOM 2692 O O . ASN A 1 356 ? -23.895 -0.263 20.733 1.00 95.44 356 ASN A O 1
ATOM 2696 N N . ILE A 1 357 ? -24.285 1.956 20.795 1.00 96.06 357 ILE A N 1
ATOM 2697 C CA . ILE A 1 357 ? -23.133 2.274 21.627 1.00 96.06 357 ILE A CA 1
ATOM 2698 C C . ILE A 1 357 ? -23.506 3.124 22.836 1.00 96.06 357 ILE A C 1
ATOM 2700 O O . ILE A 1 357 ? -24.487 3.874 22.853 1.00 96.06 357 ILE A O 1
ATOM 2704 N N . LYS A 1 358 ? -22.660 3.030 23.857 1.00 96.69 358 LYS A N 1
ATOM 2705 C CA . LYS A 1 358 ? -22.563 3.997 24.947 1.00 96.69 358 LYS A CA 1
ATOM 2706 C C . LYS A 1 358 ? -21.107 4.342 25.200 1.00 96.69 358 LYS A C 1
ATOM 2708 O O . LYS A 1 358 ? -20.257 3.454 25.240 1.00 96.69 358 LYS A O 1
ATOM 2713 N N . LEU A 1 359 ? -20.844 5.616 25.461 1.00 96.38 359 LEU A N 1
ATOM 2714 C CA . LEU A 1 359 ? -19.546 6.089 25.924 1.00 96.38 359 LEU A CA 1
ATOM 2715 C C . LEU A 1 359 ? -19.576 6.295 27.430 1.00 96.38 359 LEU A C 1
ATOM 2717 O O . LEU A 1 359 ? -20.560 6.787 27.981 1.00 96.38 359 LEU A O 1
ATOM 2721 N N . CYS A 1 360 ? -18.495 5.938 28.109 1.00 94.62 360 CYS A N 1
ATOM 2722 C CA . CYS A 1 360 ? -18.384 6.127 29.545 1.00 94.62 360 CYS A CA 1
ATOM 2723 C C . CYS A 1 360 ? -17.002 6.615 29.958 1.00 94.62 360 CYS A C 1
ATOM 2725 O O . CYS A 1 360 ? -15.992 6.273 29.348 1.00 94.62 360 CYS A O 1
ATOM 2727 N N . VAL A 1 361 ? -16.963 7.359 31.055 1.00 94.44 361 VAL A N 1
ATOM 2728 C CA . VAL A 1 361 ? -15.724 7.692 31.748 1.00 94.44 361 VAL A CA 1
ATOM 2729 C C . VAL A 1 361 ? -15.560 6.730 32.901 1.00 94.44 361 VAL A C 1
ATOM 2731 O O . VAL A 1 361 ? -16.441 6.624 33.758 1.00 94.44 361 VAL A O 1
ATOM 2734 N N . LEU A 1 362 ? -14.436 6.029 32.923 1.00 93.94 362 LEU A N 1
ATOM 2735 C CA . LEU A 1 362 ? -14.161 5.005 33.914 1.00 93.94 362 LEU A CA 1
ATOM 2736 C C . LEU A 1 362 ? -12.862 5.300 34.654 1.00 93.94 362 LEU A C 1
ATOM 2738 O O . LEU A 1 362 ? -11.870 5.686 34.038 1.00 93.94 362 LEU A O 1
ATOM 2742 N N . GLN A 1 363 ? -12.866 5.059 35.965 1.00 93.25 363 GLN A N 1
ATOM 2743 C CA . GLN A 1 363 ? -11.655 5.027 36.772 1.00 93.25 363 GLN A CA 1
ATOM 2744 C C . GLN A 1 363 ? -11.084 3.599 36.792 1.00 93.25 363 GLN A C 1
ATOM 2746 O O . GLN A 1 363 ? -11.639 2.698 37.432 1.00 93.25 363 GLN A O 1
ATOM 2751 N N . TYR A 1 364 ? -9.989 3.370 36.066 1.00 86.88 364 TYR A N 1
ATOM 2752 C CA . TYR A 1 364 ? -9.347 2.057 36.008 1.00 86.88 364 TYR A CA 1
ATOM 2753 C C . TYR A 1 364 ? -8.624 1.757 37.329 1.00 86.88 364 TYR A C 1
ATOM 2755 O O . TYR A 1 364 ? -8.187 2.657 38.045 1.00 86.88 364 TYR A O 1
ATOM 2763 N N . GLY A 1 365 ? -8.569 0.480 37.707 1.00 88.31 365 GLY A N 1
ATOM 2764 C CA . GLY A 1 365 ? -8.123 0.046 39.038 1.00 88.31 365 GLY A CA 1
ATOM 2765 C C . GLY A 1 365 ? -9.254 -0.071 40.068 1.00 88.31 365 GLY A C 1
ATOM 2766 O O . GLY A 1 365 ? -9.284 -1.058 40.796 1.00 88.31 365 GLY A O 1
ATOM 2767 N N . SER A 1 366 ? -10.222 0.857 40.091 1.00 90.12 366 SER A N 1
ATOM 2768 C CA . SER A 1 366 ? -11.448 0.717 40.906 1.00 90.12 366 SER A CA 1
ATOM 2769 C C . SER A 1 366 ? -12.611 0.091 40.130 1.00 90.12 366 SER A C 1
ATOM 2771 O O . SER A 1 366 ? -13.519 -0.478 40.730 1.00 90.12 366 SER A O 1
ATOM 2773 N N . GLY A 1 367 ? -12.601 0.200 38.795 1.00 89.44 367 GLY A N 1
ATOM 2774 C CA . GLY A 1 367 ? -13.685 -0.276 37.932 1.00 89.44 367 GLY A CA 1
ATOM 2775 C C . GLY A 1 367 ? -14.939 0.599 37.966 1.00 89.44 367 GLY A C 1
ATOM 2776 O O . GLY A 1 367 ? -15.954 0.242 37.368 1.00 89.44 367 GLY A O 1
ATOM 2777 N N . LYS A 1 368 ? -14.890 1.745 38.655 1.00 92.75 368 LYS A N 1
ATOM 2778 C CA . LYS A 1 368 ? -16.042 2.627 38.836 1.00 92.75 368 LYS A CA 1
ATOM 2779 C C . LYS A 1 368 ? -16.313 3.439 37.567 1.00 92.75 368 LYS A C 1
ATOM 2781 O O . LYS A 1 368 ? -15.460 4.207 37.124 1.00 92.75 368 LYS A O 1
ATOM 2786 N N . ILE A 1 369 ? -17.528 3.320 37.030 1.00 93.75 369 ILE A N 1
ATOM 2787 C CA . ILE A 1 369 ? -18.048 4.224 35.994 1.00 93.75 369 ILE A CA 1
ATOM 2788 C C . ILE A 1 369 ? -18.436 5.545 36.663 1.00 93.75 369 ILE A C 1
ATOM 2790 O O . ILE A 1 369 ? -19.220 5.568 37.611 1.00 93.75 369 ILE A O 1
ATOM 2794 N N . ILE A 1 370 ? -17.856 6.637 36.179 1.00 93.50 370 ILE A N 1
ATOM 2795 C CA . ILE A 1 370 ? -18.017 7.992 36.715 1.00 93.50 370 ILE A CA 1
ATOM 2796 C C . ILE A 1 370 ? -19.122 8.737 35.966 1.00 93.50 370 ILE A C 1
ATOM 2798 O O . ILE A 1 370 ? -19.917 9.445 36.576 1.00 93.50 370 ILE A O 1
ATOM 2802 N N . ALA A 1 371 ? -19.185 8.537 34.651 1.00 93.12 371 ALA A N 1
ATOM 2803 C CA . ALA A 1 371 ? -20.229 9.054 33.781 1.00 93.12 371 ALA A CA 1
ATOM 2804 C C . ALA A 1 371 ? -20.475 8.075 32.630 1.00 93.12 371 ALA A C 1
ATOM 2806 O O . ALA A 1 371 ? -19.557 7.375 32.206 1.00 93.12 371 ALA A O 1
ATOM 2807 N N . GLU A 1 372 ? -21.698 8.042 32.111 1.00 95.00 372 GLU A N 1
ATOM 2808 C CA . GLU A 1 372 ? -22.087 7.241 30.950 1.00 95.00 372 GLU A CA 1
ATOM 2809 C C . GLU A 1 372 ? -23.084 8.037 30.102 1.00 95.00 372 GLU A C 1
ATOM 2811 O O . GLU A 1 372 ? -23.928 8.759 30.637 1.00 95.00 372 GLU A O 1
ATOM 2816 N N . SER A 1 373 ? -22.968 7.931 28.782 1.00 95.06 373 SER A N 1
ATOM 2817 C CA . SER A 1 373 ? -23.879 8.562 27.836 1.00 95.06 373 SER A CA 1
ATOM 2818 C C . SER A 1 373 ? -25.246 7.874 27.823 1.00 95.06 373 SER A C 1
ATOM 2820 O O . SER A 1 373 ? -25.433 6.748 28.295 1.00 95.06 373 SER A O 1
ATOM 2822 N N . LYS A 1 374 ? -26.221 8.533 27.191 1.00 94.25 374 LYS A N 1
ATOM 2823 C CA . LYS A 1 374 ? -27.409 7.826 26.700 1.00 94.25 374 LYS A CA 1
ATOM 2824 C C . LYS A 1 374 ? -27.001 6.808 25.629 1.00 94.25 374 LYS A C 1
ATOM 2826 O O . LYS A 1 374 ? -25.906 6.895 25.072 1.00 94.25 374 LYS A O 1
ATOM 2831 N N . THR A 1 375 ? -27.885 5.849 25.370 1.00 94.88 375 THR A N 1
ATOM 2832 C CA . THR A 1 375 ? -27.739 4.922 24.244 1.00 94.88 375 THR A CA 1
ATOM 2833 C C . THR A 1 375 ? -27.786 5.688 22.929 1.00 94.88 375 THR A C 1
ATOM 2835 O O . THR A 1 375 ? -28.647 6.549 22.752 1.00 94.88 375 THR A O 1
ATOM 2838 N N . ILE A 1 376 ? -26.872 5.350 22.031 1.00 94.50 376 ILE A N 1
ATOM 2839 C CA . ILE A 1 376 ? -26.769 5.886 20.678 1.00 94.50 376 ILE A CA 1
ATOM 2840 C C . ILE A 1 376 ? -26.989 4.717 19.730 1.00 94.50 376 ILE A C 1
ATOM 2842 O O . ILE A 1 376 ? -26.356 3.679 19.908 1.00 94.50 376 ILE A O 1
ATOM 2846 N N . GLN A 1 377 ? -27.907 4.863 18.782 1.00 91.69 377 GLN A N 1
ATOM 2847 C CA . GLN A 1 377 ? -28.322 3.787 17.882 1.00 91.69 377 GLN A CA 1
ATOM 2848 C C . GLN A 1 377 ? -27.750 4.058 16.493 1.00 91.69 377 GLN A C 1
ATOM 2850 O O . GLN A 1 377 ? -27.829 5.192 16.025 1.00 91.69 377 GLN A O 1
ATOM 2855 N N . ALA A 1 378 ? -27.204 3.046 15.824 1.00 85.88 378 ALA A N 1
ATOM 2856 C CA . ALA A 1 378 ? -26.579 3.247 14.518 1.00 85.88 378 ALA A CA 1
ATOM 2857 C C . ALA A 1 378 ? -27.603 3.633 13.432 1.00 85.88 378 ALA A C 1
ATOM 2859 O O . ALA A 1 378 ? -27.354 4.527 12.632 1.00 85.88 378 ALA A O 1
ATOM 2860 N N . GLU A 1 379 ? -28.803 3.043 13.456 1.00 74.94 379 GLU A N 1
ATOM 2861 C CA . GLU A 1 379 ? -29.881 3.368 12.502 1.00 74.94 379 GLU A CA 1
ATOM 2862 C C . GLU A 1 379 ? -30.456 4.791 12.627 1.00 74.94 379 GLU A C 1
ATOM 2864 O O . GLU A 1 379 ? -31.107 5.271 11.695 1.00 74.94 379 GLU A O 1
ATOM 2869 N N . SER A 1 380 ? -30.252 5.498 13.748 1.00 70.06 380 SER A N 1
ATOM 2870 C CA . SER A 1 380 ? -30.754 6.870 13.890 1.00 70.06 380 SER A CA 1
ATOM 2871 C C . SER A 1 380 ? -29.847 7.841 13.141 1.00 70.06 380 SER A C 1
ATOM 2873 O O . SER A 1 380 ? -28.998 8.485 13.754 1.00 70.06 380 SER A O 1
ATOM 2875 N N . SER A 1 381 ? -30.027 7.932 11.820 1.00 69.69 381 SER A N 1
ATOM 2876 C CA . SER A 1 381 ? -29.262 8.849 10.969 1.00 69.69 381 SER A CA 1
ATOM 2877 C C . SER A 1 381 ? -29.251 10.257 11.571 1.00 69.69 381 SER A C 1
ATOM 2879 O O . SER A 1 381 ? -30.310 10.844 11.814 1.00 69.69 381 SER A O 1
ATOM 2881 N N . GLY A 1 382 ? -28.062 10.792 11.844 1.00 71.50 382 GLY A N 1
ATOM 2882 C CA . GLY A 1 382 ? -27.909 12.086 12.502 1.00 71.50 382 GLY A CA 1
ATOM 2883 C C . GLY A 1 382 ? -26.561 12.261 13.192 1.00 71.50 382 GLY A C 1
ATOM 2884 O O . GLY A 1 382 ? -25.767 11.332 13.312 1.00 71.50 382 GLY A O 1
ATOM 2885 N N . SER A 1 383 ? -26.309 13.480 13.662 1.00 77.00 383 SER A N 1
ATOM 2886 C CA . SER A 1 383 ? -25.107 13.825 14.415 1.00 77.00 383 SER A CA 1
ATOM 2887 C C . SER A 1 383 ? -25.455 14.333 15.810 1.00 77.00 383 SER A C 1
ATOM 2889 O O . SER A 1 383 ? -26.491 14.963 16.037 1.00 77.00 383 SER A O 1
ATOM 2891 N N . GLN A 1 384 ? -24.580 14.050 16.769 1.00 84.88 384 GLN A N 1
ATOM 2892 C CA . GLN A 1 384 ? -24.668 14.579 18.124 1.00 84.88 384 GLN A CA 1
ATOM 2893 C C . GLN A 1 384 ? -23.272 14.811 18.699 1.00 84.88 384 GLN A C 1
ATOM 2895 O O . GLN A 1 384 ? -22.348 14.052 18.423 1.00 84.88 384 GLN A O 1
ATOM 2900 N N . THR A 1 385 ? -23.140 15.817 19.562 1.00 86.25 385 THR A N 1
ATOM 2901 C CA . THR A 1 385 ? -21.908 16.061 20.319 1.00 86.25 385 THR A CA 1
ATOM 2902 C C . THR A 1 385 ? -22.145 15.761 21.792 1.00 86.25 385 THR A C 1
ATOM 2904 O O . THR A 1 385 ? -23.041 16.325 22.429 1.00 86.25 385 THR A O 1
ATOM 2907 N N . LEU A 1 386 ? -21.319 14.884 22.355 1.00 89.50 386 LEU A N 1
ATOM 2908 C CA . LEU A 1 386 ? -21.279 14.604 23.781 1.00 89.50 386 LEU A CA 1
ATOM 2909 C C . LEU A 1 386 ? -20.202 15.447 24.456 1.00 89.50 386 LEU A C 1
ATOM 2911 O O . LEU A 1 386 ? -19.054 15.506 24.023 1.00 89.50 386 LEU A O 1
ATOM 2915 N N . TYR A 1 387 ? -20.587 16.065 25.566 1.00 88.44 387 TYR A N 1
ATOM 2916 C CA . TYR A 1 387 ? -19.733 16.932 26.362 1.00 88.44 387 TYR A CA 1
ATOM 2917 C C . TYR A 1 387 ? -19.404 16.232 27.685 1.00 88.44 387 TYR A C 1
ATOM 2919 O O . TYR A 1 387 ? -20.229 16.188 28.596 1.00 88.44 387 TYR A O 1
ATOM 2927 N N . PHE A 1 388 ? -18.175 15.731 27.816 1.00 84.94 388 PHE A N 1
ATOM 2928 C CA . PHE A 1 388 ? -17.586 15.314 29.091 1.00 84.94 388 PHE A CA 1
ATOM 2929 C C . PHE A 1 388 ? -16.746 16.458 29.652 1.00 84.94 388 PHE A C 1
ATOM 2931 O O . PHE A 1 388 ? -15.533 16.371 29.811 1.00 84.94 388 PHE A O 1
ATOM 2938 N N . TYR A 1 389 ? -17.426 17.560 29.930 1.00 77.12 389 TYR A N 1
ATOM 2939 C CA . TYR A 1 389 ? -16.905 18.725 30.623 1.00 77.12 389 TYR A CA 1
ATOM 2940 C C . TYR A 1 389 ? -17.823 18.872 31.808 1.00 77.12 389 TYR A C 1
ATOM 2942 O O . TYR A 1 389 ? -19.017 19.016 31.566 1.00 77.12 389 TYR A O 1
ATOM 2950 N N . LYS A 1 390 ? -17.337 18.842 33.047 1.00 55.12 390 LYS A N 1
ATOM 2951 C CA . LYS A 1 390 ? -17.884 19.743 34.071 1.00 55.12 390 LYS A CA 1
ATOM 2952 C C . LYS A 1 390 ? -17.328 19.516 35.458 1.00 55.12 390 LYS A C 1
ATOM 2954 O O . LYS A 1 390 ? -17.142 18.390 35.910 1.00 55.12 390 LYS A O 1
ATOM 2959 N N . ASP A 1 391 ? -17.168 20.650 36.130 1.00 56.69 391 ASP A N 1
ATOM 2960 C CA . ASP A 1 391 ? -17.326 20.810 37.574 1.00 56.69 391 ASP A CA 1
ATOM 2961 C C . ASP A 1 391 ? -16.386 19.959 38.446 1.00 56.69 391 ASP A C 1
ATOM 2963 O O . ASP A 1 391 ? -16.676 19.655 39.600 1.00 56.69 391 ASP A O 1
ATOM 2967 N N . GLY A 1 392 ? -15.212 19.621 37.901 1.00 55.44 392 GLY A N 1
ATOM 2968 C CA . GLY A 1 392 ? -14.027 19.227 38.666 1.00 55.44 392 GLY A CA 1
ATOM 2969 C C . GLY A 1 392 ? -13.829 17.736 38.963 1.00 55.44 392 GLY A C 1
ATOM 2970 O O . GLY A 1 392 ? -12.765 17.407 39.471 1.00 55.44 392 GLY A O 1
ATOM 2971 N N . ASN A 1 393 ? -14.763 16.828 38.632 1.00 68.31 393 ASN A N 1
ATOM 2972 C CA . ASN A 1 393 ? -14.701 15.436 39.133 1.00 68.31 393 ASN A CA 1
ATOM 2973 C C . ASN A 1 393 ? -14.890 14.301 38.103 1.00 68.31 393 ASN A C 1
ATOM 2975 O O . ASN A 1 393 ? -15.039 13.147 38.500 1.00 68.31 393 ASN A O 1
ATOM 2979 N N . LEU A 1 394 ? -14.869 14.572 36.793 1.00 81.81 394 LEU A N 1
ATOM 2980 C CA . LEU A 1 394 ? -14.992 13.504 35.783 1.00 81.81 394 LEU A CA 1
ATOM 2981 C C . LEU A 1 394 ? -13.663 12.812 35.450 1.00 81.81 394 LEU A C 1
ATOM 2983 O O . LEU A 1 394 ? -13.673 11.719 34.900 1.00 81.81 394 LEU A O 1
ATOM 2987 N N . GLY A 1 395 ? -12.520 13.428 35.761 1.00 86.88 395 GLY A N 1
ATOM 2988 C CA . GLY A 1 395 ? -11.196 12.895 35.417 1.00 86.88 395 GLY A CA 1
ATOM 2989 C C . GLY A 1 395 ? -10.842 12.963 33.925 1.00 86.88 395 GLY A C 1
ATOM 2990 O O . GLY A 1 395 ? -9.728 12.610 33.556 1.00 86.88 395 GLY A O 1
ATOM 2991 N N . ILE A 1 396 ? -11.743 13.455 33.069 1.00 89.19 396 ILE A N 1
ATOM 2992 C CA . ILE A 1 396 ? -11.464 13.823 31.675 1.00 89.19 396 ILE A CA 1
ATOM 2993 C C . ILE A 1 396 ? -12.136 15.154 31.330 1.00 89.19 396 ILE A C 1
ATOM 2995 O O . ILE A 1 396 ? -13.114 15.544 31.973 1.00 89.19 396 ILE A O 1
ATOM 2999 N N . ASN A 1 397 ? -11.634 15.814 30.291 1.00 90.25 397 ASN A N 1
ATOM 3000 C CA . ASN A 1 397 ? -12.273 16.954 29.647 1.00 90.25 397 ASN A CA 1
ATOM 3001 C C . ASN A 1 397 ? -12.316 16.705 28.131 1.00 90.25 397 ASN A C 1
ATOM 3003 O O . ASN A 1 397 ? -11.265 16.745 27.486 1.00 90.25 397 ASN A O 1
ATOM 3007 N N . ALA A 1 398 ? -13.500 16.409 27.580 1.00 89.12 398 ALA A N 1
ATOM 3008 C CA . ALA A 1 398 ? -13.642 15.973 26.190 1.00 89.12 398 ALA A CA 1
ATOM 3009 C C . ALA A 1 398 ? -14.948 16.403 25.505 1.00 89.12 398 ALA A C 1
ATOM 3011 O O . ALA A 1 398 ? -16.022 16.279 26.098 1.00 89.12 398 ALA A O 1
ATOM 3012 N N . ASN A 1 399 ? -14.856 16.800 24.232 1.00 88.88 399 ASN A N 1
ATOM 3013 C CA . ASN A 1 399 ? -15.964 16.802 23.274 1.00 88.88 399 ASN A CA 1
ATOM 3014 C C . ASN A 1 399 ? -15.841 15.585 22.371 1.00 88.88 399 ASN A C 1
ATOM 3016 O O . ASN A 1 399 ? -14.763 15.286 21.862 1.00 88.88 399 ASN A O 1
ATOM 3020 N N . ILE A 1 400 ? -16.956 14.903 22.159 1.00 90.50 400 ILE A N 1
ATOM 3021 C CA . ILE A 1 400 ? -17.006 13.731 21.299 1.00 90.50 400 ILE A CA 1
ATOM 3022 C C . ILE A 1 400 ? -18.126 13.931 20.300 1.00 90.50 400 ILE A C 1
ATOM 3024 O O . ILE A 1 400 ? -19.295 13.944 20.685 1.00 90.50 400 ILE A O 1
ATOM 3028 N N . ASP A 1 401 ? -17.755 14.101 19.041 1.00 81.75 401 ASP A N 1
ATOM 3029 C CA . ASP A 1 401 ? -18.697 14.175 17.936 1.00 81.75 401 ASP A CA 1
ATOM 3030 C C . ASP A 1 401 ? -19.006 12.755 17.470 1.00 81.75 401 ASP A C 1
ATOM 3032 O O . ASP A 1 401 ? -18.110 11.921 17.344 1.00 81.75 401 ASP A O 1
ATOM 3036 N N . ILE A 1 402 ? -20.290 12.459 17.300 1.00 84.81 402 ILE A N 1
ATOM 3037 C CA . ILE A 1 402 ? -20.777 11.130 16.948 1.00 84.81 402 ILE A CA 1
ATOM 3038 C C . ILE A 1 402 ? -21.739 11.284 15.788 1.00 84.81 402 ILE A C 1
ATOM 3040 O O . ILE A 1 402 ? -22.711 12.039 15.878 1.00 84.81 402 ILE A O 1
ATOM 3044 N N . ILE A 1 403 ? -21.461 10.561 14.714 1.00 78.69 403 ILE A N 1
ATOM 3045 C CA . ILE A 1 403 ? -22.272 10.535 13.504 1.00 78.69 403 ILE A CA 1
ATOM 3046 C C . ILE A 1 403 ? -22.772 9.110 13.335 1.00 78.69 403 ILE A C 1
ATOM 3048 O O . ILE A 1 403 ? -21.997 8.163 13.395 1.00 78.69 403 ILE A O 1
ATOM 3052 N N . CYS A 1 404 ? -24.080 8.968 13.184 1.00 82.19 404 CYS A N 1
ATOM 3053 C CA . CYS A 1 404 ? -24.736 7.699 12.916 1.00 82.19 404 CYS A CA 1
ATOM 3054 C C . CYS A 1 404 ? -25.308 7.760 11.506 1.00 82.19 404 CYS A C 1
ATOM 3056 O O . CYS A 1 404 ? -25.949 8.751 11.139 1.00 82.19 404 CYS A O 1
ATOM 3058 N N . GLU A 1 405 ? -25.087 6.712 10.730 1.00 77.50 405 GLU A N 1
ATOM 3059 C CA . GLU A 1 405 ? -25.626 6.583 9.385 1.00 77.50 405 GLU A CA 1
ATOM 3060 C C . GLU A 1 405 ? -25.826 5.113 9.009 1.00 77.50 405 GLU A C 1
ATOM 3062 O O . GLU A 1 405 ? -25.424 4.188 9.711 1.00 77.50 405 GLU A O 1
ATOM 3067 N N . THR A 1 406 ? -26.471 4.895 7.871 1.00 81.38 406 THR A N 1
ATOM 3068 C CA . THR A 1 406 ? -26.404 3.620 7.159 1.00 81.38 406 THR A CA 1
ATOM 3069 C C . THR A 1 406 ? -25.470 3.829 5.979 1.00 81.38 406 THR A C 1
ATOM 3071 O O . THR A 1 406 ? -25.764 4.673 5.133 1.00 81.38 406 THR A O 1
ATOM 3074 N N . GLU A 1 407 ? -24.355 3.099 5.941 1.00 77.00 407 GLU A N 1
ATOM 3075 C CA . GLU A 1 407 ? -23.331 3.247 4.908 1.00 77.00 407 GLU A CA 1
ATOM 3076 C C . GLU A 1 407 ? -23.981 3.023 3.527 1.00 77.00 407 GLU A C 1
ATOM 3078 O O . GLU A 1 407 ? -24.528 1.941 3.279 1.00 77.00 407 GLU A O 1
ATOM 3083 N N . PRO A 1 408 ? -23.999 4.033 2.635 1.00 64.75 408 PRO A N 1
ATOM 3084 C CA . PRO A 1 408 ? -24.809 3.982 1.418 1.00 64.75 408 PRO A CA 1
ATOM 3085 C C . PRO A 1 408 ? -24.433 2.864 0.438 1.00 64.75 408 PRO A C 1
ATOM 3087 O O . PRO A 1 408 ? -25.268 2.439 -0.360 1.00 64.75 408 PRO A O 1
ATOM 3090 N N . GLY A 1 409 ? -23.178 2.416 0.446 1.00 67.81 409 GLY A N 1
ATOM 3091 C CA . GLY A 1 409 ? -22.645 1.428 -0.478 1.00 67.81 409 GLY A CA 1
ATOM 3092 C C . GLY A 1 409 ? -23.000 -0.022 -0.148 1.00 67.81 409 GLY A C 1
ATOM 3093 O O . GLY A 1 409 ? -23.246 -0.796 -1.071 1.00 67.81 409 GLY A O 1
ATOM 3094 N N . SER A 1 410 ? -23.022 -0.371 1.132 1.00 77.12 410 SER A N 1
ATOM 3095 C CA . SER A 1 410 ? -23.192 -1.718 1.685 1.00 77.12 410 SER A CA 1
ATOM 3096 C C . SER A 1 410 ? -24.520 -1.877 2.428 1.00 77.12 410 SER A C 1
ATOM 3098 O O . SER A 1 410 ? -24.992 -2.994 2.631 1.00 77.12 410 SER A O 1
ATOM 3100 N N . GLY A 1 411 ? -25.151 -0.773 2.839 1.00 83.94 411 GLY A N 1
ATOM 3101 C CA . GLY A 1 411 ? -26.342 -0.779 3.686 1.00 83.94 411 GLY A CA 1
ATOM 3102 C C . GLY A 1 411 ? -26.060 -1.184 5.136 1.00 83.94 411 GLY A C 1
ATOM 3103 O O . GLY A 1 411 ? -26.992 -1.538 5.860 1.00 83.94 411 GLY A O 1
ATOM 3104 N N . ARG A 1 412 ? -24.791 -1.192 5.561 1.00 88.81 412 ARG A N 1
ATOM 3105 C CA . ARG A 1 412 ? -24.395 -1.526 6.932 1.00 88.81 412 ARG A CA 1
ATOM 3106 C C . ARG A 1 412 ? -24.675 -0.353 7.874 1.00 88.81 412 ARG A C 1
ATOM 3108 O O . ARG A 1 412 ? -24.389 0.789 7.516 1.00 88.81 412 ARG A O 1
ATOM 3115 N N . PRO A 1 413 ? -25.200 -0.594 9.084 1.00 92.25 413 PRO A N 1
ATOM 3116 C CA . PRO A 1 413 ? -25.272 0.453 10.092 1.00 92.25 413 PRO A CA 1
ATOM 3117 C C . PRO A 1 413 ? -23.856 0.888 10.485 1.00 92.25 413 PRO A C 1
ATOM 3119 O O . PRO A 1 413 ? -22.979 0.042 10.663 1.00 92.25 413 PRO A O 1
ATOM 3122 N N . HIS A 1 414 ? -23.645 2.193 10.630 1.00 90.12 414 HIS A N 1
ATOM 3123 C CA . HIS A 1 414 ? -22.342 2.803 10.866 1.00 90.12 414 HIS A CA 1
ATOM 3124 C C . HIS A 1 414 ? -22.433 3.865 11.970 1.00 90.12 414 HIS A C 1
ATOM 3126 O O . HIS A 1 414 ? -23.353 4.687 11.994 1.00 90.12 414 HIS A O 1
ATOM 3132 N N . ILE A 1 415 ? -21.469 3.855 12.894 1.00 90.69 415 ILE A N 1
ATOM 3133 C CA . ILE A 1 415 ? -21.245 4.950 13.838 1.00 90.69 415 ILE A CA 1
ATOM 3134 C C . ILE A 1 415 ? -19.786 5.401 13.769 1.00 90.69 415 ILE A C 1
ATOM 3136 O O . ILE A 1 415 ? -18.894 4.667 14.193 1.00 90.69 415 ILE A O 1
ATOM 3140 N N . ASN A 1 416 ? -19.573 6.642 13.340 1.00 88.88 416 ASN A N 1
ATOM 3141 C CA . ASN A 1 416 ? -18.294 7.334 13.448 1.00 88.88 416 ASN A CA 1
ATOM 3142 C C . ASN A 1 416 ? -18.225 8.115 14.768 1.00 88.88 416 ASN A C 1
ATOM 3144 O O . ASN A 1 416 ? -19.191 8.764 15.186 1.00 88.88 416 ASN A O 1
ATOM 3148 N N . ILE A 1 417 ? -17.073 8.054 15.432 1.00 86.50 417 ILE A N 1
ATOM 3149 C CA . ILE A 1 417 ? -16.800 8.706 16.712 1.00 86.50 417 ILE A CA 1
ATOM 3150 C C . ILE A 1 417 ? -15.503 9.504 16.587 1.00 86.50 417 ILE A C 1
ATOM 3152 O O . ILE A 1 417 ? -14.425 8.927 16.468 1.00 86.50 417 ILE A O 1
ATOM 3156 N N . ALA A 1 418 ? -15.590 10.825 16.716 1.00 84.38 418 ALA A N 1
ATOM 3157 C CA . ALA A 1 418 ? -14.443 11.719 16.799 1.00 84.38 418 ALA A CA 1
ATOM 3158 C C . ALA A 1 418 ? -14.315 12.278 18.224 1.00 84.38 418 ALA A C 1
ATOM 3160 O O . ALA A 1 418 ? -14.996 13.228 18.617 1.00 84.38 418 ALA A O 1
ATOM 3161 N N . ALA A 1 419 ? -13.430 11.685 19.025 1.00 85.88 419 ALA A N 1
ATOM 3162 C CA . ALA A 1 419 ? -13.166 12.107 20.394 1.00 85.88 419 ALA A CA 1
ATOM 3163 C C . ALA A 1 419 ? -12.001 13.102 20.454 1.00 85.88 419 ALA A C 1
ATOM 3165 O O . ALA A 1 419 ? -10.863 12.773 20.126 1.00 85.88 419 ALA A O 1
ATOM 3166 N N . ASN A 1 420 ? -12.268 14.306 20.952 1.00 85.00 420 ASN A N 1
ATOM 3167 C CA . ASN A 1 420 ? -11.268 15.329 21.233 1.00 85.00 420 ASN A CA 1
ATOM 3168 C C . ASN A 1 420 ? -11.208 15.556 22.745 1.00 85.00 420 ASN A C 1
ATOM 3170 O O . ASN A 1 420 ? -12.182 15.968 23.372 1.00 85.00 420 ASN A O 1
ATOM 3174 N N . MET A 1 421 ? -10.058 15.279 23.354 1.00 87.12 421 MET A N 1
ATOM 3175 C CA . MET A 1 421 ? -9.876 15.369 24.800 1.00 87.12 421 MET A CA 1
ATOM 3176 C C . MET A 1 421 ? -8.790 16.384 25.128 1.00 87.12 421 MET A C 1
ATOM 3178 O O . MET A 1 421 ? -7.617 16.175 24.837 1.00 87.12 421 MET A O 1
ATOM 3182 N N . SER A 1 422 ? -9.155 17.478 25.788 1.00 87.44 422 SER A N 1
ATOM 3183 C CA . SER A 1 422 ? -8.182 18.480 26.234 1.00 87.44 422 SER A CA 1
ATOM 3184 C C . SER A 1 422 ? -7.369 18.012 27.445 1.00 87.44 422 SER A C 1
ATOM 3186 O O . SER A 1 422 ? -6.233 18.448 27.625 1.00 87.44 422 SER A O 1
ATOM 3188 N N . SER A 1 423 ? -7.914 17.106 28.266 1.00 85.75 423 SER A N 1
ATOM 3189 C CA . SER A 1 423 ? -7.183 16.488 29.373 1.00 85.75 423 SER A CA 1
ATOM 3190 C C . SER A 1 423 ? -7.743 15.120 29.772 1.00 85.75 423 SER A C 1
ATOM 3192 O O . SER A 1 423 ? -8.937 14.844 29.641 1.00 85.75 423 SER A O 1
ATOM 3194 N N . VAL A 1 424 ? -6.853 14.268 30.292 1.00 87.75 424 VAL A N 1
ATOM 3195 C CA . VAL A 1 424 ? -7.163 12.972 30.911 1.00 87.75 424 VAL A CA 1
ATOM 3196 C C . VAL A 1 424 ? -6.317 12.847 32.174 1.00 87.75 424 VAL A C 1
ATOM 3198 O O . VAL A 1 424 ? -5.088 12.867 32.110 1.00 87.75 424 VAL A O 1
ATOM 3201 N N . THR A 1 425 ? -6.964 12.750 33.330 1.00 90.06 425 THR A N 1
ATOM 3202 C CA . THR A 1 425 ? -6.313 12.508 34.617 1.00 90.06 425 THR A CA 1
ATOM 3203 C C . THR A 1 425 ? -5.834 11.059 34.687 1.00 90.06 425 THR A C 1
ATOM 3205 O O . THR A 1 425 ? -6.555 10.135 34.309 1.00 90.06 425 THR A O 1
ATOM 3208 N N . ALA A 1 426 ? -4.625 10.839 35.210 1.00 89.06 426 ALA A N 1
ATOM 3209 C CA . ALA A 1 426 ? -4.119 9.492 35.459 1.00 89.06 426 ALA A CA 1
ATOM 3210 C C . ALA A 1 426 ? -5.108 8.692 36.328 1.00 89.06 426 ALA A C 1
ATOM 3212 O O . ALA A 1 426 ? -5.636 9.199 37.317 1.00 89.06 426 ALA A O 1
ATOM 3213 N N . GLY A 1 427 ? -5.374 7.445 35.947 1.00 90.12 427 GLY A N 1
ATOM 3214 C CA . GLY A 1 427 ? -6.407 6.615 36.568 1.00 90.12 427 GLY A CA 1
ATOM 3215 C C . GLY A 1 427 ? -7.759 6.655 35.853 1.00 90.12 427 GLY A C 1
ATOM 3216 O O . GLY A 1 427 ? -8.615 5.849 36.196 1.00 90.12 427 GLY A O 1
ATOM 3217 N N . TYR A 1 428 ? -7.959 7.531 34.860 1.00 93.06 428 TYR A N 1
ATOM 3218 C CA . TYR A 1 428 ? -9.214 7.653 34.113 1.00 93.06 428 TYR A CA 1
ATOM 3219 C C . TYR A 1 428 ? -9.040 7.331 32.629 1.00 93.06 428 TYR A C 1
ATOM 3221 O O . TYR A 1 428 ? -7.980 7.549 32.043 1.00 93.06 428 TYR A O 1
ATOM 3229 N N . SER A 1 429 ? -10.090 6.800 32.007 1.00 93.31 429 SER A N 1
ATOM 3230 C CA . SER A 1 429 ? -10.106 6.490 30.578 1.00 93.31 429 SER A CA 1
ATOM 3231 C C . SER A 1 429 ? -11.511 6.627 29.994 1.00 93.31 429 SER A C 1
ATOM 3233 O O . SER A 1 429 ? -12.510 6.446 30.695 1.00 93.31 429 SER A O 1
ATOM 3235 N N . LEU A 1 430 ? -11.569 6.951 28.702 1.00 94.75 430 LEU A N 1
ATOM 3236 C CA . LEU A 1 430 ? -12.785 6.901 27.904 1.00 94.75 430 LEU A CA 1
ATOM 3237 C C . LEU A 1 430 ? -12.989 5.460 27.423 1.00 94.75 430 LEU A C 1
ATOM 3239 O O . LEU A 1 430 ? -12.132 4.896 26.741 1.00 94.75 430 LEU A O 1
ATOM 3243 N N . GLY A 1 431 ? -14.112 4.870 27.814 1.00 95.12 431 GLY A N 1
ATOM 3244 C CA . GLY A 1 431 ? -14.546 3.546 27.397 1.00 95.12 431 GLY A CA 1
ATOM 3245 C C . GLY A 1 431 ? -15.738 3.617 26.453 1.00 95.12 431 GLY A C 1
ATOM 3246 O O . GLY A 1 431 ? -16.558 4.532 26.544 1.00 95.12 431 GLY A O 1
ATOM 3247 N N . ILE A 1 432 ? -15.851 2.615 25.594 1.00 96.75 432 ILE A N 1
ATOM 3248 C CA . ILE A 1 432 ? -17.003 2.364 24.738 1.00 96.75 432 ILE A CA 1
ATOM 3249 C C . ILE A 1 432 ? -17.608 1.007 25.088 1.00 96.75 432 ILE A C 1
ATOM 3251 O O . ILE A 1 432 ? -16.904 0.046 25.404 1.00 96.75 432 ILE A O 1
ATOM 3255 N N . LYS A 1 433 ? -18.935 0.948 25.050 1.00 97.06 433 LYS A N 1
ATOM 3256 C CA . LYS A 1 433 ? -19.724 -0.276 25.139 1.00 97.06 433 LYS A CA 1
ATOM 3257 C C . LYS A 1 433 ? -20.539 -0.401 23.865 1.00 97.06 433 LYS A C 1
ATOM 3259 O O . LYS A 1 433 ? -21.261 0.537 23.544 1.00 97.06 433 LYS A O 1
ATOM 3264 N N . VAL A 1 434 ? -20.441 -1.539 23.197 1.00 97.00 434 VAL A N 1
ATOM 3265 C CA . VAL A 1 434 ? -21.106 -1.853 21.932 1.00 97.00 434 VAL A CA 1
ATOM 3266 C C . VAL A 1 434 ? -22.010 -3.062 22.156 1.00 97.00 434 VAL A C 1
ATOM 3268 O O . VAL A 1 434 ? -21.567 -4.065 22.717 1.00 97.00 434 VAL A O 1
ATOM 3271 N N . PHE A 1 435 ? -23.283 -2.950 21.792 1.00 95.69 435 PHE A N 1
ATOM 3272 C CA . PHE A 1 435 ? -24.307 -3.964 22.057 1.00 95.69 435 PHE A CA 1
ATOM 3273 C C . PHE A 1 435 ? -25.446 -3.880 21.035 1.00 95.69 435 PHE A C 1
ATOM 3275 O O . PHE A 1 435 ? -25.648 -2.853 20.395 1.00 95.69 435 PHE A O 1
ATOM 3282 N N . GLY A 1 436 ? -26.224 -4.943 20.898 1.00 93.69 436 GLY A N 1
ATOM 3283 C CA . GLY A 1 436 ? -27.284 -5.086 19.902 1.00 93.69 436 GLY A CA 1
ATOM 3284 C C . GLY A 1 436 ? -28.055 -6.375 20.155 1.00 93.69 436 GLY A C 1
ATOM 3285 O O . GLY A 1 436 ? -27.841 -7.013 21.183 1.00 93.69 436 GLY A O 1
ATOM 3286 N N . ASP A 1 437 ? -28.932 -6.754 19.231 1.00 91.25 437 ASP A N 1
ATOM 3287 C CA . ASP A 1 437 ? -29.738 -7.972 19.379 1.00 91.25 437 ASP A CA 1
ATOM 3288 C C . ASP A 1 437 ? -29.063 -9.200 18.752 1.00 91.25 437 ASP A C 1
ATOM 3290 O O . ASP A 1 437 ? -29.126 -10.292 19.318 1.00 91.25 437 ASP A O 1
ATOM 3294 N N . ASN A 1 438 ? -28.413 -9.019 17.598 1.00 92.56 438 ASN A N 1
ATOM 3295 C CA . ASN A 1 438 ? -27.701 -10.055 16.854 1.00 92.56 438 ASN A CA 1
ATOM 3296 C C . ASN A 1 438 ? -26.691 -9.419 15.876 1.00 92.56 438 ASN A C 1
ATOM 3298 O O . ASN A 1 438 ? -26.764 -8.220 15.606 1.00 92.56 438 ASN A O 1
ATOM 3302 N N . GLY A 1 439 ? -25.798 -10.231 15.316 1.00 93.44 439 GLY A N 1
ATOM 3303 C CA . GLY A 1 439 ? -24.926 -9.868 14.197 1.00 93.44 439 GLY A CA 1
ATOM 3304 C C . GLY A 1 439 ? -23.497 -9.516 14.596 1.00 93.44 439 GLY A C 1
ATOM 3305 O O . GLY A 1 439 ? -23.165 -9.351 15.776 1.00 93.44 439 GLY A O 1
ATOM 3306 N N . THR A 1 440 ? -22.624 -9.433 13.597 1.00 95.12 440 THR A N 1
ATOM 3307 C CA . THR A 1 440 ? -21.214 -9.080 13.800 1.00 95.12 440 THR A CA 1
ATOM 3308 C C . THR A 1 440 ? -21.000 -7.573 13.711 1.00 95.12 440 THR A C 1
ATOM 3310 O O . THR A 1 440 ? -21.537 -6.900 12.835 1.00 95.12 440 THR A O 1
ATOM 3313 N N . ILE A 1 441 ? -20.199 -7.036 14.629 1.00 95.75 441 ILE A N 1
ATOM 3314 C CA . ILE A 1 441 ? -19.820 -5.626 14.669 1.00 95.75 441 ILE A CA 1
ATOM 3315 C C . ILE A 1 441 ? -18.304 -5.545 14.654 1.00 95.75 441 ILE A C 1
ATOM 3317 O O . ILE A 1 441 ? -17.639 -6.222 15.442 1.00 95.75 441 ILE A O 1
ATOM 3321 N N . HIS A 1 442 ? -17.784 -4.684 13.794 1.00 95.44 442 HIS A N 1
ATOM 3322 C CA . HIS A 1 442 ? -16.372 -4.355 13.713 1.00 95.44 442 HIS A CA 1
ATOM 3323 C C . HIS A 1 442 ? -16.149 -2.894 14.085 1.00 95.44 442 HIS A C 1
ATOM 3325 O O . HIS A 1 442 ? -17.007 -2.049 13.834 1.00 95.44 442 HIS A O 1
ATOM 3331 N N . GLY A 1 443 ? -15.005 -2.607 14.691 1.00 94.12 443 GLY A N 1
ATOM 3332 C CA . GLY A 1 443 ? -14.567 -1.269 15.041 1.00 94.12 443 GLY A CA 1
ATOM 3333 C C . GLY A 1 443 ? -13.111 -1.055 14.660 1.00 94.12 443 GLY A C 1
ATOM 3334 O O . GLY A 1 443 ? -12.275 -1.895 14.984 1.00 94.12 443 GLY A O 1
ATOM 3335 N N . TRP A 1 444 ? -12.801 0.081 14.043 1.00 90.31 444 TRP A N 1
ATOM 3336 C CA . TRP A 1 444 ? -11.433 0.508 13.747 1.00 90.31 444 TRP A CA 1
ATOM 3337 C C . TRP A 1 444 ? -11.152 1.855 14.391 1.00 90.31 444 TRP A C 1
ATOM 3339 O O . TRP A 1 444 ? -11.992 2.749 14.380 1.00 90.31 444 TRP A O 1
ATOM 3349 N N . ALA A 1 445 ? -9.964 1.996 14.964 1.00 86.50 445 ALA A N 1
ATOM 3350 C CA . ALA A 1 445 ? -9.406 3.270 15.385 1.00 86.50 445 ALA A CA 1
ATOM 3351 C C . ALA A 1 445 ? -8.380 3.759 14.356 1.00 86.50 445 ALA A C 1
ATOM 3353 O O . ALA A 1 445 ? -7.687 2.946 13.750 1.00 86.50 445 ALA A O 1
ATOM 3354 N N . ASP A 1 446 ? -8.222 5.081 14.250 1.00 70.12 446 ASP A N 1
ATOM 3355 C CA . ASP A 1 446 ? -7.374 5.769 13.258 1.00 70.12 446 ASP A CA 1
ATOM 3356 C C . ASP A 1 446 ? -5.888 5.359 13.209 1.00 70.12 446 ASP A C 1
ATOM 3358 O O . ASP A 1 446 ? -5.146 5.817 12.339 1.00 70.12 446 ASP A O 1
ATOM 3362 N N . ASN A 1 447 ? -5.420 4.597 14.206 1.00 73.44 447 ASN A N 1
ATOM 3363 C CA . ASN A 1 447 ? -4.043 4.151 14.435 1.00 73.44 447 ASN A CA 1
ATOM 3364 C C . ASN A 1 447 ? -2.962 5.253 14.432 1.00 73.44 447 ASN A C 1
ATOM 3366 O O . ASN A 1 447 ? -1.775 4.977 14.608 1.00 73.44 447 ASN A O 1
ATOM 3370 N N . THR A 1 448 ? -3.376 6.509 14.302 1.00 68.81 448 THR A N 1
ATOM 3371 C CA . THR A 1 448 ? -2.545 7.710 14.249 1.00 68.81 448 THR A CA 1
ATOM 3372 C C . THR A 1 448 ? -2.474 8.335 15.635 1.00 68.81 448 THR A C 1
ATOM 3374 O O . THR A 1 448 ? -1.403 8.683 16.143 1.00 68.81 448 THR A O 1
ATOM 3377 N N . TYR A 1 449 ? -3.634 8.446 16.279 1.00 73.50 449 TYR A N 1
ATOM 3378 C CA . TYR A 1 449 ? -3.798 8.997 17.615 1.00 73.50 449 TYR A CA 1
ATOM 3379 C C . TYR A 1 449 ? -4.254 7.947 18.616 1.00 73.50 449 TYR A C 1
ATOM 3381 O O . TYR A 1 449 ? -3.945 8.065 19.808 1.00 73.50 449 TYR A O 1
ATOM 3389 N N . SER A 1 450 ? -4.949 6.906 18.155 1.00 82.31 450 SER A N 1
ATOM 3390 C CA . SER A 1 450 ? -5.604 5.958 19.046 1.00 82.31 450 SER A CA 1
ATOM 3391 C C . SER A 1 450 ? -5.642 4.515 18.545 1.00 82.31 450 SER A C 1
ATOM 3393 O O . SER A 1 450 ? -5.583 4.236 17.355 1.00 82.31 450 SER A O 1
ATOM 3395 N N . ARG A 1 451 ? -5.747 3.595 19.506 1.00 89.44 451 ARG A N 1
ATOM 3396 C CA . ARG A 1 451 ? -6.004 2.153 19.346 1.00 89.44 451 ARG A CA 1
ATOM 3397 C C . ARG A 1 451 ? -7.028 1.702 20.387 1.00 89.44 451 ARG A C 1
ATOM 3399 O O . ARG A 1 451 ? -7.431 2.504 21.233 1.00 89.44 451 ARG A O 1
ATOM 3406 N N . PHE A 1 452 ? -7.354 0.414 20.429 1.00 94.75 452 PHE A N 1
ATOM 3407 C CA . PHE A 1 452 ? -8.166 -0.173 21.495 1.00 94.75 452 PHE A CA 1
ATOM 3408 C C . PHE A 1 452 ? -7.312 -0.896 22.537 1.00 94.75 452 PHE A C 1
ATOM 3410 O O . PHE A 1 452 ? -6.285 -1.507 22.224 1.00 94.75 452 PHE A O 1
ATOM 3417 N N . LYS A 1 453 ? -7.736 -0.838 23.803 1.00 94.50 453 LYS A N 1
ATOM 3418 C CA . LYS A 1 453 ? -7.081 -1.530 24.922 1.00 94.50 453 LYS A CA 1
ATOM 3419 C C . LYS A 1 453 ? -8.073 -1.988 25.986 1.00 94.50 453 LYS A C 1
ATOM 3421 O O . LYS A 1 453 ? -9.186 -1.480 26.094 1.00 94.50 453 LYS A O 1
ATOM 3426 N N . SER A 1 454 ? -7.595 -2.871 26.854 1.00 94.62 454 SER A N 1
ATOM 3427 C CA . SER A 1 454 ? -8.230 -3.225 28.121 1.00 94.62 454 SER A CA 1
ATOM 3428 C C . SER A 1 454 ? -7.336 -2.865 29.311 1.00 94.62 454 SER A C 1
ATOM 3430 O O . SER A 1 454 ? -6.167 -2.498 29.165 1.00 94.62 454 SER A O 1
ATOM 3432 N N . PHE A 1 455 ? -7.906 -2.957 30.510 1.00 91.06 455 PHE A N 1
ATOM 3433 C CA . PHE A 1 455 ? -7.181 -2.901 31.776 1.00 91.06 455 PHE A CA 1
ATOM 3434 C C . PHE A 1 455 ? -7.430 -4.201 32.542 1.00 91.06 455 PHE A C 1
ATOM 3436 O O . PHE A 1 455 ? -8.434 -4.870 32.314 1.00 91.06 455 PHE A O 1
ATOM 3443 N N . SER A 1 456 ? -6.559 -4.531 33.497 1.00 88.06 456 SER A N 1
ATOM 3444 C CA . SER A 1 456 ? -6.793 -5.659 34.412 1.00 88.06 456 SER A CA 1
ATOM 3445 C C . SER A 1 456 ? -8.047 -5.461 35.273 1.00 88.06 456 SER A C 1
ATOM 3447 O O . SER A 1 456 ? -8.763 -6.419 35.555 1.00 88.06 456 SER A O 1
ATOM 3449 N N . THR A 1 457 ? -8.336 -4.210 35.645 1.00 88.00 457 THR A N 1
ATOM 3450 C CA . THR A 1 457 ? -9.544 -3.824 36.378 1.00 88.00 457 THR A CA 1
ATOM 3451 C C . THR A 1 457 ? -10.192 -2.606 35.714 1.00 88.00 457 THR A C 1
ATOM 3453 O O . THR A 1 457 ? -9.544 -1.554 35.632 1.00 88.00 457 THR A O 1
ATOM 3456 N N . PRO A 1 458 ? -11.474 -2.685 35.314 1.00 87.12 458 PRO A N 1
ATOM 3457 C CA . PRO A 1 458 ? -12.418 -3.789 35.541 1.00 87.12 458 PRO A CA 1
ATOM 3458 C C . PRO A 1 458 ? -12.222 -4.976 34.584 1.00 87.12 458 PRO A C 1
ATOM 3460 O O . PRO A 1 458 ? -11.857 -4.795 33.427 1.00 87.12 458 PRO A O 1
ATOM 3463 N N . ALA A 1 459 ? -12.542 -6.183 35.058 1.00 88.88 459 ALA A N 1
ATOM 3464 C CA . ALA A 1 459 ? -12.612 -7.374 34.211 1.00 88.88 459 ALA A CA 1
ATOM 3465 C C . ALA A 1 459 ? -13.770 -7.285 33.192 1.00 88.88 459 ALA A C 1
ATOM 3467 O O . ALA A 1 459 ? -14.730 -6.534 33.387 1.00 88.88 459 ALA A O 1
ATOM 3468 N N . GLY A 1 460 ? -13.697 -8.078 32.117 1.00 90.06 460 GLY A N 1
ATOM 3469 C CA . GLY A 1 460 ? -14.735 -8.138 31.077 1.00 90.06 460 GLY A CA 1
ATOM 3470 C C . GLY A 1 460 ? -14.683 -6.997 30.054 1.00 90.06 460 GLY A C 1
ATOM 3471 O O . GLY A 1 460 ? -15.714 -6.659 29.476 1.00 90.06 460 GLY A O 1
ATOM 3472 N N . TRP A 1 461 ? -13.507 -6.388 29.874 1.00 94.88 461 TRP A N 1
ATOM 3473 C CA . TRP A 1 461 ? -13.202 -5.436 28.805 1.00 94.88 461 TRP A CA 1
ATOM 3474 C C . TRP A 1 461 ? -12.116 -6.023 27.907 1.00 94.88 461 TRP A C 1
ATOM 3476 O O . TRP A 1 461 ? -11.166 -6.634 28.401 1.00 94.88 461 TRP A O 1
ATOM 3486 N N . SER A 1 462 ? -12.246 -5.809 26.605 1.00 95.75 462 SER A N 1
ATOM 3487 C CA . SER A 1 462 ? -11.392 -6.384 25.570 1.00 95.75 462 SER A CA 1
ATOM 3488 C C . SER A 1 462 ? -10.415 -5.344 25.031 1.00 95.75 462 SER A C 1
ATOM 3490 O O . SER A 1 462 ? -10.743 -4.161 24.917 1.00 95.75 462 SER A O 1
ATOM 3492 N N . ALA A 1 463 ? -9.192 -5.779 24.734 1.00 95.38 463 ALA A N 1
ATOM 3493 C CA . ALA A 1 463 ? -8.268 -4.998 23.921 1.00 95.38 463 ALA A CA 1
ATOM 3494 C C . ALA A 1 463 ? -8.624 -5.164 22.440 1.00 95.38 463 ALA A C 1
ATOM 3496 O O . ALA A 1 463 ? -9.378 -6.074 22.096 1.00 95.38 463 ALA A O 1
ATOM 3497 N N . GLY A 1 464 ? -8.082 -4.290 21.593 1.00 95.00 464 GLY A N 1
ATOM 3498 C CA . GLY A 1 464 ? -8.129 -4.522 20.155 1.00 95.00 464 GLY A CA 1
ATOM 3499 C C . GLY A 1 464 ? -7.248 -5.695 19.742 1.00 95.00 464 GLY A C 1
ATOM 3500 O O . GLY A 1 464 ? -6.370 -6.132 20.493 1.00 95.00 464 GLY A O 1
ATOM 3501 N N . ASP A 1 465 ? -7.470 -6.149 18.523 1.00 94.38 465 ASP A N 1
ATOM 3502 C CA . ASP A 1 465 ? -6.702 -7.158 17.815 1.00 94.38 465 ASP A CA 1
ATOM 3503 C C . ASP A 1 465 ? -6.068 -6.548 16.549 1.00 94.38 465 ASP A C 1
ATOM 3505 O O . ASP A 1 465 ? -6.163 -5.341 16.302 1.00 94.38 465 ASP A O 1
ATOM 3509 N N . ASN A 1 466 ? -5.346 -7.380 15.801 1.00 88.94 466 ASN A N 1
ATOM 3510 C CA . ASN A 1 466 ? -4.650 -7.007 14.573 1.00 88.94 466 ASN A CA 1
ATOM 3511 C C . ASN A 1 466 ? -5.223 -7.699 13.324 1.00 88.94 466 ASN A C 1
ATOM 3513 O O . ASN A 1 466 ? -4.536 -7.779 12.302 1.00 88.94 466 ASN A O 1
ATOM 3517 N N . ASP A 1 467 ? -6.439 -8.237 13.411 1.00 91.12 467 ASP A N 1
ATOM 3518 C CA . ASP A 1 467 ? -7.164 -8.814 12.278 1.00 91.12 467 ASP A CA 1
ATOM 3519 C C . ASP A 1 467 ? -7.887 -7.708 11.489 1.00 91.12 467 ASP A C 1
ATOM 3521 O O . ASP A 1 467 ? -8.065 -6.604 11.996 1.00 91.12 467 ASP A O 1
ATOM 3525 N N . TYR A 1 468 ? -8.290 -7.981 10.240 1.00 93.50 468 TYR A N 1
ATOM 3526 C CA . TYR A 1 468 ? -8.993 -7.007 9.384 1.00 93.50 468 TYR A CA 1
ATOM 3527 C C . TYR A 1 468 ? -8.254 -5.662 9.260 1.00 93.50 468 TYR A C 1
ATOM 3529 O O . TYR A 1 468 ? -8.852 -4.589 9.299 1.00 93.50 468 TYR A O 1
ATOM 3537 N N . THR A 1 469 ? -6.928 -5.712 9.147 1.00 89.75 469 THR A N 1
ATOM 3538 C CA . THR A 1 469 ? -6.066 -4.521 9.168 1.00 89.75 469 THR A CA 1
ATOM 3539 C C . THR A 1 469 ? -5.774 -3.968 7.779 1.00 89.75 469 THR A C 1
ATOM 3541 O O . THR A 1 469 ? -5.114 -2.940 7.663 1.00 89.75 469 THR A O 1
ATOM 3544 N N . VAL A 1 470 ? -6.249 -4.624 6.714 1.00 88.25 470 VAL A N 1
ATOM 3545 C CA . VAL A 1 470 ? -6.042 -4.151 5.338 1.00 88.25 470 VAL A CA 1
ATOM 3546 C C . VAL A 1 470 ? -6.684 -2.777 5.154 1.00 88.25 470 VAL A C 1
ATOM 3548 O O . VAL A 1 470 ? -7.861 -2.582 5.454 1.00 88.25 470 VAL A O 1
ATOM 3551 N N . ASN A 1 471 ? -5.882 -1.828 4.684 1.00 79.56 471 ASN A N 1
ATOM 3552 C CA . ASN A 1 471 ? -6.231 -0.414 4.579 1.00 79.56 471 ASN A CA 1
ATOM 3553 C C . ASN A 1 471 ? -7.131 -0.112 3.365 1.00 79.56 471 ASN A C 1
ATOM 3555 O O . ASN A 1 471 ? -7.054 -0.787 2.338 1.00 79.56 471 ASN A O 1
ATOM 3559 N N . GLU A 1 472 ? -7.947 0.940 3.462 1.00 68.19 472 GLU A N 1
ATOM 3560 C CA . GLU A 1 472 ? -8.885 1.361 2.407 1.00 68.19 472 GLU A CA 1
ATOM 3561 C C . GLU A 1 472 ? -8.168 1.845 1.142 1.00 68.19 472 GLU A C 1
ATOM 3563 O O . GLU A 1 472 ? -8.477 1.414 0.034 1.00 68.19 472 GLU A O 1
ATOM 3568 N N . ILE A 1 473 ? -7.120 2.661 1.282 1.00 64.50 473 ILE A N 1
ATOM 3569 C CA . ILE A 1 473 ? -6.350 3.114 0.118 1.00 64.50 473 ILE A CA 1
ATOM 3570 C C . ILE A 1 473 ? -5.485 1.962 -0.398 1.00 64.50 473 ILE A C 1
ATOM 3572 O O . ILE A 1 473 ? -4.454 1.637 0.180 1.00 64.50 473 ILE A O 1
ATOM 3576 N N . GLY A 1 474 ? -5.906 1.344 -1.501 1.00 63.59 474 GLY A N 1
ATOM 3577 C CA . GLY A 1 474 ? -5.119 0.339 -2.215 1.00 63.59 474 GLY A CA 1
ATOM 3578 C C . GLY A 1 474 ? -5.197 -1.088 -1.652 1.00 63.59 474 GLY A C 1
ATOM 3579 O O . GLY A 1 474 ? -4.762 -2.031 -2.316 1.00 63.59 474 GLY A O 1
ATOM 3580 N N . GLY A 1 475 ? -5.766 -1.287 -0.462 1.00 74.38 475 GLY A N 1
ATOM 3581 C CA . GLY A 1 475 ? -5.811 -2.599 0.180 1.00 74.38 475 GLY A CA 1
ATOM 3582 C C . GLY A 1 475 ? -7.104 -3.388 -0.058 1.00 74.38 475 GLY A C 1
ATOM 3583 O O . GLY A 1 475 ? -7.037 -4.595 -0.304 1.00 74.38 475 GLY A O 1
ATOM 3584 N N . VAL A 1 476 ? -8.277 -2.744 -0.006 1.00 84.62 476 VAL A N 1
ATOM 3585 C CA . VAL A 1 476 ? -9.576 -3.452 0.071 1.00 84.62 476 VAL A CA 1
ATOM 3586 C C . VAL A 1 476 ? -10.406 -3.458 -1.218 1.00 84.62 476 VAL A C 1
ATOM 3588 O O . VAL A 1 476 ? -11.297 -4.306 -1.336 1.00 84.62 476 VAL A O 1
ATOM 3591 N N . GLY A 1 477 ? -10.107 -2.606 -2.206 1.00 87.62 477 GLY A N 1
ATOM 3592 C CA . GLY A 1 477 ? -10.782 -2.592 -3.513 1.00 87.62 477 GLY A CA 1
ATOM 3593 C C . GLY A 1 477 ? -10.844 -3.966 -4.202 1.00 87.62 477 GLY A C 1
ATOM 3594 O O . GLY A 1 477 ? -10.016 -4.859 -3.958 1.00 87.62 477 GLY A O 1
ATOM 3595 N N . LYS A 1 478 ? -11.869 -4.185 -5.033 1.00 93.31 478 LYS A N 1
ATOM 3596 C CA . LYS A 1 478 ? -12.149 -5.497 -5.647 1.00 93.31 478 LYS A CA 1
ATOM 3597 C C . LYS A 1 478 ? -11.227 -5.793 -6.816 1.00 93.31 478 LYS A C 1
ATOM 3599 O O . LYS A 1 478 ? -10.796 -6.933 -6.942 1.00 93.31 478 LYS A O 1
ATOM 3604 N N . GLN A 1 479 ? -10.900 -4.782 -7.616 1.00 95.50 479 GLN A N 1
ATOM 3605 C CA . GLN A 1 479 ? -10.020 -4.902 -8.775 1.00 95.50 479 GLN A CA 1
ATOM 3606 C C . GLN A 1 479 ? -8.574 -4.559 -8.443 1.00 95.50 479 GLN A C 1
ATOM 3608 O O . GLN A 1 479 ? -7.682 -5.108 -9.079 1.00 95.50 479 GLN A O 1
ATOM 3613 N N . ILE A 1 480 ? -8.322 -3.772 -7.397 1.00 94.31 480 ILE A N 1
ATOM 3614 C CA . ILE A 1 480 ? -6.961 -3.457 -6.944 1.00 94.31 480 ILE A CA 1
ATOM 3615 C C . ILE A 1 480 ? -6.196 -4.737 -6.568 1.00 94.31 480 ILE A C 1
ATOM 3617 O O . ILE A 1 480 ? -6.712 -5.591 -5.837 1.00 94.31 480 ILE A O 1
ATOM 3621 N N . ILE A 1 481 ? -4.956 -4.860 -7.044 1.00 98.00 481 ILE A N 1
ATOM 3622 C CA . ILE A 1 481 ? -4.023 -5.913 -6.627 1.00 98.00 481 ILE A CA 1
ATOM 3623 C C . ILE A 1 481 ? -3.339 -5.458 -5.332 1.00 98.00 481 ILE A C 1
ATOM 3625 O O . ILE A 1 481 ? -2.493 -4.564 -5.346 1.00 98.00 481 ILE A O 1
ATOM 3629 N N . SER A 1 482 ? -3.730 -6.046 -4.202 1.00 97.00 482 SER A N 1
ATOM 3630 C CA . SER A 1 482 ? -3.238 -5.678 -2.871 1.00 97.00 482 SER A CA 1
ATOM 3631 C C . SER A 1 482 ? -1.995 -6.475 -2.486 1.00 97.00 482 SER A C 1
ATOM 3633 O O . SER A 1 482 ? -1.951 -7.693 -2.682 1.00 97.00 482 SER A O 1
ATOM 3635 N N . VAL A 1 483 ? -1.003 -5.797 -1.902 1.00 97.69 483 VAL A N 1
ATOM 3636 C CA . VAL A 1 483 ? 0.331 -6.365 -1.669 1.00 97.69 483 VAL A CA 1
ATOM 3637 C C . VAL A 1 483 ? 0.746 -6.309 -0.198 1.00 97.69 483 VAL A C 1
ATOM 3639 O O . VAL A 1 483 ? 0.895 -5.230 0.385 1.00 97.69 483 VAL A O 1
ATOM 3642 N N . GLY A 1 484 ? 0.984 -7.488 0.382 1.00 96.06 484 GLY A N 1
ATOM 3643 C CA . GLY A 1 484 ? 1.607 -7.671 1.695 1.00 96.06 484 GLY A CA 1
ATOM 3644 C C . GLY A 1 484 ? 3.137 -7.609 1.643 1.00 96.06 484 GLY A C 1
ATOM 3645 O O . GLY A 1 484 ? 3.747 -7.716 0.578 1.00 96.06 484 GLY A O 1
ATOM 3646 N N . ALA A 1 485 ? 3.773 -7.451 2.803 1.00 93.25 485 ALA A N 1
ATOM 3647 C CA . ALA A 1 485 ? 5.224 -7.339 2.932 1.00 93.25 485 ALA A CA 1
ATOM 3648 C C . ALA A 1 485 ? 5.822 -8.519 3.700 1.00 93.25 485 ALA A C 1
ATOM 3650 O O . ALA A 1 485 ? 5.406 -8.817 4.820 1.00 93.25 485 ALA A O 1
ATOM 3651 N N . TYR A 1 486 ? 6.866 -9.127 3.138 1.00 91.69 486 TYR A N 1
ATOM 3652 C CA . TYR A 1 486 ? 7.715 -10.072 3.860 1.00 91.69 486 TYR A CA 1
ATOM 3653 C C . TYR A 1 486 ? 9.163 -9.599 3.943 1.00 91.69 486 TYR A C 1
ATOM 3655 O O . TYR A 1 486 ? 9.636 -8.750 3.174 1.00 91.69 486 TYR A O 1
ATOM 3663 N N . LYS A 1 487 ? 9.883 -10.185 4.897 1.00 86.38 487 LYS A N 1
ATOM 3664 C CA . LYS A 1 487 ? 11.288 -9.893 5.144 1.00 86.38 487 LYS A CA 1
ATOM 3665 C C . LYS A 1 487 ? 12.159 -10.697 4.194 1.00 86.38 487 LYS A C 1
ATOM 3667 O O . LYS A 1 487 ? 12.367 -11.885 4.396 1.00 86.38 487 LYS A O 1
ATOM 3672 N N . SER A 1 488 ? 12.722 -10.065 3.172 1.00 74.31 488 SER A N 1
ATOM 3673 C CA . SER A 1 488 ? 13.670 -10.751 2.285 1.00 74.31 488 SER A CA 1
ATOM 3674 C C . SER A 1 488 ? 15.078 -10.825 2.879 1.00 74.31 488 SER A C 1
ATOM 3676 O O . SER A 1 488 ? 15.841 -11.716 2.528 1.00 74.31 488 SER A O 1
ATOM 3678 N N . LYS A 1 489 ? 15.449 -9.931 3.806 1.00 66.56 489 LYS A N 1
ATOM 3679 C CA . LYS A 1 489 ? 16.795 -9.887 4.398 1.00 66.56 489 LYS A CA 1
ATOM 3680 C C . LYS A 1 489 ? 16.793 -9.388 5.838 1.00 66.56 489 LYS A C 1
ATOM 3682 O O . LYS A 1 489 ? 15.863 -8.728 6.293 1.00 66.56 489 LYS A O 1
ATOM 3687 N N . ASP A 1 490 ? 17.868 -9.698 6.560 1.00 62.69 490 ASP A N 1
ATOM 3688 C CA . ASP A 1 490 ? 18.059 -9.254 7.938 1.00 62.69 490 ASP A CA 1
ATOM 3689 C C . ASP A 1 490 ? 18.906 -7.977 8.036 1.00 62.69 490 ASP A C 1
ATOM 3691 O O . ASP A 1 490 ? 19.946 -7.849 7.384 1.00 62.69 490 ASP A O 1
ATOM 3695 N N . PHE A 1 491 ? 18.447 -7.037 8.861 1.00 52.72 491 PHE A N 1
ATOM 3696 C CA . PHE A 1 491 ? 19.096 -5.743 9.111 1.00 52.72 491 PHE A CA 1
ATOM 3697 C C . PHE A 1 491 ? 19.076 -5.357 10.601 1.00 52.72 491 PHE A C 1
ATOM 3699 O O . PHE A 1 491 ? 19.885 -4.525 11.010 1.00 52.72 491 PHE A O 1
ATOM 3706 N N . SER A 1 492 ? 18.203 -5.968 11.418 1.00 46.09 492 SER A N 1
ATOM 3707 C CA . SER A 1 492 ? 18.177 -5.891 12.889 1.00 46.09 492 SER A CA 1
ATOM 3708 C C . SER A 1 492 ? 17.077 -6.803 13.474 1.00 46.09 492 SER A C 1
ATOM 3710 O O . SER A 1 492 ? 16.312 -7.412 12.727 1.00 46.09 492 SER A O 1
ATOM 3712 N N . THR A 1 493 ? 17.003 -6.858 14.814 1.00 45.19 493 THR A N 1
ATOM 3713 C CA . THR A 1 493 ? 16.143 -7.648 15.727 1.00 45.19 493 THR A CA 1
ATOM 3714 C C . THR A 1 493 ? 14.619 -7.545 15.505 1.00 45.19 493 THR A C 1
ATOM 3716 O O . THR A 1 493 ? 13.862 -7.273 16.438 1.00 45.19 493 THR A O 1
ATOM 3719 N N . SER A 1 494 ? 14.140 -7.753 14.282 1.00 45.50 494 SER A N 1
ATOM 3720 C CA . SER A 1 494 ? 12.736 -8.067 14.018 1.00 45.50 494 SER A CA 1
ATOM 3721 C C . SER A 1 494 ? 12.465 -9.502 14.494 1.00 45.50 494 SER A C 1
ATOM 3723 O O . SER A 1 494 ? 13.304 -10.370 14.246 1.00 45.50 494 SER A O 1
ATOM 3725 N N . PRO A 1 495 ? 11.336 -9.779 15.173 1.00 47.72 495 PRO A N 1
ATOM 3726 C CA . PRO A 1 495 ? 10.986 -11.136 15.596 1.00 47.72 495 PRO A CA 1
ATOM 3727 C C . PRO A 1 495 ? 10.756 -12.090 14.410 1.00 47.72 495 PRO A C 1
ATOM 3729 O O . PRO A 1 495 ? 10.865 -13.298 14.594 1.00 47.72 495 PRO A O 1
ATOM 3732 N N . SER A 1 496 ? 10.473 -11.557 13.214 1.00 56.47 496 SER A N 1
ATOM 3733 C CA . SER A 1 496 ? 10.265 -12.330 11.985 1.00 56.47 496 SER A CA 1
ATOM 3734 C C . SER A 1 496 ? 11.594 -12.793 11.368 1.00 56.47 496 SER A C 1
ATOM 3736 O O . SER A 1 496 ? 12.533 -11.998 11.189 1.00 56.47 496 SER A O 1
ATOM 3738 N N . GLY A 1 497 ? 11.662 -14.077 11.006 1.00 67.00 497 GLY A N 1
ATOM 3739 C CA . GLY A 1 497 ? 12.785 -14.664 10.270 1.00 67.00 497 GLY A CA 1
ATOM 3740 C C . GLY A 1 497 ? 12.902 -14.123 8.839 1.00 67.00 497 GLY A C 1
ATOM 3741 O O . GLY A 1 497 ? 11.972 -13.523 8.307 1.00 67.00 497 GLY A O 1
ATOM 3742 N N . ILE A 1 498 ? 14.061 -14.311 8.197 1.00 79.56 498 ILE A N 1
ATOM 3743 C CA . ILE A 1 498 ? 14.170 -14.088 6.745 1.00 79.56 498 ILE A CA 1
ATOM 3744 C C . ILE A 1 498 ? 13.202 -15.046 6.043 1.00 79.56 498 ILE A C 1
ATOM 3746 O O . ILE A 1 498 ? 13.158 -16.221 6.381 1.00 79.56 498 ILE A O 1
ATOM 3750 N N . GLY A 1 499 ? 12.449 -14.542 5.072 1.00 78.69 499 GLY A N 1
ATOM 3751 C CA . GLY A 1 499 ? 11.395 -15.270 4.378 1.00 78.69 499 GLY A CA 1
ATOM 3752 C C . GLY A 1 499 ? 10.045 -15.222 5.090 1.00 78.69 499 GLY A C 1
ATOM 3753 O O . GLY A 1 499 ? 9.051 -15.561 4.462 1.00 78.69 499 GLY A O 1
ATOM 3754 N N . ASP A 1 500 ? 9.975 -14.766 6.338 1.00 89.69 500 ASP A N 1
ATOM 3755 C CA . ASP A 1 500 ? 8.724 -14.678 7.090 1.00 89.69 500 ASP A CA 1
ATOM 3756 C C . ASP A 1 500 ? 8.005 -13.342 6.843 1.00 89.69 500 ASP A C 1
ATOM 3758 O O . ASP A 1 500 ? 8.610 -12.349 6.412 1.00 89.69 500 ASP A O 1
ATOM 3762 N N . ILE A 1 501 ? 6.702 -13.313 7.118 1.00 92.31 501 ILE A N 1
ATOM 3763 C CA . ILE A 1 501 ? 5.872 -12.126 6.948 1.00 92.31 501 ILE A CA 1
ATOM 3764 C C . ILE A 1 501 ? 6.386 -11.027 7.878 1.00 92.31 501 ILE A C 1
ATOM 3766 O O . ILE A 1 501 ? 6.738 -11.249 9.047 1.00 92.31 501 ILE A O 1
ATOM 3770 N N . SER A 1 502 ? 6.454 -9.804 7.365 1.00 89.19 502 SER A N 1
ATOM 3771 C CA . SER A 1 502 ? 6.832 -8.672 8.190 1.00 89.19 502 SER A CA 1
ATOM 3772 C C . SER A 1 502 ? 5.726 -8.408 9.207 1.00 89.19 502 SER A C 1
ATOM 3774 O O . SER A 1 502 ? 4.563 -8.284 8.841 1.00 89.19 502 SER A O 1
ATOM 3776 N N . SER A 1 503 ? 6.080 -8.262 10.486 1.00 88.19 503 SER A N 1
ATOM 3777 C CA . SER A 1 503 ? 5.093 -8.124 11.575 1.00 88.19 503 SER A CA 1
ATOM 3778 C C . SER A 1 503 ? 4.121 -6.949 11.424 1.00 88.19 503 SER A C 1
ATOM 3780 O O . SER A 1 503 ? 3.053 -6.961 12.021 1.00 88.19 503 SER A O 1
ATOM 3782 N N . PHE A 1 504 ? 4.487 -5.926 10.653 1.00 86.50 504 PHE A N 1
ATOM 3783 C CA . PHE A 1 504 ? 3.619 -4.788 10.358 1.00 86.50 504 PHE A CA 1
ATOM 3784 C C . PHE A 1 504 ? 2.681 -5.034 9.172 1.00 86.50 504 PHE A C 1
ATOM 3786 O O . PHE A 1 504 ? 1.759 -4.253 8.994 1.00 86.50 504 PHE A O 1
ATOM 3793 N N . SER A 1 505 ? 2.916 -6.046 8.332 1.00 93.12 505 SER A N 1
ATOM 3794 C CA . SER A 1 505 ? 2.113 -6.260 7.128 1.00 93.12 505 SER A CA 1
ATOM 3795 C C . SER A 1 505 ? 0.668 -6.518 7.522 1.00 93.12 505 SER A C 1
ATOM 3797 O O . SER A 1 505 ? 0.382 -7.461 8.260 1.00 93.12 505 SER A O 1
ATOM 3799 N N . SER A 1 506 ? -0.233 -5.673 7.035 1.00 91.38 506 SER A N 1
ATOM 3800 C CA . SER A 1 506 ? -1.659 -5.832 7.303 1.00 91.38 506 SER A CA 1
ATOM 3801 C C . SER A 1 506 ? -2.188 -7.110 6.672 1.00 91.38 506 SER A C 1
ATOM 3803 O O . SER A 1 506 ? -1.688 -7.566 5.640 1.00 91.38 506 SER A O 1
ATOM 3805 N N . LYS A 1 507 ? -3.201 -7.679 7.316 1.00 93.56 507 LYS A N 1
ATOM 3806 C CA . LYS A 1 507 ? -3.809 -8.954 6.942 1.00 93.56 507 LYS A CA 1
ATOM 3807 C C . LYS A 1 507 ? -5.319 -8.825 6.899 1.00 93.56 507 LYS A C 1
ATOM 3809 O O . LYS A 1 507 ? -5.919 -8.066 7.665 1.00 93.56 507 LYS A O 1
ATOM 3814 N N . GLY A 1 508 ? -5.916 -9.555 5.971 1.00 93.25 508 GLY A N 1
ATOM 3815 C CA . GLY A 1 508 ? -7.355 -9.621 5.818 1.00 93.25 508 GLY A CA 1
ATOM 3816 C C . GLY A 1 508 ? -8.021 -10.514 6.876 1.00 93.25 508 GLY A C 1
ATOM 3817 O O . GLY A 1 508 ? -7.432 -10.808 7.922 1.00 93.25 508 GLY A O 1
ATOM 3818 N N . PRO A 1 509 ? -9.229 -11.020 6.580 1.00 95.06 509 PRO A N 1
ATOM 3819 C CA . PRO A 1 509 ? -9.975 -10.769 5.346 1.00 95.06 509 PRO A CA 1
ATOM 3820 C C . PRO A 1 509 ? -10.491 -9.323 5.294 1.00 95.06 509 PRO A C 1
ATOM 3822 O O . PRO A 1 509 ? -10.358 -8.568 6.257 1.00 95.06 509 PRO A O 1
ATOM 3825 N N . THR A 1 510 ? -11.075 -8.926 4.169 1.00 92.81 510 THR A N 1
ATOM 3826 C CA . THR A 1 510 ? -11.992 -7.778 4.158 1.00 92.81 510 THR A CA 1
ATOM 3827 C C . THR A 1 510 ? -13.273 -8.135 4.916 1.00 92.81 510 THR A C 1
ATOM 3829 O O . THR A 1 510 ? -13.564 -9.304 5.184 1.00 92.81 510 THR A O 1
ATOM 3832 N N . VAL A 1 511 ? -14.079 -7.135 5.255 1.00 90.44 511 VAL A N 1
ATOM 3833 C CA . VAL A 1 511 ? -15.313 -7.312 6.041 1.00 90.44 511 VAL A CA 1
ATOM 3834 C C . VAL A 1 511 ? -16.396 -8.085 5.274 1.00 90.44 511 VAL A C 1
ATOM 3836 O O . VAL A 1 511 ? -17.265 -8.714 5.879 1.00 90.44 511 VAL A O 1
ATOM 3839 N N . ASP A 1 512 ? -16.343 -8.091 3.940 1.00 90.88 512 ASP A N 1
ATOM 3840 C CA . ASP A 1 512 ? -17.164 -8.952 3.076 1.00 90.88 512 ASP A CA 1
ATOM 3841 C C . ASP A 1 512 ? -16.552 -10.347 2.833 1.00 90.88 512 ASP A C 1
ATOM 3843 O O . ASP A 1 512 ? -17.079 -11.129 2.043 1.00 90.88 512 ASP A O 1
ATOM 3847 N N . GLY A 1 513 ? -15.463 -10.688 3.529 1.00 92.62 513 GLY A N 1
ATOM 3848 C CA . GLY A 1 513 ? -14.871 -12.025 3.550 1.00 92.62 513 GLY A CA 1
ATOM 3849 C C . GLY A 1 513 ? -13.908 -12.331 2.403 1.00 92.62 513 GLY A C 1
ATOM 3850 O O . GLY A 1 513 ? -13.447 -13.470 2.297 1.00 92.62 513 GLY A O 1
ATOM 3851 N N . ARG A 1 514 ? -13.575 -11.356 1.546 1.00 94.88 514 ARG A N 1
ATOM 3852 C CA . ARG A 1 514 ? -12.569 -11.558 0.496 1.00 94.88 514 ARG A CA 1
ATOM 3853 C C . ARG A 1 514 ? -11.183 -11.696 1.115 1.00 94.88 514 ARG A C 1
ATOM 3855 O O . ARG A 1 514 ? -10.843 -11.059 2.114 1.00 94.88 514 ARG A O 1
ATOM 3862 N N . MET A 1 515 ? -10.366 -12.525 0.476 1.00 95.62 515 MET A N 1
ATOM 3863 C CA . MET A 1 515 ? -8.965 -12.660 0.836 1.00 95.62 515 MET A CA 1
ATOM 3864 C C . MET A 1 515 ? -8.197 -11.410 0.415 1.00 95.62 515 MET A C 1
ATOM 3866 O O . MET A 1 515 ? -8.233 -11.022 -0.752 1.00 95.62 515 MET A O 1
ATOM 3870 N N . LYS A 1 516 ? -7.483 -10.819 1.372 1.00 94.94 516 LYS A N 1
ATOM 3871 C CA . LYS A 1 516 ? -6.480 -9.776 1.150 1.00 94.94 516 LYS A CA 1
ATOM 3872 C C . LYS A 1 516 ? -5.302 -9.995 2.110 1.00 94.94 516 LYS A C 1
ATOM 3874 O O . LYS A 1 516 ? -5.554 -10.459 3.223 1.00 94.94 516 LYS A O 1
ATOM 3879 N N . PRO A 1 517 ? -4.055 -9.671 1.723 1.00 96.25 517 PRO A N 1
ATOM 3880 C CA . PRO A 1 517 ? -3.643 -9.197 0.393 1.00 96.25 517 PRO A CA 1
ATOM 3881 C C . PRO A 1 517 ? -3.834 -10.265 -0.702 1.00 96.25 517 PRO A C 1
ATOM 3883 O O . PRO A 1 517 ? -4.123 -11.419 -0.397 1.00 96.25 517 PRO A O 1
ATOM 3886 N N . ASP A 1 518 ? -3.701 -9.891 -1.978 1.00 97.94 518 ASP A N 1
ATOM 3887 C CA . ASP A 1 518 ? -3.717 -10.858 -3.087 1.00 97.94 518 ASP A CA 1
ATOM 3888 C C . ASP A 1 518 ? -2.380 -11.623 -3.157 1.00 97.94 518 ASP A C 1
ATOM 3890 O O . ASP A 1 518 ? -2.357 -12.824 -3.413 1.00 97.94 518 ASP A O 1
ATOM 3894 N N . ILE A 1 519 ? -1.258 -10.946 -2.894 1.00 98.19 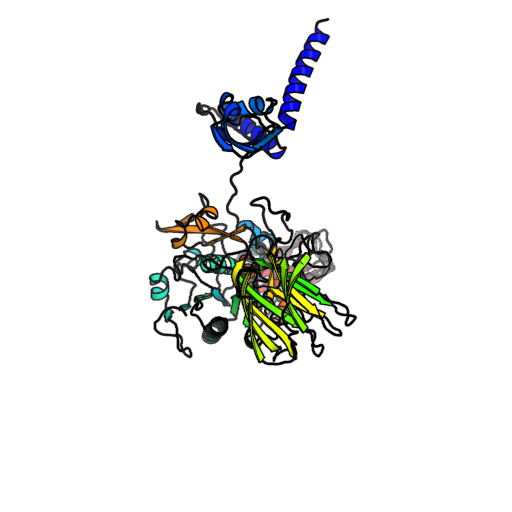519 ILE A N 1
ATOM 3895 C CA . ILE A 1 519 ? 0.100 -11.509 -2.941 1.00 98.19 519 ILE A CA 1
ATOM 3896 C C . ILE A 1 519 ? 1.003 -10.819 -1.911 1.00 98.19 519 ILE A C 1
ATOM 3898 O O . ILE A 1 519 ? 0.717 -9.706 -1.471 1.00 98.19 519 ILE A O 1
ATOM 3902 N N . SER A 1 520 ? 2.121 -11.442 -1.541 1.00 97.56 520 SER A N 1
ATOM 3903 C CA . SER A 1 520 ? 3.167 -10.809 -0.728 1.00 97.56 520 SER A CA 1
ATOM 3904 C C . SER A 1 520 ? 4.475 -10.643 -1.501 1.00 97.56 520 SER A C 1
ATOM 3906 O O . SER A 1 520 ? 4.885 -11.529 -2.249 1.00 97.56 520 SER A O 1
ATOM 3908 N N . ALA A 1 521 ? 5.168 -9.526 -1.289 1.00 96.06 521 ALA A N 1
ATOM 3909 C CA . ALA A 1 521 ? 6.462 -9.227 -1.907 1.00 96.06 521 ALA A CA 1
ATOM 3910 C C . ALA A 1 521 ? 7.474 -8.706 -0.861 1.00 96.06 521 ALA A C 1
ATOM 3912 O O . ALA A 1 521 ? 7.083 -8.360 0.261 1.00 96.06 521 ALA A O 1
ATOM 3913 N N . PRO A 1 522 ? 8.781 -8.658 -1.176 1.00 92.50 522 PRO A N 1
ATOM 3914 C CA . PRO A 1 522 ? 9.777 -8.083 -0.280 1.00 92.50 522 PRO A CA 1
ATOM 3915 C C . PRO A 1 522 ? 9.455 -6.633 0.084 1.00 92.50 522 PRO A C 1
ATOM 3917 O O . PRO A 1 522 ? 9.405 -5.766 -0.782 1.00 92.50 522 PRO A O 1
ATOM 3920 N N . GLY A 1 523 ? 9.281 -6.352 1.375 1.00 89.31 523 GLY A N 1
ATOM 3921 C CA . GLY A 1 523 ? 8.908 -5.013 1.848 1.00 89.31 523 GLY A CA 1
ATOM 3922 C C . GLY A 1 523 ? 9.719 -4.509 3.033 1.00 89.31 523 GLY A C 1
ATOM 3923 O O . GLY A 1 523 ? 9.416 -3.454 3.580 1.00 89.31 523 GLY A O 1
ATOM 3924 N N . GLU A 1 524 ? 10.740 -5.237 3.479 1.00 84.31 524 GLU A N 1
ATOM 3925 C CA . GLU A 1 524 ? 11.511 -4.877 4.668 1.00 84.31 524 GLU A CA 1
ATOM 3926 C C . GLU A 1 524 ? 13.008 -4.794 4.356 1.00 84.31 524 GLU A C 1
ATOM 3928 O O . GLU A 1 524 ? 13.630 -5.782 3.971 1.00 84.31 524 GLU A O 1
ATOM 3933 N N . TRP A 1 525 ? 13.561 -3.587 4.546 1.00 80.25 525 TRP A N 1
ATOM 3934 C CA . TRP A 1 525 ? 14.957 -3.210 4.281 1.00 80.25 525 TRP A CA 1
ATOM 3935 C C . TRP A 1 525 ? 15.349 -3.226 2.802 1.00 80.25 525 TRP A C 1
ATOM 3937 O O . TRP A 1 525 ? 16.449 -3.641 2.445 1.00 80.25 525 TRP A O 1
ATOM 3947 N N . ILE A 1 526 ? 14.453 -2.729 1.952 1.00 82.44 526 ILE A N 1
ATOM 3948 C CA . ILE A 1 526 ? 14.683 -2.605 0.515 1.00 82.44 526 ILE A CA 1
ATOM 3949 C C . ILE A 1 526 ? 15.508 -1.350 0.260 1.00 82.44 526 ILE A C 1
ATOM 3951 O O . ILE A 1 526 ? 15.084 -0.257 0.624 1.00 82.44 526 ILE A O 1
ATOM 3955 N N . VAL A 1 527 ? 16.687 -1.481 -0.345 1.00 82.25 527 VAL A N 1
ATOM 3956 C CA . VAL A 1 527 ? 17.449 -0.301 -0.784 1.00 82.25 527 VAL A CA 1
ATOM 3957 C C . VAL A 1 527 ? 16.850 0.263 -2.059 1.00 82.25 527 VAL A C 1
ATOM 3959 O O . VAL A 1 527 ? 16.455 -0.506 -2.918 1.00 82.25 527 VAL A O 1
ATOM 3962 N N . ALA A 1 528 ? 16.764 1.585 -2.172 1.00 87.19 528 ALA A N 1
ATOM 3963 C CA . ALA A 1 528 ? 16.187 2.295 -3.306 1.00 87.19 528 ALA A CA 1
ATOM 3964 C C . ALA A 1 528 ? 16.787 3.707 -3.438 1.00 87.19 528 ALA A C 1
ATOM 3966 O O . ALA A 1 528 ? 17.375 4.195 -2.469 1.00 87.19 528 ALA A O 1
ATOM 3967 N N . PRO A 1 529 ? 16.650 4.367 -4.603 1.00 89.50 529 PRO A N 1
ATOM 3968 C CA . PRO A 1 529 ? 16.920 5.793 -4.770 1.00 89.50 529 PRO A CA 1
ATOM 3969 C C . PRO A 1 529 ? 16.335 6.657 -3.648 1.00 89.50 529 PRO A C 1
ATOM 3971 O O . PRO A 1 529 ? 15.181 6.488 -3.256 1.00 89.50 529 PRO A O 1
ATOM 3974 N N . TYR A 1 530 ? 17.128 7.597 -3.147 1.00 88.38 530 TYR A N 1
ATOM 3975 C CA . TYR A 1 530 ? 16.760 8.550 -2.106 1.00 88.38 530 TYR A CA 1
ATOM 3976 C C . TYR A 1 530 ? 16.967 9.980 -2.601 1.00 88.38 530 TYR A C 1
ATOM 3978 O O . TYR A 1 530 ? 17.939 10.285 -3.288 1.00 88.38 530 TYR A O 1
ATOM 3986 N N . SER A 1 531 ? 16.064 10.866 -2.195 1.00 88.50 531 SER A N 1
ATOM 3987 C CA . SER A 1 531 ? 16.161 12.293 -2.459 1.00 88.50 531 SER A CA 1
ATOM 3988 C C . SER A 1 531 ? 17.357 12.885 -1.719 1.00 88.50 531 SER A C 1
ATOM 3990 O O . SER A 1 531 ? 17.492 12.751 -0.499 1.00 88.50 531 SER A O 1
ATOM 3992 N N . GLU A 1 532 ? 18.213 13.601 -2.439 1.00 87.12 532 GLU A N 1
ATOM 3993 C CA . GLU A 1 532 ? 19.359 14.293 -1.857 1.00 87.12 532 GLU A CA 1
ATOM 3994 C C . GLU A 1 532 ? 18.931 15.344 -0.816 1.00 87.12 532 GLU A C 1
ATOM 3996 O O . GLU A 1 532 ? 19.647 15.607 0.155 1.00 87.12 532 GLU A O 1
ATOM 4001 N N . ALA A 1 533 ? 17.721 15.892 -0.964 1.00 85.69 533 ALA A N 1
ATOM 4002 C CA . ALA A 1 533 ? 17.178 16.922 -0.088 1.00 85.69 533 ALA A CA 1
ATOM 4003 C C . ALA A 1 533 ? 16.980 16.450 1.366 1.00 85.69 533 ALA A C 1
ATOM 4005 O O . ALA A 1 533 ? 17.055 17.263 2.291 1.00 85.69 533 ALA A O 1
ATOM 4006 N N . VAL A 1 534 ? 16.792 15.142 1.597 1.00 81.06 534 VAL A N 1
ATOM 4007 C CA . VAL A 1 534 ? 16.516 14.602 2.939 1.00 81.06 534 VAL A CA 1
ATOM 4008 C C . VAL A 1 534 ? 17.754 14.101 3.683 1.00 81.06 534 VAL A C 1
ATOM 4010 O O . VAL A 1 534 ? 17.651 13.733 4.852 1.00 81.06 534 VAL A O 1
ATOM 4013 N N . ILE A 1 535 ? 18.936 14.102 3.059 1.00 73.81 535 ILE A N 1
ATOM 4014 C CA . ILE A 1 535 ? 20.148 13.468 3.616 1.00 73.81 535 ILE A CA 1
ATOM 4015 C C . ILE A 1 535 ? 20.575 14.086 4.956 1.00 73.81 535 ILE A C 1
ATOM 4017 O O . ILE A 1 535 ? 21.073 13.386 5.836 1.00 73.81 535 ILE A O 1
ATOM 4021 N N . ASN A 1 536 ? 20.352 15.389 5.142 1.00 70.19 536 ASN A N 1
ATOM 4022 C CA . ASN A 1 536 ? 20.700 16.088 6.384 1.00 70.19 536 ASN A CA 1
ATOM 4023 C C . ASN A 1 536 ? 19.649 15.917 7.498 1.00 70.19 536 ASN A C 1
ATOM 4025 O O . ASN A 1 536 ? 19.857 16.381 8.620 1.00 70.19 536 ASN A O 1
ATOM 4029 N N . ASN A 1 537 ? 18.517 15.264 7.221 1.00 66.44 537 ASN A N 1
ATOM 4030 C CA . ASN A 1 537 ? 17.504 14.964 8.225 1.00 66.44 537 ASN A CA 1
ATOM 4031 C C . ASN A 1 537 ? 17.908 13.709 9.011 1.00 66.44 537 ASN A C 1
ATOM 4033 O O . ASN A 1 537 ? 18.028 12.624 8.447 1.00 66.44 537 ASN A O 1
ATOM 4037 N N . ILE A 1 538 ? 18.065 13.848 10.330 1.00 55.47 538 ILE A N 1
ATOM 4038 C CA . ILE A 1 538 ? 18.529 12.787 11.243 1.00 55.47 538 ILE A CA 1
ATOM 4039 C C . ILE A 1 538 ? 17.669 11.511 11.157 1.00 55.47 538 ILE A C 1
ATOM 4041 O O . ILE A 1 538 ? 18.188 10.403 11.288 1.00 55.47 538 ILE A O 1
ATOM 4045 N N . SER A 1 539 ? 16.363 11.644 10.898 1.00 57.94 539 SER A N 1
ATOM 4046 C CA . SER A 1 539 ? 15.454 10.492 10.773 1.00 57.94 539 SER A CA 1
ATOM 4047 C C . SER A 1 539 ? 15.710 9.675 9.503 1.00 57.94 539 SER A C 1
ATOM 4049 O O . SER A 1 539 ? 15.489 8.463 9.487 1.00 57.94 539 SER A O 1
ATOM 4051 N N . TYR A 1 540 ? 16.196 10.333 8.447 1.00 57.69 540 TYR A N 1
ATOM 4052 C CA . TYR A 1 540 ? 16.511 9.718 7.161 1.00 57.69 540 TYR A CA 1
ATOM 4053 C C . TYR A 1 540 ? 17.977 9.289 7.073 1.00 57.69 540 TYR A C 1
ATOM 4055 O O . TYR A 1 540 ? 18.250 8.218 6.538 1.00 57.69 540 TYR A O 1
ATOM 4063 N N . SER A 1 541 ? 18.908 10.031 7.679 1.00 54.91 541 SER A N 1
ATOM 4064 C CA . SER A 1 541 ? 20.333 9.683 7.692 1.00 54.91 541 SER A CA 1
ATOM 4065 C C . SER A 1 541 ? 20.631 8.371 8.420 1.00 54.91 541 SER A C 1
ATOM 4067 O O . SER A 1 541 ? 21.550 7.660 8.032 1.00 54.91 541 SER A O 1
ATOM 4069 N N . ALA A 1 542 ? 19.801 7.971 9.392 1.00 47.84 542 ALA A N 1
ATOM 4070 C CA . ALA A 1 542 ? 19.878 6.654 10.035 1.00 47.84 542 ALA A CA 1
ATOM 4071 C C . ALA A 1 542 ? 19.573 5.473 9.084 1.00 47.84 542 ALA A C 1
ATOM 4073 O O . ALA A 1 542 ? 19.875 4.322 9.407 1.00 47.84 542 ALA A O 1
ATOM 4074 N N . ARG A 1 543 ? 18.961 5.747 7.923 1.00 59.72 543 ARG A N 1
ATOM 4075 C CA . ARG A 1 543 ? 18.641 4.771 6.866 1.00 59.72 543 ARG A CA 1
ATOM 4076 C C . ARG A 1 543 ? 19.631 4.805 5.694 1.00 59.72 543 ARG A C 1
ATOM 4078 O O . ARG A 1 543 ? 19.486 3.986 4.785 1.00 59.72 543 ARG A O 1
ATOM 4085 N N . LEU A 1 544 ? 20.603 5.724 5.743 1.00 57.31 544 LEU A N 1
ATOM 4086 C CA . LEU A 1 544 ? 21.706 5.902 4.797 1.00 57.31 544 LEU A CA 1
ATOM 4087 C C . LEU A 1 544 ? 22.993 5.306 5.384 1.00 57.31 544 LEU A C 1
ATOM 4089 O O . LEU A 1 544 ? 23.233 5.406 6.589 1.00 57.31 544 LEU A O 1
ATOM 4093 N N . LYS A 1 545 ? 23.849 4.710 4.556 1.00 55.59 545 LYS A N 1
ATOM 4094 C CA . LYS A 1 545 ? 25.179 4.226 4.947 1.00 55.59 545 LYS A CA 1
ATOM 4095 C C . LYS A 1 545 ? 26.269 4.615 3.962 1.00 55.59 545 LYS A C 1
ATOM 4097 O O . LYS A 1 545 ? 26.043 5.045 2.835 1.00 55.59 545 LYS A O 1
ATOM 4102 N N . GLU A 1 546 ? 27.497 4.511 4.453 1.00 38.19 546 GLU A N 1
ATOM 4103 C CA . GLU A 1 546 ? 28.713 4.835 3.720 1.00 38.19 546 GLU A CA 1
ATOM 4104 C C . GLU A 1 546 ? 28.929 3.811 2.588 1.00 38.19 546 GLU A C 1
ATOM 4106 O O . GLU A 1 546 ? 29.054 2.614 2.846 1.00 38.19 546 GLU A O 1
ATOM 4111 N N . GLY A 1 547 ? 28.913 4.283 1.334 1.00 48.84 547 GLY A N 1
ATOM 4112 C CA . GLY A 1 547 ? 28.886 3.451 0.119 1.00 48.84 547 GLY A CA 1
ATOM 4113 C C . GLY A 1 547 ? 27.561 3.494 -0.658 1.00 48.84 547 GLY A C 1
ATOM 4114 O O . GLY A 1 547 ? 27.513 3.021 -1.789 1.00 48.84 547 GLY A O 1
ATOM 4115 N N . ASP A 1 548 ? 26.517 4.124 -0.110 1.00 61.72 548 ASP A N 1
ATOM 4116 C CA . ASP A 1 548 ? 25.166 4.159 -0.694 1.00 61.72 548 ASP A CA 1
ATOM 4117 C C . ASP A 1 548 ? 24.978 5.302 -1.697 1.00 61.72 548 ASP A C 1
ATOM 4119 O O . ASP A 1 548 ? 23.915 5.909 -1.797 1.00 61.72 548 ASP A O 1
ATOM 4123 N N . SER A 1 549 ? 26.031 5.677 -2.413 1.00 67.06 549 SER A N 1
ATOM 4124 C CA . SER A 1 549 ? 25.921 6.745 -3.390 1.00 67.06 549 SER A CA 1
ATOM 4125 C C . SER A 1 549 ? 26.774 6.493 -4.602 1.00 67.06 549 SER A C 1
ATOM 4127 O O . SER A 1 549 ? 27.948 6.148 -4.464 1.00 67.06 549 SER A O 1
ATOM 4129 N N . ILE A 1 550 ? 26.207 6.757 -5.768 1.00 70.75 550 ILE A N 1
ATOM 4130 C CA . ILE A 1 550 ? 26.943 6.743 -7.023 1.00 70.75 550 ILE A CA 1
ATOM 4131 C C . ILE A 1 550 ? 27.316 8.160 -7.407 1.00 70.75 550 ILE A C 1
ATOM 4133 O O . ILE A 1 550 ? 26.543 9.095 -7.207 1.00 70.75 550 ILE A O 1
ATOM 4137 N N . ILE A 1 551 ? 28.520 8.314 -7.943 1.00 76.00 551 ILE A N 1
ATOM 4138 C CA . ILE A 1 551 ? 28.965 9.576 -8.517 1.00 76.00 551 ILE A CA 1
ATOM 4139 C C . ILE A 1 551 ? 28.946 9.400 -10.028 1.00 76.00 551 ILE A C 1
ATOM 4141 O O . ILE A 1 551 ? 29.697 8.584 -10.556 1.00 76.00 551 ILE A O 1
ATOM 4145 N N . ILE A 1 552 ? 28.093 10.164 -10.704 1.00 71.50 552 ILE A N 1
ATOM 4146 C CA . ILE A 1 552 ? 28.058 10.259 -12.165 1.00 71.50 552 ILE A CA 1
ATOM 4147 C C . ILE A 1 552 ? 28.246 11.731 -12.516 1.00 71.50 552 ILE A C 1
ATOM 4149 O O . ILE A 1 552 ? 27.588 12.589 -11.931 1.00 71.50 552 ILE A O 1
ATOM 4153 N N . ASP A 1 553 ? 29.200 12.028 -13.400 1.00 73.94 553 ASP A N 1
ATOM 4154 C CA . ASP A 1 553 ? 29.533 13.391 -13.840 1.00 73.94 553 ASP A CA 1
ATOM 4155 C C . ASP A 1 553 ? 29.748 14.388 -12.685 1.00 73.94 553 ASP A C 1
ATOM 4157 O O . ASP A 1 553 ? 29.249 15.511 -12.687 1.00 73.94 553 ASP A O 1
ATOM 4161 N N . ASN A 1 554 ? 30.498 13.966 -11.659 1.00 76.56 554 ASN A N 1
ATOM 4162 C CA . ASN A 1 554 ? 30.755 14.713 -10.417 1.00 76.56 554 ASN A CA 1
ATOM 4163 C C . ASN A 1 554 ? 29.510 15.053 -9.569 1.00 76.56 554 ASN A C 1
ATOM 4165 O O . ASN A 1 554 ? 29.645 15.756 -8.565 1.00 76.56 554 ASN A O 1
ATOM 4169 N N . ARG A 1 555 ? 28.324 14.528 -9.900 1.00 81.56 555 ARG A N 1
ATOM 4170 C CA . ARG A 1 555 ? 27.124 14.604 -9.058 1.00 81.56 555 ARG A CA 1
ATOM 4171 C C . ARG A 1 555 ? 26.934 13.309 -8.275 1.00 81.56 555 ARG A C 1
ATOM 4173 O O . ARG A 1 555 ? 27.031 12.217 -8.828 1.00 81.56 555 ARG A O 1
ATOM 4180 N N . LYS A 1 556 ? 26.672 13.439 -6.974 1.00 83.19 556 LYS A N 1
ATOM 4181 C CA . LYS A 1 556 ? 26.445 12.322 -6.052 1.00 83.19 556 LYS A CA 1
ATOM 4182 C C . LYS A 1 556 ? 24.946 12.040 -5.936 1.00 83.19 556 LYS A C 1
ATOM 4184 O O . LYS A 1 556 ? 24.227 12.870 -5.405 1.00 83.19 556 LYS A O 1
ATOM 4189 N N . TYR A 1 557 ? 24.521 10.849 -6.332 1.00 85.25 557 TYR A N 1
ATOM 4190 C CA . TYR A 1 557 ? 23.153 10.352 -6.175 1.00 85.25 557 TYR A CA 1
ATOM 4191 C C . TYR A 1 557 ? 23.098 9.335 -5.045 1.00 85.25 557 TYR A C 1
ATOM 4193 O O . TYR A 1 557 ? 24.009 8.514 -4.929 1.00 85.25 557 TYR A O 1
ATOM 4201 N N . VAL A 1 558 ? 22.066 9.383 -4.206 1.00 85.25 558 VAL A N 1
ATOM 4202 C CA . VAL A 1 558 ? 22.020 8.633 -2.944 1.00 85.25 558 VAL A CA 1
ATOM 4203 C C . VAL A 1 558 ? 20.956 7.548 -2.976 1.00 85.25 558 VAL A C 1
ATOM 4205 O O . VAL A 1 558 ? 19.879 7.717 -3.526 1.00 85.25 558 VAL A O 1
ATOM 4208 N N . TYR A 1 559 ? 21.275 6.423 -2.356 1.00 84.12 559 TYR A N 1
ATOM 4209 C CA . TYR A 1 559 ? 20.403 5.285 -2.142 1.00 84.12 559 TYR A CA 1
ATOM 4210 C C . TYR A 1 559 ? 20.239 5.077 -0.633 1.00 84.12 559 TYR A C 1
ATOM 4212 O O . TYR A 1 559 ? 21.110 5.424 0.163 1.00 84.12 559 TYR A O 1
ATOM 4220 N N . GLY A 1 560 ? 19.102 4.537 -0.219 1.00 79.31 560 GLY A N 1
ATOM 4221 C CA . GLY A 1 560 ? 18.781 4.315 1.187 1.00 79.31 560 GLY A CA 1
ATOM 4222 C C . GLY A 1 560 ? 17.788 3.180 1.359 1.00 79.31 560 GLY A C 1
ATOM 4223 O O . GLY A 1 560 ? 17.161 2.740 0.399 1.00 79.31 560 GLY A O 1
ATOM 4224 N N . SER A 1 561 ? 17.656 2.678 2.586 1.00 78.62 561 SER A N 1
ATOM 4225 C CA . SER A 1 561 ? 16.753 1.557 2.883 1.00 78.62 561 SER A CA 1
ATOM 4226 C C . SER A 1 561 ? 15.356 2.008 3.324 1.00 78.62 561 SER A C 1
ATOM 4228 O O . SER A 1 561 ? 15.206 2.768 4.284 1.00 78.62 561 SER A O 1
ATOM 4230 N N . ILE A 1 562 ? 14.323 1.479 2.667 1.00 82.31 562 ILE A N 1
ATOM 4231 C CA . ILE A 1 562 ? 12.907 1.646 3.008 1.00 82.31 562 ILE A CA 1
ATOM 4232 C C . ILE A 1 562 ? 12.302 0.331 3.535 1.00 82.31 562 ILE A C 1
ATOM 4234 O O . ILE A 1 562 ? 12.770 -0.773 3.247 1.00 82.31 562 ILE A O 1
ATOM 4238 N N . ARG A 1 563 ? 11.261 0.453 4.363 1.00 84.69 563 ARG A N 1
ATOM 4239 C CA . ARG A 1 563 ? 10.489 -0.649 4.949 1.00 84.69 563 ARG A CA 1
ATOM 4240 C C . ARG A 1 563 ? 9.012 -0.266 4.972 1.00 84.69 563 ARG A C 1
ATOM 4242 O O . ARG A 1 563 ? 8.694 0.844 5.390 1.00 84.69 563 ARG A O 1
ATOM 4249 N N . GLY A 1 564 ? 8.145 -1.195 4.595 1.00 85.25 564 GLY A N 1
ATOM 4250 C CA . GLY A 1 564 ? 6.695 -1.041 4.554 1.00 85.25 564 GLY A CA 1
ATOM 4251 C C . GLY A 1 564 ? 6.083 -1.880 3.434 1.00 85.25 564 GLY A C 1
ATOM 4252 O O . GLY A 1 564 ? 6.771 -2.274 2.492 1.00 85.25 564 GLY A O 1
ATOM 4253 N N . THR A 1 565 ? 4.768 -2.087 3.470 1.00 87.50 565 THR A N 1
ATOM 4254 C CA . THR A 1 565 ? 4.023 -2.556 2.287 1.00 87.50 565 THR A CA 1
ATOM 4255 C C . THR A 1 565 ? 4.169 -1.580 1.117 1.00 87.50 565 THR A C 1
ATOM 4257 O O . THR A 1 565 ? 4.106 -1.995 -0.035 1.00 87.50 565 THR A O 1
ATOM 4260 N N . SER A 1 566 ? 4.492 -0.311 1.398 1.00 86.69 566 SER A N 1
ATOM 4261 C CA . SER A 1 566 ? 4.882 0.703 0.413 1.00 86.69 566 SER A CA 1
ATOM 4262 C C . SER A 1 566 ? 6.183 0.401 -0.343 1.00 86.69 566 SER A C 1
ATOM 4264 O O . SER A 1 566 ? 6.388 0.971 -1.411 1.00 86.69 566 SER A O 1
ATOM 4266 N N . ALA A 1 567 ? 7.039 -0.497 0.162 1.00 90.38 567 ALA A N 1
ATOM 4267 C CA . ALA A 1 567 ? 8.210 -1.010 -0.555 1.00 90.38 567 ALA A CA 1
ATOM 4268 C C . ALA A 1 567 ? 7.917 -2.320 -1.315 1.00 90.38 567 ALA A C 1
ATOM 4270 O O . ALA A 1 567 ? 8.575 -2.604 -2.312 1.00 90.38 567 ALA A O 1
ATOM 4271 N N . ALA A 1 568 ? 6.916 -3.090 -0.874 1.00 94.00 568 ALA A N 1
ATOM 4272 C CA . ALA A 1 568 ? 6.492 -4.335 -1.518 1.00 94.00 568 ALA A CA 1
ATOM 4273 C C . ALA A 1 568 ? 5.606 -4.084 -2.752 1.00 94.00 568 ALA A C 1
ATOM 4275 O O . ALA A 1 568 ? 5.833 -4.675 -3.808 1.00 94.00 568 ALA A O 1
ATOM 4276 N N . ALA A 1 569 ? 4.634 -3.170 -2.642 1.00 95.50 569 ALA A N 1
ATOM 4277 C CA . ALA A 1 569 ? 3.743 -2.773 -3.735 1.00 95.50 569 ALA A CA 1
ATOM 4278 C C . ALA A 1 569 ? 4.489 -2.399 -5.035 1.00 95.50 569 ALA A C 1
ATOM 4280 O O . ALA A 1 569 ? 4.182 -2.995 -6.068 1.00 95.50 569 ALA A O 1
ATOM 4281 N N . PRO A 1 570 ? 5.531 -1.539 -5.027 1.00 96.81 570 PRO A N 1
ATOM 4282 C CA . PRO A 1 570 ? 6.246 -1.192 -6.252 1.00 96.81 570 PRO A CA 1
ATOM 4283 C C . PRO A 1 570 ? 7.000 -2.367 -6.893 1.00 96.81 570 PRO A C 1
ATOM 4285 O O . PRO A 1 570 ? 7.198 -2.354 -8.106 1.00 96.81 570 PRO A O 1
ATOM 4288 N N . MET A 1 571 ? 7.373 -3.416 -6.144 1.00 95.12 571 MET A N 1
ATOM 4289 C CA . MET A 1 571 ? 7.946 -4.626 -6.757 1.00 95.12 571 MET A CA 1
ATOM 4290 C C . MET A 1 571 ? 6.918 -5.387 -7.589 1.00 95.12 571 MET A C 1
ATOM 4292 O O . MET A 1 571 ? 7.223 -5.844 -8.694 1.00 95.12 571 MET A O 1
ATOM 4296 N N . VAL A 1 572 ? 5.691 -5.499 -7.074 1.00 98.31 572 VAL A N 1
ATOM 4297 C CA . VAL A 1 572 ? 4.571 -6.077 -7.824 1.00 98.31 572 VAL A CA 1
ATOM 4298 C C . VAL A 1 572 ? 4.233 -5.177 -9.008 1.00 98.31 572 VAL A C 1
ATOM 4300 O O . VAL A 1 572 ? 4.141 -5.686 -10.115 1.00 98.31 572 VAL A O 1
ATOM 4303 N N . THR A 1 573 ? 4.166 -3.854 -8.827 1.00 98.69 573 THR A N 1
ATOM 4304 C CA . THR A 1 573 ? 3.947 -2.882 -9.914 1.00 98.69 573 THR A CA 1
ATOM 4305 C C . THR A 1 573 ? 4.916 -3.096 -11.072 1.00 98.69 573 THR A C 1
ATOM 4307 O O . THR A 1 573 ? 4.481 -3.308 -12.200 1.00 98.69 573 THR A O 1
ATOM 4310 N N . GLY A 1 574 ? 6.226 -3.098 -10.820 1.00 98.19 574 GLY A N 1
ATOM 4311 C CA . GLY A 1 574 ? 7.188 -3.297 -11.902 1.00 98.19 574 GLY A CA 1
ATOM 4312 C C . GLY A 1 574 ? 7.161 -4.717 -12.488 1.00 98.19 574 GLY A C 1
ATOM 4313 O O . GLY A 1 574 ? 7.368 -4.884 -13.685 1.00 98.19 574 GLY A O 1
ATOM 4314 N N . THR A 1 575 ? 6.805 -5.740 -11.702 1.00 98.12 575 THR A N 1
ATOM 4315 C CA . THR A 1 575 ? 6.538 -7.091 -12.241 1.00 98.12 575 THR A CA 1
ATOM 4316 C C . THR A 1 575 ? 5.341 -7.094 -13.191 1.00 98.12 575 THR A C 1
ATOM 4318 O O . THR A 1 575 ? 5.415 -7.664 -14.275 1.00 98.12 575 THR A O 1
ATOM 4321 N N . LEU A 1 576 ? 4.247 -6.425 -12.823 1.00 98.62 576 LEU A N 1
ATOM 4322 C CA . LEU A 1 576 ? 3.068 -6.318 -13.676 1.00 98.62 576 LEU A CA 1
ATOM 4323 C C . LEU A 1 576 ? 3.347 -5.485 -14.928 1.00 98.62 576 LEU A C 1
ATOM 4325 O O . LEU A 1 576 ? 2.772 -5.777 -15.969 1.00 98.62 576 LEU A O 1
ATOM 4329 N N . ALA A 1 577 ? 4.262 -4.513 -14.875 1.00 98.62 577 ALA A N 1
ATOM 4330 C CA . ALA A 1 577 ? 4.724 -3.827 -16.078 1.00 98.62 577 ALA A CA 1
ATOM 4331 C C . ALA A 1 577 ? 5.453 -4.788 -17.033 1.00 98.62 577 ALA A C 1
ATOM 4333 O O . ALA A 1 577 ? 5.135 -4.834 -18.216 1.00 98.62 577 ALA A O 1
ATOM 4334 N N . ILE A 1 578 ? 6.355 -5.634 -16.526 1.00 96.12 578 ILE A N 1
ATOM 4335 C CA . ILE A 1 578 ? 6.998 -6.702 -17.318 1.00 96.12 578 ILE A CA 1
ATOM 4336 C C . ILE A 1 578 ? 5.944 -7.649 -17.919 1.00 96.12 578 ILE A C 1
ATOM 4338 O O . ILE A 1 578 ? 6.028 -8.026 -19.086 1.00 96.12 578 ILE A O 1
ATOM 4342 N N . TRP A 1 579 ? 4.922 -8.023 -17.150 1.00 97.19 579 TRP A N 1
ATOM 4343 C CA . TRP A 1 579 ? 3.839 -8.884 -17.632 1.00 97.19 579 TRP A CA 1
ATOM 4344 C C . TRP A 1 579 ? 2.965 -8.197 -18.689 1.00 97.19 579 TRP A C 1
ATOM 4346 O O . TRP A 1 579 ? 2.597 -8.832 -19.675 1.00 97.19 579 TRP A O 1
ATOM 4356 N N . LEU A 1 580 ? 2.689 -6.900 -18.542 1.00 97.50 580 LEU A N 1
ATOM 4357 C CA . LEU A 1 580 ? 1.979 -6.089 -19.535 1.00 97.50 580 LEU A CA 1
ATOM 4358 C C . LEU A 1 580 ? 2.779 -5.915 -20.831 1.00 97.50 580 LEU A C 1
ATOM 4360 O O . LEU A 1 580 ? 2.184 -5.842 -21.899 1.00 97.50 580 LEU A O 1
ATOM 4364 N N . GLN A 1 581 ? 4.113 -5.904 -20.776 1.00 93.25 581 GLN A N 1
ATOM 4365 C CA . GLN A 1 581 ? 4.937 -5.947 -21.987 1.00 93.25 581 GLN A CA 1
ATOM 4366 C C . GLN A 1 581 ? 4.699 -7.250 -22.773 1.00 93.25 581 GLN A C 1
ATOM 4368 O O . GLN A 1 581 ? 4.646 -7.233 -24.001 1.00 93.25 581 GLN A O 1
ATOM 4373 N N . ALA A 1 582 ? 4.525 -8.378 -22.075 1.00 86.62 582 ALA A N 1
ATOM 4374 C CA . ALA A 1 582 ? 4.226 -9.671 -22.694 1.00 86.62 582 ALA A CA 1
ATOM 4375 C C . ALA A 1 582 ? 2.775 -9.793 -23.173 1.00 86.62 582 ALA A C 1
ATOM 4377 O O . ALA A 1 582 ? 2.523 -10.350 -24.2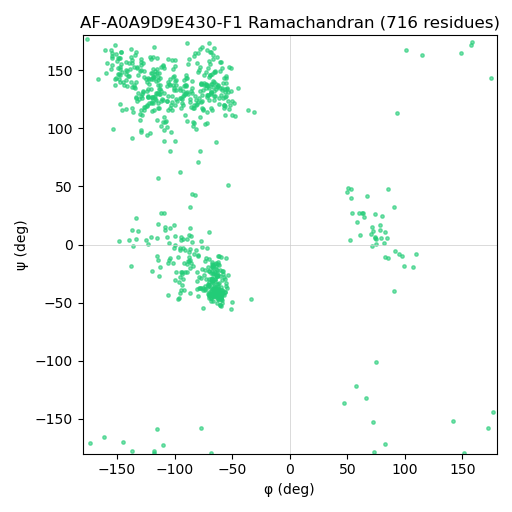42 1.00 86.62 582 ALA A O 1
ATOM 4378 N N . LYS A 1 583 ? 1.826 -9.270 -22.394 1.00 91.50 583 LYS A N 1
ATOM 4379 C CA . LYS A 1 583 ? 0.396 -9.272 -22.703 1.00 91.50 583 LYS A CA 1
ATOM 4380 C C . LYS A 1 583 ? -0.218 -7.899 -22.362 1.00 91.50 583 LYS A C 1
ATOM 4382 O O . LYS A 1 583 ? -0.656 -7.688 -21.229 1.00 91.50 583 LYS A O 1
ATOM 4387 N N . PRO A 1 584 ? -0.263 -6.962 -23.332 1.00 93.81 584 PRO A N 1
ATOM 4388 C CA . PRO A 1 584 ? -0.678 -5.571 -23.100 1.00 93.81 584 PRO A CA 1
ATOM 4389 C C . PRO A 1 584 ? -2.125 -5.374 -22.650 1.00 93.81 584 PRO A C 1
ATOM 4391 O O . PRO A 1 584 ? -2.470 -4.301 -22.166 1.00 93.81 584 PRO A O 1
ATOM 4394 N N . ASP A 1 585 ? -2.977 -6.381 -22.813 1.00 92.38 585 ASP A N 1
ATOM 4395 C CA . ASP A 1 585 ? -4.393 -6.354 -22.459 1.00 92.38 585 ASP A CA 1
ATOM 4396 C C . ASP A 1 585 ? -4.714 -7.129 -21.169 1.00 92.38 585 ASP A C 1
ATOM 4398 O O . ASP A 1 585 ? -5.890 -7.356 -20.892 1.00 92.38 585 ASP A O 1
ATOM 4402 N N . LEU A 1 586 ? -3.707 -7.497 -20.355 1.00 95.12 586 LEU A N 1
ATOM 4403 C CA . LEU A 1 586 ? -3.925 -8.169 -19.064 1.00 95.12 586 LEU A CA 1
ATOM 4404 C C . LEU A 1 586 ? -4.942 -7.426 -18.199 1.00 95.12 586 LEU A C 1
ATOM 4406 O O . LEU A 1 586 ? -4.843 -6.216 -17.981 1.00 95.12 586 LEU A O 1
ATOM 4410 N N . THR A 1 587 ? -5.889 -8.188 -17.667 1.00 98.12 587 THR A N 1
ATOM 4411 C CA . THR A 1 587 ? -6.909 -7.713 -16.728 1.00 98.12 587 THR A CA 1
ATOM 4412 C C . THR A 1 587 ? -6.538 -8.048 -15.277 1.00 98.12 587 THR A C 1
ATOM 4414 O O . THR A 1 587 ? -5.768 -8.983 -15.037 1.00 98.12 587 THR A O 1
ATOM 4417 N N . PRO A 1 588 ? -7.106 -7.349 -14.275 1.00 97.81 588 PRO A N 1
ATOM 4418 C CA . PRO A 1 588 ? -6.883 -7.686 -12.867 1.00 97.81 588 PRO A CA 1
ATOM 4419 C C . PRO A 1 588 ? -7.231 -9.139 -12.503 1.00 97.81 588 PRO A C 1
ATOM 4421 O O . PRO A 1 588 ? -6.537 -9.758 -11.698 1.00 97.81 588 PRO A O 1
ATOM 4424 N N . ASP A 1 589 ? -8.277 -9.702 -13.111 1.00 96.88 589 ASP A N 1
ATOM 4425 C CA . ASP A 1 589 ? -8.708 -11.078 -12.839 1.00 96.88 589 ASP A CA 1
ATOM 4426 C C . ASP A 1 589 ? -7.721 -12.108 -13.397 1.00 96.88 589 ASP A C 1
ATOM 4428 O O . ASP A 1 589 ? -7.348 -13.042 -12.687 1.00 96.88 589 ASP A O 1
ATOM 4432 N N . GLU A 1 590 ? -7.219 -11.898 -14.617 1.00 97.50 590 GLU A N 1
ATOM 4433 C CA . GLU A 1 590 ? -6.152 -12.730 -15.187 1.00 97.50 590 GLU A CA 1
ATOM 4434 C C . GLU A 1 590 ? -4.867 -12.632 -14.358 1.00 97.50 590 GLU A C 1
ATOM 4436 O O . GLU A 1 590 ? -4.202 -13.640 -14.129 1.00 97.50 590 GLU A O 1
ATOM 4441 N N . VAL A 1 591 ? -4.533 -11.442 -13.845 1.00 98.38 591 VAL A N 1
ATOM 4442 C CA . VAL A 1 591 ? -3.394 -11.271 -12.931 1.00 98.38 591 VAL A CA 1
ATOM 4443 C C . VAL A 1 591 ? -3.574 -12.124 -11.673 1.00 98.38 591 VAL A C 1
ATOM 4445 O O . VAL A 1 591 ? -2.645 -12.836 -11.294 1.00 98.38 591 VAL A O 1
ATOM 4448 N N . ARG A 1 592 ? -4.755 -12.118 -11.038 1.00 97.81 592 ARG A N 1
ATOM 4449 C CA . ARG A 1 592 ? -5.029 -12.985 -9.875 1.00 97.81 592 ARG A CA 1
ATOM 4450 C C . ARG A 1 592 ? -4.956 -14.467 -10.226 1.00 97.81 592 ARG A C 1
ATOM 4452 O O . ARG A 1 592 ? -4.436 -15.242 -9.428 1.00 97.81 592 ARG A O 1
ATOM 4459 N N . GLU A 1 593 ? -5.445 -14.861 -11.398 1.00 96.12 593 GLU A N 1
ATOM 4460 C CA . GLU A 1 593 ? -5.365 -16.241 -11.880 1.00 96.12 593 GLU A CA 1
ATOM 4461 C C . GLU A 1 593 ? -3.906 -16.690 -12.038 1.00 96.12 593 GLU A C 1
ATOM 4463 O O . GLU A 1 593 ? -3.533 -17.742 -11.514 1.00 96.12 593 GLU A O 1
ATOM 4468 N N . ILE A 1 594 ? -3.060 -15.864 -12.660 1.00 95.75 594 ILE A N 1
ATOM 4469 C CA . ILE A 1 594 ? -1.620 -16.118 -12.794 1.00 95.75 594 ILE A CA 1
ATOM 4470 C C . ILE A 1 594 ? -0.975 -16.221 -11.408 1.00 95.75 594 ILE A C 1
ATOM 4472 O O . ILE A 1 594 ? -0.359 -17.238 -11.097 1.00 95.75 594 ILE A O 1
ATOM 4476 N N . LEU A 1 595 ? -1.188 -15.232 -10.533 1.00 97.25 595 LEU A N 1
ATOM 4477 C CA . LEU A 1 595 ? -0.646 -15.242 -9.169 1.00 97.25 595 LEU A CA 1
ATOM 4478 C C . LEU A 1 595 ? -1.062 -16.501 -8.395 1.00 97.25 595 LEU A C 1
ATOM 4480 O O . LEU A 1 595 ? -0.229 -17.106 -7.725 1.00 97.25 595 LEU A O 1
ATOM 4484 N N . SER A 1 596 ? -2.316 -16.940 -8.529 1.00 95.44 596 SER A N 1
ATOM 4485 C CA . SER A 1 596 ? -2.819 -18.145 -7.860 1.00 95.44 596 SER A CA 1
ATOM 4486 C C . SER A 1 596 ? -2.118 -19.434 -8.296 1.00 95.44 596 SER A C 1
ATOM 4488 O O . SER A 1 596 ? -2.050 -20.387 -7.520 1.00 95.44 596 SER A O 1
ATOM 4490 N N . ARG A 1 597 ? -1.590 -19.468 -9.526 1.00 92.38 597 ARG A N 1
ATOM 4491 C CA . ARG A 1 597 ? -0.894 -20.626 -10.103 1.00 92.38 597 ARG A CA 1
ATOM 4492 C C . ARG A 1 597 ? 0.608 -20.589 -9.883 1.00 92.38 597 ARG A C 1
ATOM 4494 O O . ARG A 1 597 ? 1.228 -21.649 -9.854 1.00 92.38 597 ARG A O 1
ATOM 4501 N N . THR A 1 598 ? 1.191 -19.395 -9.792 1.00 93.06 598 THR A N 1
ATOM 4502 C CA . THR A 1 598 ? 2.646 -19.227 -9.873 1.00 93.06 598 THR A CA 1
ATOM 4503 C C . THR A 1 598 ? 3.293 -18.724 -8.594 1.00 93.06 598 THR A C 1
ATOM 4505 O O . THR A 1 598 ? 4.515 -18.793 -8.505 1.00 93.06 598 THR A O 1
ATOM 4508 N N . ALA A 1 599 ? 2.529 -18.219 -7.619 1.00 94.44 599 ALA A N 1
ATOM 4509 C CA . ALA A 1 599 ? 3.088 -17.743 -6.358 1.00 94.44 599 ALA A CA 1
ATOM 4510 C C . ALA A 1 599 ? 3.921 -18.829 -5.658 1.00 94.44 599 ALA A C 1
ATOM 4512 O O . ALA A 1 599 ? 3.536 -19.999 -5.594 1.00 94.44 599 ALA A O 1
ATOM 4513 N N . ILE A 1 600 ? 5.055 -18.422 -5.089 1.00 89.69 600 ILE A N 1
ATOM 4514 C CA . ILE A 1 600 ? 5.918 -19.313 -4.318 1.00 89.69 600 ILE A CA 1
ATOM 4515 C C . ILE A 1 600 ? 5.196 -19.660 -3.015 1.00 89.69 600 ILE A C 1
ATOM 4517 O O . ILE A 1 600 ? 4.831 -18.770 -2.237 1.00 89.69 600 ILE A O 1
ATOM 4521 N N . GLN A 1 601 ? 5.037 -20.962 -2.785 1.00 90.75 601 GLN A N 1
ATOM 4522 C CA . GLN A 1 601 ? 4.561 -21.533 -1.533 1.00 90.75 601 GLN A CA 1
ATOM 4523 C C . GLN A 1 601 ? 5.705 -22.257 -0.823 1.00 90.75 601 GLN A C 1
ATOM 4525 O O . GLN A 1 601 ? 6.411 -23.064 -1.427 1.00 90.75 601 GLN A O 1
ATOM 4530 N N . ASP A 1 602 ? 5.893 -21.965 0.459 1.00 85.75 602 ASP A N 1
ATOM 4531 C CA . ASP A 1 602 ? 6.930 -22.554 1.297 1.00 85.75 602 ASP A CA 1
ATOM 4532 C C . ASP A 1 602 ? 6.458 -22.746 2.748 1.00 85.75 602 ASP A C 1
ATOM 4534 O O . ASP A 1 602 ? 5.272 -22.630 3.069 1.00 85.75 602 ASP A O 1
ATOM 4538 N N . GLU A 1 603 ? 7.393 -23.075 3.642 1.00 87.75 603 GLU A N 1
ATOM 4539 C CA . GLU A 1 603 ? 7.103 -23.315 5.058 1.00 87.75 603 GLU A CA 1
ATOM 4540 C C . GLU A 1 603 ? 6.501 -22.103 5.790 1.00 87.75 603 GLU A C 1
ATOM 4542 O O . GLU A 1 603 ? 5.820 -22.291 6.797 1.00 87.75 603 GLU A O 1
ATOM 4547 N N . TYR A 1 604 ? 6.703 -20.880 5.283 1.00 88.75 604 TYR A N 1
ATOM 4548 C CA . TYR A 1 604 ? 6.158 -19.655 5.870 1.00 88.75 604 TYR A CA 1
ATOM 4549 C C . TYR A 1 604 ? 4.751 -19.353 5.362 1.00 88.75 604 TYR A C 1
ATOM 4551 O O . TYR A 1 604 ? 3.878 -18.953 6.135 1.00 88.75 604 TYR A O 1
ATOM 4559 N N . THR A 1 605 ? 4.520 -19.534 4.061 1.00 90.25 605 THR A N 1
ATOM 4560 C CA . THR A 1 605 ? 3.218 -19.239 3.446 1.00 90.25 605 THR A CA 1
ATOM 4561 C C . THR A 1 605 ? 2.180 -20.316 3.739 1.00 90.25 605 THR A C 1
ATOM 4563 O O . THR A 1 605 ? 0.981 -20.031 3.748 1.00 90.25 605 THR A O 1
ATOM 4566 N N . GLY A 1 606 ? 2.634 -21.558 3.941 1.00 87.56 606 GLY A N 1
ATOM 4567 C CA . GLY A 1 606 ? 1.800 -22.752 3.870 1.00 87.56 606 GLY A CA 1
ATOM 4568 C C . GLY A 1 606 ? 1.424 -23.117 2.428 1.00 87.56 606 GLY A C 1
ATOM 4569 O O . GLY A 1 606 ? 1.814 -22.447 1.473 1.00 87.56 606 GLY A O 1
ATOM 4570 N N . ASN A 1 607 ? 0.629 -24.183 2.284 1.00 83.06 607 ASN A N 1
ATOM 4571 C CA . ASN A 1 607 ? 0.261 -24.776 0.985 1.00 83.06 607 ASN A CA 1
ATOM 4572 C C . ASN A 1 607 ? -1.079 -24.264 0.423 1.00 83.06 607 ASN A C 1
ATOM 4574 O O . ASN A 1 607 ? -1.591 -24.794 -0.560 1.00 83.06 607 ASN A O 1
ATOM 4578 N N . THR A 1 608 ? -1.716 -23.307 1.096 1.00 84.81 608 THR A N 1
ATOM 4579 C CA . THR A 1 608 ? -3.029 -22.781 0.709 1.00 84.81 608 THR A CA 1
ATOM 4580 C C . THR A 1 608 ? -3.065 -21.278 0.887 1.00 84.81 608 THR A C 1
ATOM 4582 O O . THR A 1 608 ? -2.518 -20.747 1.859 1.00 84.81 608 THR A O 1
ATOM 4585 N N . SER A 1 609 ? -3.783 -20.610 -0.011 1.00 93.88 609 SER A N 1
ATOM 4586 C CA . SER A 1 609 ? -4.011 -19.172 0.063 1.00 93.88 609 SER A CA 1
ATOM 4587 C C . SER A 1 609 ? -4.664 -18.779 1.389 1.00 93.88 609 SER A C 1
ATOM 4589 O O . SER A 1 609 ? -5.471 -19.530 1.944 1.00 93.88 609 SER A O 1
ATOM 4591 N N . ASN A 1 610 ? -4.280 -17.626 1.930 1.00 95.56 610 ASN A N 1
ATOM 4592 C CA . ASN A 1 610 ? -4.734 -17.173 3.241 1.00 95.56 610 ASN A CA 1
ATOM 4593 C C . ASN A 1 610 ? -4.674 -15.646 3.376 1.00 95.56 610 ASN A C 1
ATOM 4595 O O . ASN A 1 610 ? -4.031 -14.957 2.595 1.00 95.56 610 ASN A O 1
ATOM 4599 N N . ASN A 1 611 ? -5.311 -15.119 4.420 1.00 96.12 611 ASN A N 1
ATOM 4600 C CA . ASN A 1 611 ? -5.425 -13.678 4.665 1.00 96.12 611 ASN A CA 1
ATOM 4601 C C . ASN A 1 611 ? -4.124 -12.987 5.113 1.00 96.12 611 ASN A C 1
ATOM 4603 O O . ASN A 1 611 ? -4.121 -11.777 5.308 1.00 96.12 611 ASN A O 1
ATOM 4607 N N . THR A 1 612 ? -3.032 -13.728 5.305 1.00 95.19 612 THR A N 1
ATOM 4608 C CA . THR A 1 612 ? -1.723 -13.155 5.650 1.00 95.19 612 THR A CA 1
ATOM 4609 C C . THR A 1 612 ? -0.857 -13.006 4.406 1.00 95.19 612 THR A C 1
ATOM 4611 O O . THR A 1 612 ? -0.262 -11.956 4.186 1.00 95.19 612 THR A O 1
ATOM 4614 N N . TRP A 1 613 ? -0.799 -14.057 3.586 1.00 96.50 613 TRP A N 1
ATOM 4615 C CA . TRP A 1 613 ? 0.116 -14.158 2.450 1.00 96.50 613 TRP A CA 1
ATOM 4616 C C . TRP A 1 613 ? -0.551 -13.944 1.088 1.00 96.50 613 TRP A C 1
ATOM 4618 O O . TRP A 1 613 ? 0.151 -13.781 0.089 1.00 96.50 613 TRP A O 1
ATOM 4628 N N . GLY A 1 614 ? -1.882 -13.956 1.026 1.00 97.19 614 GLY A N 1
ATOM 4629 C CA . GLY A 1 614 ? -2.616 -14.043 -0.231 1.00 97.19 614 GLY A CA 1
ATOM 4630 C C . GLY A 1 614 ? -2.376 -15.392 -0.900 1.00 97.19 614 GLY A C 1
ATOM 4631 O O . GLY A 1 614 ? -2.447 -16.435 -0.246 1.00 97.19 614 GLY A O 1
ATOM 4632 N N . TYR A 1 615 ? -2.053 -15.383 -2.193 1.00 97.56 615 TYR A N 1
ATOM 4633 C CA . TYR A 1 615 ? -1.669 -16.588 -2.935 1.00 97.56 615 TYR A CA 1
ATOM 4634 C C . TYR A 1 615 ? -0.285 -17.142 -2.551 1.00 97.56 615 TYR A C 1
ATOM 4636 O O . TYR A 1 615 ? -0.026 -18.320 -2.792 1.00 97.56 615 TYR A O 1
ATOM 4644 N N . GLY A 1 616 ? 0.578 -16.333 -1.925 1.00 96.81 616 GLY A N 1
ATOM 4645 C CA . GLY A 1 616 ? 1.942 -16.704 -1.544 1.00 96.81 616 GLY A CA 1
ATOM 4646 C C . GLY A 1 616 ? 2.925 -15.551 -1.747 1.00 96.81 616 GLY A C 1
ATOM 4647 O O . GLY A 1 616 ? 2.557 -14.375 -1.681 1.00 96.81 616 GLY A O 1
ATOM 4648 N N . LYS A 1 617 ? 4.192 -15.878 -2.008 1.00 96.19 617 LYS A N 1
ATOM 4649 C CA . LYS A 1 617 ? 5.212 -14.883 -2.376 1.00 96.19 617 LYS A CA 1
ATOM 4650 C C . LYS A 1 617 ? 5.233 -14.676 -3.889 1.00 96.19 617 LYS A C 1
ATOM 4652 O O . LYS A 1 617 ? 5.046 -15.623 -4.650 1.00 96.19 617 LYS A O 1
ATOM 4657 N N . LEU A 1 618 ? 5.458 -13.440 -4.323 1.00 96.88 618 LEU A N 1
ATOM 4658 C CA . LEU A 1 618 ? 5.532 -13.082 -5.738 1.00 96.88 618 LEU A CA 1
ATOM 4659 C C . LEU A 1 618 ? 6.592 -13.913 -6.481 1.00 96.88 618 LEU A C 1
ATOM 4661 O O . LEU A 1 618 ? 7.745 -13.964 -6.060 1.00 96.88 618 LEU A O 1
ATOM 4665 N N . ASP A 1 619 ? 6.207 -14.481 -7.625 1.00 93.44 619 ASP A N 1
ATOM 4666 C CA . ASP A 1 619 ? 7.112 -15.128 -8.578 1.00 93.44 619 ASP A CA 1
ATOM 4667 C C . ASP A 1 619 ? 7.006 -14.436 -9.939 1.00 93.44 619 ASP A C 1
ATOM 4669 O O . ASP A 1 619 ? 6.104 -14.714 -10.737 1.00 93.44 619 ASP A O 1
ATOM 4673 N N . ALA A 1 620 ? 7.914 -13.497 -10.199 1.00 89.81 620 ALA A N 1
ATOM 4674 C CA . ALA A 1 620 ? 7.895 -12.719 -11.431 1.00 89.81 620 ALA A CA 1
ATOM 4675 C C . ALA A 1 620 ? 8.167 -13.599 -12.665 1.00 89.81 620 ALA A C 1
ATOM 4677 O O . ALA A 1 620 ? 7.578 -13.380 -13.727 1.00 89.81 620 ALA A O 1
ATOM 4678 N N . TRP A 1 621 ? 9.036 -14.605 -12.518 1.00 84.69 621 TRP A N 1
ATOM 4679 C CA . TRP A 1 621 ? 9.495 -15.471 -13.603 1.00 84.69 621 TRP A CA 1
ATOM 4680 C C . TRP A 1 621 ? 8.445 -16.495 -14.022 1.00 84.69 621 TRP A C 1
ATOM 4682 O O . TRP A 1 621 ? 8.096 -16.586 -15.199 1.00 84.69 621 TRP A O 1
ATOM 4692 N N . ASN A 1 622 ? 7.932 -17.282 -13.073 1.00 84.62 622 ASN A N 1
ATOM 4693 C CA . ASN A 1 622 ? 6.938 -18.300 -13.390 1.00 84.62 622 ASN A CA 1
ATOM 4694 C C . ASN A 1 622 ? 5.622 -17.664 -13.852 1.00 84.62 622 ASN A C 1
ATOM 4696 O O . ASN A 1 622 ? 4.993 -18.214 -14.753 1.00 84.62 622 ASN A O 1
ATOM 4700 N N . GLY A 1 623 ? 5.258 -16.487 -13.329 1.00 87.88 623 GLY A N 1
ATOM 4701 C CA . GLY A 1 623 ? 4.119 -15.727 -13.846 1.00 87.88 623 GLY A CA 1
ATOM 4702 C C . GLY A 1 623 ? 4.307 -15.275 -15.297 1.00 87.88 623 GLY A C 1
ATOM 4703 O O . GLY A 1 623 ? 3.410 -15.466 -16.116 1.00 87.88 623 GLY A O 1
ATOM 4704 N N . LEU A 1 624 ? 5.498 -14.784 -15.664 1.00 85.25 624 LEU A N 1
ATOM 4705 C CA . LEU A 1 624 ? 5.808 -14.441 -17.056 1.00 85.25 624 LEU A CA 1
ATOM 4706 C C . LEU A 1 624 ? 5.752 -15.672 -17.974 1.00 85.25 624 LEU A C 1
ATOM 4708 O O . LEU A 1 624 ? 5.192 -15.604 -19.066 1.00 85.25 624 LEU A O 1
ATOM 4712 N N . LYS A 1 625 ? 6.286 -16.818 -17.534 1.00 78.88 625 LYS A N 1
ATOM 4713 C CA . LYS A 1 625 ? 6.191 -18.067 -18.305 1.00 78.88 625 LYS A CA 1
ATOM 4714 C C . LYS A 1 625 ? 4.750 -18.517 -18.515 1.00 78.88 625 LYS A C 1
ATOM 4716 O O . LYS A 1 625 ? 4.426 -18.941 -19.618 1.00 78.88 625 LYS A O 1
ATOM 4721 N N . GLU A 1 626 ? 3.902 -18.424 -17.493 1.00 82.44 626 GLU A N 1
ATOM 4722 C CA . GLU A 1 626 ? 2.475 -18.744 -17.616 1.00 82.44 626 GLU A CA 1
ATOM 4723 C C . GLU A 1 626 ? 1.803 -17.839 -18.661 1.00 82.44 626 GLU A C 1
ATOM 4725 O O . GLU A 1 626 ? 1.098 -18.339 -19.536 1.00 82.44 626 GLU A O 1
ATOM 4730 N N . ILE A 1 627 ? 2.098 -16.532 -18.654 1.00 83.00 627 ILE A N 1
ATOM 4731 C CA . ILE A 1 627 ? 1.588 -15.576 -19.656 1.00 83.00 627 ILE A CA 1
ATOM 4732 C C . ILE A 1 627 ? 2.031 -15.948 -21.073 1.00 83.00 627 ILE A C 1
ATOM 4734 O O . ILE A 1 627 ? 1.235 -15.901 -22.010 1.00 83.00 627 ILE A O 1
ATOM 4738 N N . LEU A 1 628 ? 3.297 -16.328 -21.237 1.00 77.19 628 LEU A N 1
ATOM 4739 C CA . LEU A 1 628 ? 3.861 -16.709 -22.530 1.00 77.19 628 LEU A CA 1
ATOM 4740 C C . LEU A 1 628 ? 3.439 -18.120 -22.981 1.00 77.19 628 LEU A C 1
ATOM 4742 O O . LEU A 1 628 ? 3.829 -18.552 -24.065 1.00 77.19 628 LEU A O 1
ATOM 4746 N N . GLY A 1 629 ? 2.670 -18.859 -22.169 1.00 67.56 629 GLY A N 1
ATOM 4747 C CA . GLY A 1 629 ? 2.326 -20.257 -22.440 1.00 67.56 629 GLY A CA 1
ATOM 4748 C C . GLY A 1 629 ? 3.545 -21.185 -22.427 1.00 67.56 629 GLY A C 1
ATOM 4749 O O . GLY A 1 629 ? 3.528 -22.252 -23.039 1.00 67.56 629 GLY A O 1
ATOM 4750 N N . LEU A 1 630 ? 4.609 -20.774 -21.735 1.00 56.69 630 LEU A N 1
ATOM 4751 C CA . LEU A 1 630 ? 5.839 -21.533 -21.513 1.00 56.69 630 LEU A CA 1
ATOM 4752 C C . LEU A 1 630 ? 5.724 -22.445 -20.284 1.00 56.69 630 LEU A C 1
ATOM 4754 O O . LEU A 1 630 ? 6.738 -22.937 -19.780 1.00 56.69 630 LEU A O 1
ATOM 4758 N N . SER A 1 631 ? 4.501 -22.662 -19.782 1.00 45.22 631 SER A N 1
ATOM 4759 C CA . SER A 1 631 ? 4.190 -23.618 -18.727 1.00 45.22 631 SER A CA 1
ATOM 4760 C C . SER A 1 631 ? 4.805 -24.961 -19.119 1.00 45.22 631 SER A C 1
ATOM 4762 O O . SER A 1 631 ? 4.410 -25.597 -20.097 1.00 45.22 631 SER A O 1
ATOM 4764 N N . SER A 1 632 ? 5.819 -25.383 -18.372 1.00 38.94 632 SER A N 1
ATOM 4765 C CA . SER A 1 632 ? 6.442 -26.684 -18.547 1.00 38.94 632 SER A CA 1
ATOM 4766 C C . SER A 1 632 ? 5.349 -27.755 -18.523 1.00 38.94 632 SER A C 1
ATOM 4768 O O . SER A 1 632 ? 4.690 -27.936 -17.496 1.00 38.94 632 SER A O 1
ATOM 4770 N N . LEU A 1 633 ? 5.210 -28.525 -19.614 1.00 34.34 633 LEU A N 1
ATOM 4771 C CA . LEU A 1 633 ? 5.022 -29.973 -19.481 1.00 34.34 633 LEU A CA 1
ATOM 4772 C C . LEU A 1 633 ? 5.882 -30.380 -18.291 1.00 34.34 633 LEU A C 1
ATOM 4774 O O . LEU A 1 633 ? 7.081 -30.111 -18.349 1.00 34.34 633 LEU A O 1
ATOM 4778 N N . GLN A 1 634 ? 5.260 -30.874 -17.213 1.00 30.75 634 GLN A N 1
ATOM 4779 C CA . GLN A 1 634 ? 5.940 -31.249 -15.974 1.00 30.75 634 GLN A CA 1
ATOM 4780 C C . GLN A 1 634 ? 7.352 -31.728 -16.296 1.00 30.75 634 GLN A C 1
ATOM 4782 O O . GLN A 1 634 ? 7.515 -32.739 -16.982 1.00 30.75 634 GLN A O 1
ATOM 4787 N N . SER A 1 635 ? 8.361 -30.985 -15.846 1.00 30.95 635 SER A N 1
ATOM 4788 C CA . SER A 1 635 ? 9.721 -31.487 -15.842 1.00 30.95 635 SER A CA 1
ATOM 4789 C C . SER A 1 635 ? 9.726 -32.665 -14.873 1.00 30.95 635 SER A C 1
ATOM 4791 O O . SER A 1 635 ? 9.921 -32.506 -13.668 1.00 30.95 635 SER A O 1
ATOM 4793 N N . HIS A 1 636 ? 9.430 -33.857 -15.390 1.00 29.17 636 HIS A N 1
ATOM 4794 C CA . HIS A 1 636 ? 9.957 -35.068 -14.805 1.00 29.17 636 HIS A CA 1
ATOM 4795 C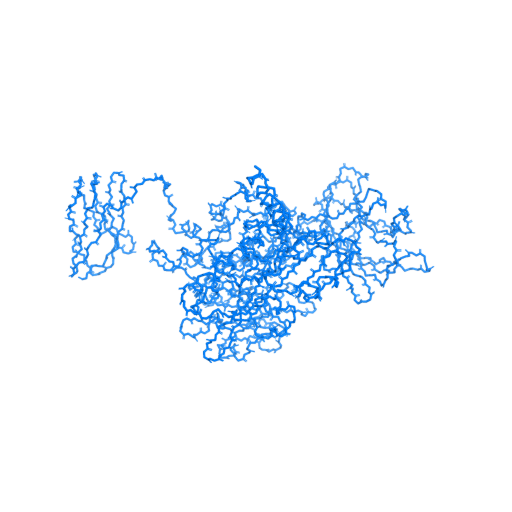 C . HIS A 1 636 ? 11.468 -34.886 -14.797 1.00 29.17 636 HIS A C 1
ATOM 4797 O O . HIS A 1 636 ? 12.103 -34.725 -15.837 1.00 29.17 636 HIS A O 1
ATOM 4803 N N . ASN A 1 637 ? 11.982 -34.762 -13.579 1.00 35.62 637 ASN A N 1
ATOM 4804 C CA . ASN A 1 637 ? 13.394 -34.664 -13.296 1.00 35.62 637 ASN A CA 1
ATOM 4805 C C . ASN A 1 637 ? 14.160 -35.820 -13.950 1.00 35.62 637 ASN A C 1
ATOM 4807 O O . ASN A 1 637 ? 13.649 -36.934 -14.054 1.00 35.62 637 ASN A O 1
ATOM 4811 N N . GLU A 1 638 ? 15.423 -35.499 -14.235 1.00 36.22 638 GLU A N 1
ATOM 4812 C CA . GLU A 1 638 ? 16.551 -36.372 -14.576 1.00 36.22 638 GLU A CA 1
ATOM 4813 C C . GLU A 1 638 ? 16.781 -36.599 -16.091 1.00 36.22 638 GLU A C 1
ATOM 4815 O O . GLU A 1 638 ? 16.008 -37.247 -16.783 1.00 36.22 638 GLU A O 1
ATOM 4820 N N . ASP A 1 639 ? 17.921 -36.073 -16.579 1.00 38.88 639 ASP A N 1
ATOM 4821 C CA . ASP A 1 639 ? 18.645 -36.470 -17.807 1.00 38.88 639 ASP A CA 1
ATOM 4822 C C . ASP A 1 639 ? 18.374 -35.815 -19.191 1.00 38.88 639 ASP A C 1
ATOM 4824 O O . ASP A 1 639 ? 18.671 -36.419 -20.227 1.00 38.88 639 ASP A O 1
ATOM 4828 N N . ASN A 1 640 ? 18.003 -34.530 -19.282 1.00 41.62 640 ASN A N 1
ATOM 4829 C CA . ASN A 1 640 ? 18.149 -33.790 -20.557 1.00 41.62 640 ASN A CA 1
ATOM 4830 C C . ASN A 1 640 ? 19.594 -33.303 -20.784 1.00 41.62 640 ASN A C 1
ATOM 4832 O O . ASN A 1 640 ? 19.902 -32.116 -20.731 1.00 41.62 640 ASN A O 1
ATOM 4836 N N . LYS A 1 641 ? 20.501 -34.244 -21.065 1.00 53.34 641 LYS A N 1
ATOM 4837 C CA . LYS A 1 641 ? 21.770 -33.940 -21.748 1.00 53.34 641 LYS A CA 1
ATOM 4838 C C . LYS A 1 641 ? 21.433 -33.462 -23.162 1.00 53.34 641 LYS A C 1
ATOM 4840 O O . LYS A 1 641 ? 20.700 -34.155 -23.865 1.00 53.34 641 LYS A O 1
ATOM 4845 N N . GLU A 1 642 ? 21.940 -32.304 -23.580 1.00 64.44 642 GLU A N 1
ATOM 4846 C CA . GLU A 1 642 ? 21.820 -31.805 -24.957 1.00 64.44 642 GLU A CA 1
ATOM 4847 C C . GLU A 1 642 ? 22.193 -32.916 -25.958 1.00 64.44 642 GLU A C 1
ATOM 4849 O O . GLU A 1 642 ? 23.352 -33.329 -26.013 1.00 64.44 642 GLU A O 1
ATOM 4854 N N . ARG A 1 643 ? 21.212 -33.444 -26.713 1.00 76.88 643 ARG A N 1
ATOM 4855 C CA . ARG A 1 643 ? 21.405 -34.524 -27.711 1.00 76.88 643 ARG A CA 1
ATOM 4856 C C . ARG A 1 643 ? 21.613 -34.015 -29.140 1.00 76.88 643 ARG A C 1
ATOM 4858 O O . ARG A 1 643 ? 21.832 -34.817 -30.046 1.00 76.88 643 ARG A O 1
ATOM 4865 N N . ALA A 1 644 ? 21.537 -32.704 -29.353 1.00 78.31 644 ALA A N 1
ATOM 4866 C CA . ALA A 1 644 ? 21.793 -32.063 -30.634 1.00 78.31 644 ALA A CA 1
ATOM 4867 C C . ALA A 1 644 ? 22.383 -30.661 -30.426 1.00 78.31 644 ALA A C 1
ATOM 4869 O O . ALA A 1 644 ? 22.019 -29.977 -29.471 1.00 78.31 644 ALA A O 1
ATOM 4870 N N . ILE A 1 645 ? 23.258 -30.235 -31.336 1.00 76.62 645 ILE A N 1
ATOM 4871 C CA . ILE A 1 645 ? 23.882 -28.908 -31.380 1.00 76.62 645 ILE A CA 1
ATOM 4872 C C . ILE A 1 645 ? 23.660 -28.322 -32.775 1.00 76.62 645 ILE A C 1
ATOM 4874 O O . ILE A 1 645 ? 23.922 -28.987 -33.775 1.00 76.62 645 ILE A O 1
ATOM 4878 N N . LEU A 1 646 ? 23.218 -27.068 -32.858 1.00 85.50 646 LEU A N 1
ATOM 4879 C CA . LEU A 1 646 ? 23.135 -26.336 -34.121 1.00 85.50 646 LEU A CA 1
ATOM 4880 C C . LEU A 1 646 ? 24.498 -25.733 -34.490 1.00 85.50 646 LEU A C 1
ATOM 4882 O O . LEU A 1 646 ? 25.097 -24.996 -33.709 1.00 85.50 646 LEU A O 1
ATOM 4886 N N . ILE A 1 647 ? 24.966 -25.999 -35.707 1.00 76.44 647 ILE A N 1
ATOM 4887 C CA . ILE A 1 647 ? 26.200 -25.449 -36.270 1.00 76.44 647 ILE A CA 1
ATOM 4888 C C . ILE A 1 647 ? 25.835 -24.660 -37.524 1.00 76.44 647 ILE A C 1
ATOM 4890 O O . ILE A 1 647 ? 25.286 -25.226 -38.460 1.00 76.44 647 ILE A O 1
ATOM 4894 N N . CYS A 1 648 ? 26.176 -23.372 -37.577 1.00 76.75 648 CYS A N 1
ATOM 4895 C CA . CYS A 1 648 ? 25.999 -22.548 -38.775 1.00 76.75 648 CYS A CA 1
ATOM 4896 C C . CYS A 1 648 ? 27.349 -22.006 -39.257 1.00 76.75 648 CYS A C 1
ATOM 4898 O O . CYS A 1 648 ? 28.089 -21.383 -38.492 1.00 76.75 648 CYS A O 1
ATOM 4900 N N . ARG A 1 649 ? 27.691 -22.243 -40.528 1.00 74.38 649 ARG A N 1
ATOM 4901 C CA . ARG A 1 649 ? 28.944 -21.802 -41.159 1.00 74.38 649 ARG A CA 1
ATOM 4902 C C . ARG A 1 649 ? 28.654 -21.232 -42.545 1.00 74.38 649 ARG A C 1
ATOM 4904 O O . ARG A 1 649 ? 28.266 -21.960 -43.445 1.00 74.38 649 ARG A O 1
ATOM 4911 N N . GLY A 1 650 ? 28.881 -19.931 -42.726 1.00 60.94 650 GLY A N 1
ATOM 4912 C CA . GLY A 1 650 ? 28.804 -19.294 -44.048 1.00 60.94 650 GLY A CA 1
ATOM 4913 C C . GLY A 1 650 ? 27.418 -19.311 -44.709 1.00 60.94 650 GLY A C 1
ATOM 4914 O O . GLY A 1 650 ? 27.359 -19.281 -45.930 1.00 60.94 650 GLY A O 1
ATOM 4915 N N . GLY A 1 651 ? 26.334 -19.361 -43.924 1.00 63.66 651 GLY A N 1
ATOM 4916 C CA . GLY A 1 651 ? 24.947 -19.439 -44.416 1.00 63.66 651 GLY A CA 1
ATOM 4917 C C . GLY A 1 651 ? 24.355 -20.852 -44.398 1.00 63.66 651 GLY A C 1
ATOM 4918 O O . GLY A 1 651 ? 23.138 -20.996 -44.341 1.00 63.66 651 GLY A O 1
ATOM 4919 N N . ASP A 1 652 ? 25.199 -21.884 -44.330 1.00 76.75 652 ASP A N 1
ATOM 4920 C CA . ASP A 1 652 ? 24.769 -23.276 -44.205 1.00 76.75 652 ASP A CA 1
ATOM 4921 C C . ASP A 1 652 ? 24.647 -23.663 -42.729 1.00 76.75 652 ASP A C 1
ATOM 4923 O O . ASP A 1 652 ? 25.581 -23.453 -41.950 1.00 76.75 652 ASP A O 1
ATOM 4927 N N . CYS A 1 653 ? 23.515 -24.251 -42.341 1.00 83.75 653 CYS A N 1
ATOM 4928 C CA . CYS A 1 653 ? 23.283 -24.734 -40.981 1.00 83.75 653 CYS A CA 1
ATOM 4929 C C . CYS A 1 653 ? 23.054 -26.250 -40.948 1.00 83.75 653 CYS A C 1
ATOM 4931 O O . CYS A 1 653 ? 22.416 -26.821 -41.834 1.00 83.75 653 CYS A O 1
ATOM 4933 N N . SER A 1 654 ? 23.542 -26.906 -39.900 1.00 88.25 654 SER A N 1
ATOM 4934 C CA . SER A 1 654 ? 23.377 -28.335 -39.639 1.00 88.25 654 SER A CA 1
ATOM 4935 C C . SER A 1 654 ? 23.120 -28.605 -38.154 1.00 88.25 654 SER A C 1
ATOM 4937 O O . SER A 1 654 ? 23.470 -27.804 -37.289 1.00 88.25 654 SER A O 1
ATOM 4939 N N . LEU A 1 655 ? 22.485 -29.737 -37.849 1.00 88.75 655 LEU A N 1
ATOM 4940 C CA . LEU A 1 655 ? 22.350 -30.265 -36.492 1.00 88.75 655 LEU A CA 1
ATOM 4941 C C . LEU A 1 655 ? 23.342 -31.410 -36.295 1.00 88.75 655 LEU A C 1
ATOM 4943 O O . LEU A 1 655 ? 23.207 -32.447 -36.941 1.00 88.75 655 LEU A O 1
ATOM 4947 N N . LEU A 1 656 ? 24.306 -31.238 -35.396 1.00 84.88 656 LEU A N 1
ATOM 4948 C CA . LEU A 1 656 ? 25.188 -32.304 -34.936 1.00 84.88 656 LEU A CA 1
ATOM 4949 C C . LEU A 1 656 ? 24.517 -33.051 -33.784 1.00 84.88 656 LEU A C 1
ATOM 4951 O O . LEU A 1 656 ? 24.258 -32.465 -32.736 1.00 84.88 656 LEU A O 1
ATOM 4955 N N . ILE A 1 657 ? 24.254 -34.339 -33.965 1.00 89.12 657 ILE A N 1
ATOM 4956 C CA . ILE A 1 657 ? 23.655 -35.203 -32.952 1.00 89.12 657 ILE A CA 1
ATOM 4957 C C . ILE A 1 657 ? 24.746 -35.659 -31.982 1.00 89.12 657 ILE A C 1
ATOM 4959 O O . ILE A 1 657 ? 25.760 -36.223 -32.381 1.00 89.12 657 ILE A O 1
ATOM 4963 N N . THR A 1 658 ? 24.560 -35.405 -30.692 1.00 79.06 658 THR A N 1
ATOM 4964 C CA . THR A 1 658 ? 25.538 -35.701 -29.629 1.00 79.06 658 THR A CA 1
ATOM 4965 C C . THR A 1 658 ? 25.167 -36.937 -28.808 1.00 79.06 658 THR A C 1
ATOM 4967 O O . THR A 1 658 ? 26.004 -37.447 -28.064 1.00 79.06 658 THR A O 1
ATOM 4970 N N . ALA A 1 659 ? 23.943 -37.450 -28.965 1.00 84.44 659 ALA A N 1
ATOM 4971 C CA . ALA A 1 659 ? 23.467 -38.712 -28.398 1.00 84.44 659 ALA A CA 1
ATOM 4972 C C . ALA A 1 659 ? 22.318 -39.281 -29.249 1.00 84.44 659 ALA A C 1
ATOM 4974 O O . ALA A 1 659 ? 21.606 -38.513 -29.886 1.00 84.44 659 ALA A O 1
ATOM 4975 N N . ASP A 1 660 ? 22.102 -40.597 -29.222 1.00 86.88 660 ASP A N 1
ATOM 4976 C CA . ASP A 1 660 ? 21.072 -41.257 -30.036 1.00 86.88 660 ASP A CA 1
ATOM 4977 C C . ASP A 1 660 ? 19.649 -40.711 -29.759 1.00 86.88 660 ASP A C 1
ATOM 4979 O O . ASP A 1 660 ? 19.254 -40.466 -28.608 1.00 86.88 660 ASP A O 1
ATOM 4983 N N . ILE A 1 661 ? 18.861 -40.534 -30.826 1.00 87.62 661 ILE A N 1
ATOM 4984 C CA . ILE A 1 661 ? 17.471 -40.057 -30.797 1.00 87.62 661 ILE A CA 1
ATOM 4985 C C . ILE A 1 661 ? 16.601 -41.004 -31.632 1.00 87.62 661 ILE A C 1
ATOM 4987 O O . ILE A 1 661 ? 16.698 -41.044 -32.858 1.00 87.62 661 ILE A O 1
ATOM 4991 N N . GLU A 1 662 ? 15.700 -41.728 -30.965 1.00 90.12 662 GLU A N 1
ATOM 4992 C CA . GLU A 1 662 ? 14.711 -42.588 -31.625 1.00 90.12 662 GLU A CA 1
ATOM 4993 C C . GLU A 1 662 ? 13.606 -41.763 -32.301 1.00 90.12 662 GLU A C 1
ATOM 4995 O O . GLU A 1 662 ? 13.045 -40.837 -31.701 1.00 90.12 662 GLU A O 1
ATOM 5000 N N . ASN A 1 663 ? 13.234 -42.156 -33.521 1.00 91.00 663 ASN A N 1
ATOM 5001 C CA . ASN A 1 663 ? 12.154 -41.582 -34.323 1.00 91.00 663 ASN A CA 1
ATOM 5002 C C . ASN A 1 663 ? 12.222 -40.047 -34.455 1.00 91.00 663 ASN A C 1
ATOM 5004 O O . ASN A 1 663 ? 11.236 -39.338 -34.237 1.00 91.00 663 ASN A O 1
ATOM 5008 N N . ALA A 1 664 ? 13.405 -39.535 -34.791 1.00 91.44 664 ALA A N 1
ATOM 5009 C CA . ALA A 1 664 ? 13.664 -38.125 -34.996 1.00 91.44 664 ALA A CA 1
ATOM 5010 C C . ALA A 1 664 ? 12.924 -37.561 -36.223 1.00 91.44 664 ALA A C 1
ATOM 5012 O O . ALA A 1 664 ? 12.863 -38.161 -37.302 1.00 91.44 664 ALA A O 1
ATOM 5013 N N . ALA A 1 665 ? 12.419 -36.343 -36.074 1.00 91.94 665 ALA A N 1
ATOM 5014 C CA . ALA A 1 665 ? 11.922 -35.489 -37.138 1.00 91.94 665 ALA A CA 1
ATOM 5015 C C . ALA A 1 665 ? 12.396 -34.054 -36.903 1.00 91.94 665 ALA A C 1
ATOM 5017 O O . ALA A 1 665 ? 12.386 -33.571 -35.771 1.00 91.94 665 ALA A O 1
ATOM 5018 N N . ILE A 1 666 ? 12.786 -33.368 -37.974 1.00 94.00 666 ILE A N 1
ATOM 5019 C CA . ILE A 1 666 ? 13.187 -31.961 -37.936 1.00 94.00 666 ILE A CA 1
ATOM 5020 C C . ILE A 1 666 ? 12.045 -31.111 -38.472 1.00 94.00 666 ILE A C 1
ATOM 5022 O O . ILE A 1 666 ? 11.609 -31.280 -39.608 1.00 94.00 666 ILE A O 1
ATOM 5026 N N . LEU A 1 667 ? 11.568 -30.177 -37.668 1.00 90.06 667 LEU A N 1
ATOM 5027 C CA . LEU A 1 667 ? 10.504 -29.243 -37.998 1.00 90.06 667 LEU A CA 1
ATOM 5028 C C . LEU A 1 667 ? 11.117 -27.853 -38.090 1.00 90.06 667 LEU A C 1
ATOM 5030 O O . LEU A 1 667 ? 11.857 -27.470 -37.197 1.00 90.06 667 LEU A O 1
ATOM 5034 N N . ILE A 1 668 ? 10.824 -27.098 -39.143 1.00 92.00 668 ILE A N 1
ATOM 5035 C CA . ILE A 1 668 ? 11.301 -25.719 -39.267 1.00 92.00 668 ILE A CA 1
ATOM 5036 C C . ILE A 1 668 ? 10.104 -24.793 -39.371 1.00 92.00 668 ILE A C 1
ATOM 5038 O O . ILE A 1 668 ? 9.184 -25.062 -40.147 1.00 92.00 668 ILE A O 1
ATOM 5042 N N . TYR A 1 669 ? 10.132 -23.708 -38.611 1.00 86.69 669 TYR A N 1
ATOM 5043 C CA . TYR A 1 669 ? 9.102 -22.682 -38.555 1.00 86.69 669 TYR A CA 1
ATOM 5044 C C . TYR A 1 669 ? 9.707 -21.323 -38.900 1.00 86.69 669 TYR A C 1
ATOM 5046 O O . TYR A 1 669 ? 10.848 -21.042 -38.533 1.00 86.69 669 TYR A O 1
ATOM 5054 N N . ASP A 1 670 ? 8.953 -20.490 -39.614 1.00 83.31 670 ASP A N 1
ATOM 5055 C CA . ASP A 1 670 ? 9.267 -19.065 -39.711 1.00 83.31 670 ASP A CA 1
ATOM 5056 C C . ASP A 1 670 ? 8.862 -18.329 -38.419 1.00 83.31 670 ASP A C 1
ATOM 5058 O O . ASP A 1 670 ? 8.178 -18.882 -37.554 1.00 83.31 670 ASP A O 1
ATOM 5062 N N . ILE A 1 671 ? 9.281 -17.068 -38.279 1.00 79.88 671 ILE A N 1
ATOM 5063 C CA . ILE A 1 671 ? 9.001 -16.245 -37.088 1.00 79.88 671 ILE A CA 1
ATOM 5064 C C . ILE A 1 671 ? 7.511 -15.985 -36.825 1.00 79.88 671 ILE A C 1
ATOM 5066 O O . ILE A 1 671 ? 7.158 -15.568 -35.729 1.00 79.88 671 ILE A O 1
ATOM 5070 N N . SER A 1 672 ? 6.632 -16.231 -37.805 1.00 65.69 672 SER A N 1
ATOM 5071 C CA . SER A 1 672 ? 5.179 -16.141 -37.614 1.00 65.69 672 SER A CA 1
ATOM 5072 C C . SER A 1 672 ? 4.575 -17.432 -37.046 1.00 65.69 672 SER A C 1
ATOM 5074 O O . SER A 1 672 ? 3.360 -17.539 -36.895 1.00 65.69 672 SER A O 1
ATOM 5076 N N . GLY A 1 673 ? 5.411 -18.437 -36.755 1.00 64.56 673 GLY A N 1
ATOM 5077 C CA . GLY A 1 673 ? 4.994 -19.758 -36.288 1.00 64.56 673 GLY A CA 1
ATOM 5078 C C . GLY A 1 673 ? 4.494 -20.672 -37.410 1.00 64.56 673 GLY A C 1
ATOM 5079 O O . GLY A 1 673 ? 4.039 -21.789 -37.149 1.00 64.56 673 GLY A O 1
ATOM 5080 N N . ARG A 1 674 ? 4.582 -20.251 -38.679 1.00 76.88 674 ARG A N 1
ATOM 5081 C CA . ARG A 1 674 ? 4.186 -21.092 -39.809 1.00 76.88 674 ARG A CA 1
ATOM 5082 C C . ARG A 1 674 ? 5.291 -22.104 -40.093 1.00 76.88 674 ARG A C 1
ATOM 5084 O O . ARG A 1 674 ? 6.445 -21.758 -40.326 1.00 76.88 674 ARG A O 1
ATOM 5091 N N . LYS A 1 675 ? 4.920 -23.383 -40.119 1.00 85.81 675 LYS A N 1
ATOM 5092 C CA . LYS A 1 675 ? 5.828 -24.488 -40.447 1.00 85.81 675 LYS A CA 1
ATOM 5093 C C . LYS A 1 675 ? 6.251 -24.417 -41.915 1.00 85.81 675 LYS A C 1
ATOM 5095 O O . LYS A 1 675 ? 5.417 -24.589 -42.802 1.00 85.81 675 LYS A O 1
ATOM 5100 N N . VAL A 1 676 ? 7.539 -24.202 -42.153 1.00 91.12 676 VAL A N 1
ATOM 5101 C CA . VAL A 1 676 ? 8.154 -24.098 -43.484 1.00 91.12 676 VAL A CA 1
ATOM 5102 C C . VAL A 1 676 ? 8.817 -25.399 -43.940 1.00 91.12 676 VAL A C 1
ATOM 5104 O O . VAL A 1 676 ? 8.913 -25.631 -45.141 1.00 91.12 676 VAL A O 1
ATOM 5107 N N . ALA A 1 677 ? 9.215 -26.284 -43.017 1.00 88.75 677 ALA A N 1
ATOM 5108 C CA . ALA A 1 677 ? 9.720 -27.615 -43.360 1.00 88.75 677 ALA A CA 1
ATOM 5109 C C . ALA A 1 677 ? 9.365 -28.673 -42.303 1.00 88.75 677 ALA A C 1
ATOM 5111 O O . ALA A 1 677 ? 9.195 -28.375 -41.122 1.00 88.75 677 ALA A O 1
ATOM 5112 N N . ASN A 1 678 ? 9.259 -29.928 -42.742 1.00 92.38 678 ASN A N 1
ATOM 5113 C CA . ASN A 1 678 ? 9.163 -31.113 -41.891 1.00 92.38 678 ASN A CA 1
ATOM 5114 C C . ASN A 1 678 ? 9.962 -32.240 -42.551 1.00 92.38 678 ASN A C 1
ATOM 5116 O O . ASN A 1 678 ? 9.627 -32.660 -43.658 1.00 92.38 678 ASN A O 1
ATOM 5120 N N . ILE A 1 679 ? 11.010 -32.704 -41.884 1.00 91.88 679 ILE A N 1
ATOM 5121 C CA . ILE A 1 679 ? 11.986 -33.656 -42.403 1.00 91.88 679 ILE A CA 1
ATOM 5122 C C . ILE A 1 679 ? 12.023 -34.854 -41.446 1.00 91.88 679 ILE A C 1
ATOM 5124 O O . ILE A 1 679 ? 12.738 -34.818 -40.442 1.00 91.88 679 ILE A O 1
ATOM 5128 N N . PRO A 1 680 ? 11.257 -35.920 -41.727 1.00 91.31 680 PRO A N 1
ATOM 5129 C CA . PRO A 1 680 ? 11.348 -37.166 -40.976 1.00 91.31 680 PRO A CA 1
ATOM 5130 C C . PRO A 1 680 ? 12.737 -37.788 -41.161 1.00 91.31 680 PRO A C 1
ATOM 5132 O O . PRO A 1 680 ? 13.235 -37.853 -42.288 1.00 91.31 680 PRO A O 1
ATOM 5135 N N . LYS A 1 681 ? 13.365 -38.238 -40.072 1.00 91.19 681 LYS A N 1
ATOM 5136 C CA . LYS A 1 681 ? 14.705 -38.847 -40.082 1.00 91.19 681 LYS A CA 1
ATOM 5137 C C . LYS A 1 681 ? 14.729 -40.280 -39.556 1.00 91.19 681 LYS A C 1
ATOM 5139 O O . LYS A 1 681 ? 15.603 -41.031 -39.971 1.00 91.19 681 LYS A O 1
ATOM 5144 N N . GLY A 1 682 ? 13.744 -40.683 -38.752 1.00 90.31 682 GLY A N 1
ATOM 5145 C CA . GLY A 1 682 ? 13.783 -41.985 -38.082 1.00 90.31 682 GLY A CA 1
ATOM 5146 C C . GLY A 1 682 ? 14.828 -41.970 -36.967 1.00 90.31 682 GLY A C 1
ATOM 5147 O O . GLY A 1 682 ? 15.098 -40.911 -36.410 1.00 90.31 682 GLY A O 1
ATOM 5148 N N . ASP A 1 683 ? 15.405 -43.112 -36.622 1.00 92.06 683 ASP A N 1
ATOM 5149 C CA . ASP A 1 683 ? 16.430 -43.165 -35.575 1.00 92.06 683 ASP A CA 1
ATOM 5150 C C . ASP A 1 683 ? 17.735 -42.511 -36.068 1.00 92.06 683 ASP A C 1
ATOM 5152 O O . ASP A 1 683 ? 18.219 -42.840 -37.152 1.00 92.06 683 ASP A O 1
ATOM 5156 N N . VAL A 1 684 ? 18.288 -41.577 -35.289 1.00 90.75 684 VAL A N 1
ATOM 5157 C CA . VAL A 1 684 ? 19.570 -40.897 -35.567 1.00 90.75 684 VAL A CA 1
ATOM 5158 C C . VAL A 1 684 ? 20.546 -41.143 -34.420 1.00 90.75 684 VAL A C 1
ATOM 5160 O O . VAL A 1 684 ? 20.132 -41.187 -33.261 1.00 90.75 684 VAL A O 1
ATOM 5163 N N . ALA A 1 685 ? 21.826 -41.326 -34.732 1.00 90.06 685 ALA A N 1
ATOM 5164 C CA . ALA A 1 685 ? 22.850 -41.736 -33.775 1.00 90.06 685 ALA A CA 1
ATOM 5165 C C . ALA A 1 685 ? 23.792 -40.586 -33.387 1.00 90.06 685 ALA A C 1
ATOM 5167 O O . ALA A 1 685 ? 23.949 -39.602 -34.112 1.00 90.06 685 ALA A O 1
ATOM 5168 N N . ALA A 1 686 ? 24.466 -40.723 -32.245 1.00 85.75 686 ALA A N 1
ATOM 5169 C CA . ALA A 1 686 ? 25.532 -39.815 -31.836 1.00 85.75 686 ALA A CA 1
ATOM 5170 C C . ALA A 1 686 ? 26.635 -39.738 -32.910 1.00 85.75 686 ALA A C 1
ATOM 5172 O O . ALA A 1 686 ? 27.202 -40.752 -33.318 1.00 85.75 686 ALA A O 1
ATOM 5173 N N . GLY A 1 687 ? 26.972 -38.522 -33.336 1.00 76.75 687 GLY A N 1
ATOM 5174 C CA . GLY A 1 687 ? 27.920 -38.237 -34.411 1.00 76.75 687 GLY A CA 1
ATOM 5175 C C . GLY A 1 687 ? 27.274 -37.971 -35.773 1.00 76.75 687 GLY A C 1
ATOM 5176 O O . GLY A 1 687 ? 27.977 -37.501 -36.667 1.00 76.75 687 GLY A O 1
ATOM 5177 N N . ASP A 1 688 ? 25.969 -38.210 -35.937 1.00 89.62 688 ASP A N 1
ATOM 5178 C CA . ASP A 1 688 ? 25.264 -37.850 -37.166 1.00 89.62 688 ASP A CA 1
ATOM 5179 C C . ASP A 1 688 ? 25.187 -36.327 -37.324 1.00 89.62 688 ASP A C 1
ATOM 5181 O O . ASP A 1 688 ? 24.899 -35.594 -36.379 1.00 89.62 688 ASP A O 1
ATOM 5185 N N . GLU A 1 689 ? 25.398 -35.841 -38.545 1.00 89.62 689 GLU A N 1
ATOM 5186 C CA . GLU A 1 689 ? 25.206 -34.436 -38.893 1.00 89.62 689 GLU A CA 1
ATOM 5187 C C . GLU A 1 689 ? 24.052 -34.304 -39.888 1.00 89.62 689 GLU A C 1
ATOM 5189 O O . GLU A 1 689 ? 24.055 -34.890 -40.975 1.00 89.62 689 GLU A O 1
ATOM 5194 N N . ILE A 1 690 ? 23.038 -33.524 -39.517 1.00 91.19 690 ILE A N 1
ATOM 5195 C CA . ILE A 1 690 ? 21.842 -33.328 -40.324 1.00 91.19 690 ILE A CA 1
ATOM 5196 C C . ILE A 1 690 ? 21.838 -31.920 -40.903 1.00 91.19 690 ILE A C 1
ATOM 5198 O O . ILE A 1 690 ? 21.541 -30.949 -40.215 1.00 91.19 690 ILE A O 1
ATOM 5202 N N . ILE A 1 691 ? 22.131 -31.822 -42.195 1.00 91.12 691 ILE A N 1
ATOM 5203 C CA . ILE A 1 691 ? 22.132 -30.556 -42.932 1.00 91.12 691 ILE A CA 1
ATOM 5204 C C . ILE A 1 691 ? 20.697 -30.024 -43.051 1.00 91.12 691 ILE A C 1
ATOM 5206 O O . ILE A 1 691 ? 19.787 -30.753 -43.466 1.00 91.12 691 ILE A O 1
ATOM 5210 N N . LEU A 1 692 ? 20.503 -28.757 -42.687 1.00 90.88 692 LEU A N 1
ATOM 5211 C CA . LEU A 1 692 ? 19.229 -28.058 -42.817 1.00 90.88 692 LEU A CA 1
ATOM 5212 C C . LEU A 1 692 ? 19.025 -27.575 -44.262 1.00 90.88 692 LEU A C 1
ATOM 5214 O O . LEU A 1 692 ? 19.992 -27.289 -44.970 1.00 90.88 692 LEU A O 1
ATOM 5218 N N . PRO A 1 693 ? 17.771 -27.508 -44.740 1.00 87.50 693 PRO A N 1
ATOM 5219 C CA . PRO A 1 693 ? 17.480 -27.013 -46.075 1.00 87.50 693 PRO A CA 1
ATOM 5220 C C . PRO A 1 693 ? 17.853 -25.533 -46.193 1.00 87.50 693 PRO A C 1
ATOM 5222 O O . PRO A 1 693 ? 17.710 -24.772 -45.240 1.00 87.50 693 PRO A O 1
ATOM 5225 N N . GLN A 1 694 ? 18.256 -25.126 -47.395 1.00 85.81 694 GLN A N 1
ATOM 5226 C CA . GLN A 1 694 ? 18.397 -23.716 -47.746 1.00 85.81 694 GLN A CA 1
ATOM 5227 C C . GLN A 1 694 ? 17.022 -23.052 -47.745 1.00 85.81 694 GLN A C 1
ATOM 5229 O O . GLN A 1 694 ? 16.109 -23.510 -48.439 1.00 85.81 694 GLN A O 1
ATOM 5234 N N . LEU A 1 695 ? 16.875 -21.984 -46.968 1.00 85.69 695 LEU A N 1
ATOM 5235 C CA . LEU A 1 695 ? 15.634 -21.227 -46.855 1.00 85.69 695 LEU A CA 1
ATOM 5236 C C . LEU A 1 695 ? 15.835 -19.812 -47.393 1.00 85.69 695 LEU A C 1
ATOM 5238 O O . LEU A 1 695 ? 16.957 -19.322 -47.511 1.00 85.69 695 LEU A O 1
ATOM 5242 N N . SER A 1 696 ? 14.734 -19.137 -47.727 1.00 85.44 696 SER A N 1
ATOM 5243 C CA . SER A 1 696 ? 14.783 -17.710 -48.054 1.00 85.44 696 SER A CA 1
ATOM 5244 C C . SER A 1 696 ? 15.432 -16.922 -46.919 1.00 85.44 696 SER A C 1
ATOM 5246 O O . SER A 1 696 ? 15.218 -17.260 -45.754 1.00 85.44 696 SER A O 1
ATOM 5248 N N . SER A 1 697 ? 16.178 -15.869 -47.260 1.00 82.56 697 SER A N 1
ATOM 5249 C CA . SER A 1 697 ? 16.855 -15.028 -46.271 1.00 82.56 697 SER A CA 1
ATOM 5250 C C . SER A 1 697 ? 15.876 -14.587 -45.182 1.00 82.56 697 SER A C 1
ATOM 5252 O O . SER A 1 697 ? 14.798 -14.063 -45.483 1.00 82.56 697 SER A O 1
ATOM 5254 N N . GLY A 1 698 ? 16.196 -14.885 -43.928 1.00 78.38 698 GLY A N 1
ATOM 5255 C CA . GLY A 1 698 ? 15.258 -14.723 -42.827 1.00 78.38 698 GLY A CA 1
ATOM 5256 C C . GLY A 1 698 ? 15.602 -15.568 -41.610 1.00 78.38 698 GLY A C 1
ATOM 5257 O O . GLY A 1 698 ? 16.532 -16.375 -41.616 1.00 78.38 698 GLY A O 1
ATOM 5258 N N . LEU A 1 699 ? 14.834 -15.357 -40.547 1.00 79.94 699 LEU A N 1
ATOM 5259 C CA . LEU A 1 699 ? 15.018 -16.022 -39.266 1.00 79.94 699 LEU A CA 1
ATOM 5260 C C . LEU A 1 699 ? 14.055 -17.208 -39.128 1.00 79.94 699 LEU A C 1
ATOM 5262 O O . LEU A 1 699 ? 12.871 -17.091 -39.450 1.00 79.94 699 LEU A O 1
ATOM 5266 N N . TYR A 1 700 ? 14.561 -18.330 -38.620 1.00 86.19 700 TYR A N 1
ATOM 5267 C CA . TYR A 1 700 ? 13.808 -19.572 -38.473 1.00 86.19 700 TYR A CA 1
ATOM 5268 C C . TYR A 1 700 ? 14.067 -20.240 -37.124 1.00 86.19 700 TYR A C 1
ATOM 5270 O O . TYR A 1 700 ? 15.113 -20.057 -36.497 1.00 86.19 700 TYR A O 1
ATOM 5278 N N . ILE A 1 701 ? 13.108 -21.062 -36.707 1.00 88.25 701 ILE A N 1
ATOM 5279 C CA . ILE A 1 701 ? 13.232 -21.980 -35.575 1.00 88.25 701 ILE A CA 1
ATOM 5280 C C . ILE A 1 701 ? 13.273 -23.394 -36.137 1.00 88.25 701 ILE A C 1
ATOM 5282 O O . ILE A 1 701 ? 12.357 -23.794 -36.853 1.00 88.25 701 ILE A O 1
ATOM 5286 N N . VAL A 1 702 ? 14.312 -24.155 -35.807 1.00 90.06 702 VAL A N 1
ATOM 5287 C CA . VAL A 1 702 ? 14.421 -25.581 -36.111 1.00 90.06 702 VAL A CA 1
ATOM 5288 C C . VAL A 1 702 ? 14.219 -26.399 -34.842 1.00 90.06 702 VAL A C 1
ATOM 5290 O O . VAL A 1 702 ? 14.945 -26.237 -33.874 1.00 90.06 702 VAL A O 1
ATOM 5293 N N . THR A 1 703 ? 13.256 -27.309 -34.850 1.00 87.19 703 THR A N 1
ATOM 5294 C CA . THR A 1 703 ? 12.959 -28.232 -33.755 1.00 87.19 703 THR A CA 1
ATOM 5295 C C . THR A 1 703 ? 13.299 -29.649 -34.180 1.00 87.19 703 THR A C 1
ATOM 5297 O O . THR A 1 703 ? 12.740 -30.144 -35.157 1.00 87.19 703 THR A O 1
ATOM 5300 N N . ILE A 1 704 ? 14.157 -30.337 -33.433 1.00 89.88 704 ILE A N 1
ATOM 5301 C CA . ILE A 1 704 ? 14.320 -31.787 -33.537 1.00 89.88 704 ILE A CA 1
ATOM 5302 C C . ILE A 1 704 ? 13.428 -32.464 -32.497 1.00 89.88 704 ILE A C 1
ATOM 5304 O O . ILE A 1 704 ? 13.476 -32.151 -31.309 1.00 89.88 704 ILE A O 1
ATOM 5308 N N . LYS A 1 705 ? 12.584 -33.388 -32.953 1.00 86.44 705 LYS A N 1
ATOM 5309 C CA . LYS A 1 705 ? 11.641 -34.131 -32.119 1.00 86.44 705 LYS A CA 1
ATOM 5310 C C . LYS A 1 705 ? 11.870 -35.624 -32.289 1.00 86.44 705 LYS A C 1
ATOM 5312 O O . LYS A 1 705 ? 11.716 -36.120 -33.396 1.00 86.44 705 LYS A O 1
ATOM 5317 N N . GLY A 1 706 ? 12.199 -36.316 -31.209 1.00 84.94 706 GLY A N 1
ATOM 5318 C CA . GLY A 1 706 ? 12.220 -37.771 -31.096 1.00 84.94 706 GLY A CA 1
ATOM 5319 C C . GLY A 1 706 ? 11.106 -38.294 -30.189 1.00 84.94 706 GLY A C 1
ATOM 5320 O O . GLY A 1 706 ? 10.238 -37.546 -29.734 1.00 84.94 706 GLY A O 1
ATOM 5321 N N . LYS A 1 707 ? 11.142 -39.597 -29.908 1.00 79.69 707 LYS A N 1
ATOM 5322 C CA . LYS A 1 707 ? 10.154 -40.307 -29.078 1.00 79.69 707 LYS A CA 1
ATOM 5323 C C . LYS A 1 707 ? 10.019 -39.745 -27.654 1.00 79.69 707 LYS A C 1
ATOM 5325 O O . LYS A 1 707 ? 8.901 -39.608 -27.172 1.00 79.69 707 LYS A O 1
ATOM 5330 N N . GLU A 1 708 ? 11.137 -39.377 -27.028 1.00 76.25 708 GLU A N 1
ATOM 5331 C CA . GLU A 1 708 ? 11.209 -38.797 -25.669 1.00 76.25 708 GLU A CA 1
ATOM 5332 C C . GLU A 1 708 ? 12.131 -37.565 -25.619 1.00 76.25 708 GLU A C 1
ATOM 5334 O O . GLU A 1 708 ? 12.673 -37.205 -24.582 1.00 76.25 708 GLU A O 1
ATOM 5339 N N . TYR A 1 709 ? 12.348 -36.920 -26.767 1.00 76.56 709 TYR A N 1
ATOM 5340 C CA . TYR A 1 709 ? 13.257 -35.785 -26.894 1.00 76.56 709 TYR A CA 1
ATOM 5341 C C . TYR A 1 709 ? 12.618 -34.705 -27.756 1.00 76.56 709 TYR A C 1
ATOM 5343 O O . TYR A 1 709 ? 12.049 -34.997 -28.805 1.00 76.56 709 TYR A O 1
ATOM 5351 N N . CYS A 1 710 ? 12.709 -33.451 -27.336 1.00 77.12 710 CYS A N 1
ATOM 5352 C CA . CYS A 1 710 ? 12.301 -32.319 -28.151 1.00 77.12 710 CYS A CA 1
ATOM 5353 C C . CYS A 1 710 ? 13.208 -31.146 -27.815 1.00 77.12 710 CYS A C 1
ATOM 5355 O O . CYS A 1 710 ? 13.261 -30.737 -26.659 1.00 77.12 710 CYS A O 1
ATOM 5357 N N . ASN A 1 711 ? 13.913 -30.619 -28.810 1.00 80.38 711 ASN A N 1
ATOM 5358 C CA . ASN A 1 711 ? 14.762 -29.451 -28.628 1.00 80.38 711 ASN A CA 1
ATOM 5359 C C . ASN A 1 711 ? 14.662 -28.523 -29.834 1.00 80.38 711 ASN A C 1
ATOM 5361 O O . ASN A 1 711 ? 14.511 -28.998 -30.962 1.00 80.38 711 ASN A O 1
ATOM 5365 N N . SER A 1 712 ? 14.734 -27.217 -29.596 1.00 82.31 712 SER A N 1
ATOM 5366 C CA . SER A 1 712 ? 14.587 -26.194 -30.630 1.00 82.31 712 SER A CA 1
ATOM 5367 C C . SER A 1 712 ? 15.785 -25.256 -30.645 1.00 82.31 712 SER A C 1
ATOM 5369 O O . SER A 1 712 ? 16.298 -24.884 -29.601 1.00 82.31 712 SER A O 1
ATOM 5371 N N . PHE A 1 713 ? 16.198 -24.843 -31.838 1.00 82.50 713 PHE A N 1
ATOM 5372 C CA . PHE A 1 713 ? 17.307 -23.927 -32.071 1.00 82.50 713 PHE A CA 1
ATOM 5373 C C . PHE A 1 713 ? 16.861 -22.814 -33.014 1.00 82.50 713 PHE A C 1
ATOM 5375 O O . PHE A 1 713 ? 16.030 -23.024 -33.901 1.00 82.50 713 PHE A O 1
ATOM 5382 N N . LYS A 1 714 ? 17.441 -21.629 -32.858 1.00 82.38 714 LYS A N 1
ATOM 5383 C CA . LYS A 1 714 ? 17.200 -20.479 -33.732 1.00 82.38 714 LYS A CA 1
ATOM 5384 C C . LYS A 1 714 ? 18.346 -20.346 -34.731 1.00 82.38 714 LYS A C 1
ATOM 5386 O O . LYS A 1 714 ? 19.505 -20.392 -34.332 1.00 82.38 714 LYS A O 1
ATOM 5391 N N . PHE A 1 715 ? 18.036 -20.150 -36.013 1.00 79.88 715 PHE A N 1
ATOM 5392 C CA . PHE A 1 715 ? 19.053 -19.891 -37.034 1.00 79.88 715 PHE A CA 1
ATOM 5393 C C . PHE A 1 715 ? 18.597 -18.858 -38.063 1.00 79.88 715 PHE A C 1
ATOM 5395 O O . PHE A 1 715 ? 17.410 -18.738 -38.369 1.00 79.88 715 PHE A O 1
ATOM 5402 N N . SER A 1 716 ? 19.562 -18.114 -38.597 1.00 77.94 716 SER A N 1
ATOM 5403 C CA . SER A 1 716 ? 19.359 -17.213 -39.729 1.00 77.94 716 SER A CA 1
ATOM 5404 C C . SER A 1 716 ? 19.819 -17.915 -41.002 1.00 77.94 716 SER A C 1
ATOM 5406 O O . SER A 1 716 ? 20.962 -18.364 -41.073 1.00 77.94 716 SER A O 1
ATOM 5408 N N . SER A 1 717 ? 18.938 -17.998 -41.997 1.00 75.69 717 SER A N 1
ATOM 5409 C CA . SER A 1 717 ? 19.314 -18.351 -43.369 1.00 75.69 717 SER A CA 1
ATOM 5410 C C . SER A 1 717 ? 19.682 -17.049 -44.076 1.00 75.69 717 SER A C 1
ATOM 5412 O O . SER A 1 717 ? 18.914 -16.089 -43.968 1.00 75.69 717 SER A O 1
ATOM 5414 N N . TYR A 1 718 ? 20.839 -16.985 -44.738 1.00 70.06 718 TYR A N 1
ATOM 5415 C CA . TYR A 1 718 ? 21.336 -15.763 -45.387 1.00 70.06 718 TYR A CA 1
ATOM 5416 C C . TYR A 1 718 ? 21.226 -15.824 -46.900 1.00 70.06 718 TYR A C 1
ATOM 5418 O O . TYR A 1 718 ? 21.693 -16.824 -47.485 1.00 70.06 718 TYR A O 1
#

Solvent-accessible surface area (backbone atoms only — not comparable to full-atom values): 36385 Å² total; per-residue (Å²): 124,71,69,65,58,52,54,52,52,53,48,52,55,48,52,50,52,50,58,17,49,73,23,35,42,72,70,36,52,53,51,53,51,50,53,54,51,52,56,54,51,45,54,75,69,74,47,82,73,77,89,66,83,58,68,42,49,33,42,33,33,40,41,78,86,60,67,73,72,69,48,38,83,55,57,27,48,76,75,45,77,57,87,39,41,33,33,30,40,24,42,56,88,35,47,61,66,48,34,58,35,87,54,41,65,32,41,40,64,66,79,86,75,79,92,48,30,56,56,48,43,49,74,22,39,43,59,54,46,76,71,50,87,88,52,99,63,84,56,33,5,49,76,17,34,40,28,42,54,40,52,10,34,37,63,60,43,70,45,42,28,46,94,85,69,46,68,29,58,57,37,37,37,34,44,72,39,89,62,59,36,50,92,98,51,94,58,11,22,47,33,76,45,62,68,57,39,46,73,60,33,49,81,34,52,89,36,31,58,28,20,25,33,49,19,35,15,31,7,19,72,78,90,52,70,62,44,15,58,7,37,52,27,38,31,35,40,27,33,58,42,83,55,91,86,45,64,69,57,44,53,54,52,42,53,51,53,45,52,52,49,23,59,75,70,71,31,26,32,30,35,33,32,60,43,57,42,63,81,72,79,40,51,33,50,44,71,66,27,48,51,58,34,69,69,44,38,66,21,30,42,46,26,3,4,7,19,68,36,26,70,36,31,24,23,40,73,47,75,31,84,36,68,82,42,59,52,28,34,26,68,35,71,78,40,70,50,85,86,22,37,40,34,45,32,44,36,38,33,30,66,87,27,58,40,33,38,32,47,30,33,31,32,52,74,77,48,45,72,75,46,68,55,71,82,44,50,15,75,56,65,47,74,49,75,48,72,46,65,66,95,88,75,65,47,46,32,30,47,32,43,35,40,21,31,60,41,87,68,72,53,21,24,23,34,41,39,41,40,40,27,64,43,70,39,92,55,41,45,54,31,42,37,40,36,34,58,41,46,44,37,41,33,39,30,52,66,70,24,19,27,38,27,55,53,86,32,43,74,86,40,41,50,29,39,37,56,56,28,37,8,45,42,35,18,33,25,83,50,38,48,9,15,9,16,21,17,63,54,87,78,69,95,57,94,54,52,71,69,23,60,35,64,36,28,7,16,22,39,33,75,76,65,47,72,17,14,50,31,16,28,50,7,37,56,40,32,19,40,36,24,73,67,30,55,85,39,72,86,48,36,76,40,42,60,95,82,37,56,51,71,57,95,91,41,79,46,41,36,29,49,42,67,36,11,40,46,6,19,20,43,53,37,11,40,49,26,27,41,31,52,79,39,46,59,52,31,49,66,58,51,50,53,40,41,64,74,32,28,48,63,47,93,72,50,40,97,57,66,40,29,63,32,11,44,14,34,48,30,48,39,54,33,43,30,51,74,70,66,59,61,68,74,78,78,73,81,84,81,88,67,78,40,60,44,84,48,75,59,98,53,49,39,31,36,40,23,65,36,70,34,53,56,24,30,39,36,28,23,38,85,86,69,50,73,75,45,77,47,82,63,40,68,45,46,55,74,42,72,47,75,55,80,92,55,73,70,44,58,32,39,42,31,46,34,29,81,91,44,74,51,72,47,78,49,66,28,100

Nearest PDB structures (foldseek):
  7w2a-assembly2_B  TM=6.317E-01  e=1.458E-09  Burkholderia gladioli pv. gladioli
  8pol-assembly1_A  TM=5.256E-01  e=1.060E-07  Plasmodium falciparum
  8pol-assembly1_B  TM=5.158E-01  e=1.411E-07  Plasmodium falciparum
  3sd2-assembly1_A-2  TM=7.592E-01  e=2.209E-03  Bacteroides thetaiotaomicron
  6lem-assembly1_B  TM=2.019E-01  e=1.140E-01  Escherichia coli

Sequence (718 aa):
MKGFVISVILALLHTIAISAEEKLSASTQHALKRIAEENIITTRAGKTADTEPQYAGLYIVIRQGADPQALEKYGAAVNMVTDSIVSVRMPIDSIYSLASDDIVKRIDLGYSPKPRMDFARESVLANKIIGEEDLPYPFNGDGVVIGIVDRGMQLDHIGFFNSENELRIKRVWLQSQSGTPPENFSYGNELGDEASIIAHGTDVTSETHATAVGGIAAGSDKGIDYYGMATESDIVYVSYSTSLGDGYACISDAIKYIYDYADMVNKPCVVNLSLGDTPGPHDGNSLFDKVCDSMQGAGRLLVGAAGNDGNSTSHISTTITSPQDTLKTFFSFISKYGNGYKSTSDFYGEQGQNFNIKLCVLQYGSGKIIAESKTIQAESSGSQTLYFYKDGNLGINANIDIICETEPGSGRPHINIAANMSSVTAGYSLGIKVFGDNGTIHGWADNTYSRFKSFSTPAGWSAGDNDYTVNEIGGVGKQIISVGAYKSKDFSTSPSGIGDISSFSSKGPTVDGRMKPDISAPGEWIVAPYSEAVINNISYSARLKEGDSIIIDNRKYVYGSIRGTSAAAPMVTGTLAIWLQAKPDLTPDEVREILSRTAIQDEYTGNTSNNTWGYGKLDAWNGLKEILGLSSLQSHNEDNKERAILICRGGDCSLLITADIENAAILIYDISGRKVANIPKGDVAAGDEIILPQLSSGLYIVTIKGKEYCNSFKFSSY

Radius of gyration: 32.07 Å; Cα contacts (8 Å, |Δi|>4): 1803; chains: 1; bounding box: 86×70×89 Å

Secondary structure (DSSP, 8-state):
--HHHHHHHHHHHHHHHHHHHTTB-HHHHHHHHHHHHHHHHHHHTTPPPP-SPPEEEEEEEEPTT--GGGGGGGT-EEEEE-SSEEEEEEEGGGHHHHHTSTTEEEEEE--------HHHHHHTTHHHHHH-TTSSS--S-TT-EEEEEES--BTT-GGGB-TTS-BSEEEEEETTS-S-PPTT--SSEEE-SHHHHHHH-BS-TT--HHHHHHHHHH---SSSS---S-TT-EEEEEE---STTTTTHHHHHHHHHHHHHHHHTT--EEEEE------S-SSS-SHHHHHHHHH-BTTEEEEEE--S-TT--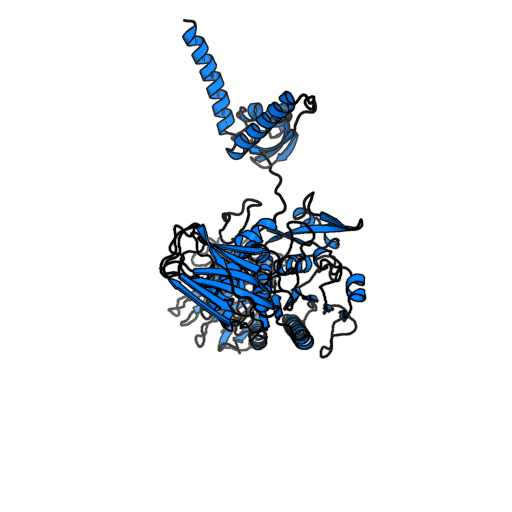-EEEEEE-STT-EEEEEEEE-S-BTTBEEEEEEEEEPTT--EEEEEEEEETTTTEEEEEPPPEETTS-EEEEEEE--TT-SSEEEEEEEEEEE-TTT--EEEEEEEEEEEE-TTEEEEEEEEESSEEEEEEE-SSSEEEE--SSSSS----BSSS---TTTTS-SSSEEEEEE--S-SS--SSPTTSBPTT------TT-----SEEEE-EEEEEEE-GGGTT-HHHHTT--TT-EEEETTEEEEEEEEESHHHHHHHHHHHHHHHHHH-TT--HHHHHHHHHHHSB--TTT-SS-BTTTBTSB--HHHHHHHHTT---S----S-----EEEEEETTEEEEEESS-EEEEEEEEEETTS-EEEEEEEEEE-TT-EEEPPP--SEEEEEEEE-SS-EEEEEEEE-